Protein AF-A0A836WE67-F1 (afdb_monomer)

Foldseek 3Di:
DVPDDPDDDDDDAFQDKDKDWDWDDDPHDIDIFIDIATRAKQKDKQKDAWAQALVNLVVCCVVDPQQDLNSVQNSLSSVLRNLLVVVLVLLCVLLVKDKTWHIWIKIKIFGWDFDDDPNHTDATWGFKIFIATRGTDMDIDDPDLVSQLSSQLSSVLVSQLSRFLSCCLQPPAAPFTKDGLNVQLLVCLVVVFAKDKAALVCLVVLLVQAAADPVVNVVQVVLRVVGWIKIWTSYWDDTPPDTHIWMWTAHPRRNHIFIDTPPGGRGIMDGHPDIHRHNDGDGRDLALVSLVSSLVSVLVSLVSVLSSLLSNVVNVPVPDPDPVVNVVVSVSSVVSSVLSVVQSVVQPDDPSSTRDRPPPVSDDPDDDDDDDDDPDDDDDPDPDDDDDDDD

Secondary structure (DSSP, 8-state):
-TT----------TT-EEEEEEEEEETTEEEEEEEEEETT-EEEEEEESS---HHHHHHHHHHS-TTSHHHHHHHHHHHHHHHHHHHHHHHHHHTT-EEEE--EEEEEEEPEEEEEETTEEEEEEEEEEEEEEEE--EEEE-SSHHHHHHHHHHHHHHHHHHHHHHHHHHH---SSPPB-HHHHHHHHHHTTPPEEEE-TTTHHHHGGG-BS-HHHHHHHHHHHHTTEEEEEESB-EEETTEEE-EEEEEETTT--EEEEETTTB-SEEEEEEEEESS---------HHHHHHHHHHHHHHHHHHHHHHHHHHHHTTTS---HHHHHHHHHHHHHHHHHHHHHHHH----TTS-----GGGS------------TT-----SS--------

Solvent-accessible surface area (backbone atoms only — not comparable to full-atom values): 22087 Å² total; per-residue (Å²): 105,90,92,48,81,87,77,85,79,81,93,73,61,67,60,41,80,42,78,51,75,49,71,49,78,54,98,96,45,74,50,78,45,74,50,77,44,46,41,74,43,48,75,31,79,33,72,38,64,68,70,49,51,72,68,58,53,49,56,44,55,78,74,43,72,40,65,35,35,66,43,40,29,42,49,45,33,51,50,39,44,27,51,45,55,51,52,41,51,51,43,23,61,74,45,61,35,48,75,44,64,37,75,21,36,27,39,21,30,37,52,53,48,63,44,66,57,96,85,40,70,75,49,62,33,29,41,39,40,36,26,30,68,79,38,86,46,63,53,77,48,50,98,42,63,65,35,42,17,53,36,33,41,50,45,46,46,52,44,26,32,39,36,4,44,43,49,21,51,65,64,51,62,62,97,48,74,27,44,12,14,40,45,43,41,31,52,33,43,75,68,69,41,59,51,44,83,35,33,68,90,44,37,85,71,49,58,83,70,44,55,63,58,72,66,59,55,49,52,44,53,52,35,16,75,73,66,16,30,27,40,35,49,40,44,50,45,80,57,85,93,46,73,40,43,22,30,34,42,28,39,80,68,58,21,51,59,51,51,34,24,62,90,86,40,52,27,8,34,38,72,52,99,56,80,30,84,52,78,73,53,53,77,62,72,74,40,68,68,37,56,51,39,52,49,49,54,50,51,52,46,47,58,41,46,48,51,32,52,53,48,48,58,59,62,65,45,92,76,63,93,53,73,63,62,58,50,51,54,51,51,50,45,53,49,53,44,52,52,50,53,51,52,55,70,65,33,64,69,44,100,79,57,50,78,68,75,66,74,77,75,58,90,56,95,74,84,79,84,79,86,74,93,62,93,91,72,91,83,78,95,57,102,64,90,76,89,78,81,91,130

pLDDT: mean 76.76, std 20.75, range [22.77, 97.44]

Structure (mmCIF, N/CA/C/O backbone):
data_AF-A0A836WE67-F1
#
_entry.id   AF-A0A836WE67-F1
#
loop_
_atom_site.group_PDB
_atom_site.id
_atom_site.type_symbol
_atom_site.label_atom_id
_atom_site.label_alt_id
_atom_site.label_comp_id
_atom_site.label_asym_id
_atom_site.label_entity_id
_atom_site.label_seq_id
_atom_site.pdbx_PDB_ins_code
_atom_site.Cartn_x
_atom_site.Cartn_y
_atom_site.Cartn_z
_atom_site.occupancy
_atom_site.B_iso_or_equiv
_atom_site.auth_seq_id
_atom_site.auth_comp_id
_atom_site.auth_asym_id
_atom_site.auth_atom_id
_atom_site.pdbx_PDB_model_num
ATOM 1 N N . MET A 1 1 ? 21.323 -11.302 -8.410 1.00 49.28 1 MET A N 1
ATOM 2 C CA . MET A 1 1 ? 21.196 -9.966 -7.781 1.00 49.28 1 MET A CA 1
ATOM 3 C C . MET A 1 1 ? 22.179 -9.048 -8.478 1.00 49.28 1 MET A C 1
ATOM 5 O O . MET A 1 1 ? 23.247 -9.537 -8.820 1.00 49.28 1 MET A O 1
ATOM 9 N N . ASP A 1 2 ? 21.801 -7.798 -8.745 1.00 66.12 2 ASP A N 1
ATOM 10 C CA . ASP A 1 2 ? 22.573 -6.847 -9.568 1.00 66.12 2 ASP A CA 1
ATOM 11 C C . ASP A 1 2 ? 22.919 -7.418 -10.956 1.00 66.12 2 ASP A C 1
ATOM 13 O O . ASP A 1 2 ? 24.046 -7.830 -11.211 1.00 66.12 2 ASP A O 1
ATOM 17 N N . ASP A 1 3 ? 21.902 -7.539 -11.817 1.00 69.38 3 ASP A N 1
ATOM 18 C CA . ASP A 1 3 ? 21.972 -8.017 -13.215 1.00 69.38 3 ASP A CA 1
ATOM 19 C C . ASP A 1 3 ? 22.482 -9.449 -13.439 1.00 69.38 3 ASP A C 1
ATOM 21 O O . ASP A 1 3 ? 22.493 -9.960 -14.559 1.00 69.38 3 ASP A O 1
ATOM 25 N N . THR A 1 4 ? 22.825 -10.162 -12.367 1.00 81.56 4 THR A N 1
ATOM 26 C CA . THR A 1 4 ? 23.122 -11.592 -12.448 1.00 81.56 4 THR A CA 1
ATOM 27 C C . THR A 1 4 ? 21.824 -12.380 -12.591 1.00 81.56 4 THR A C 1
ATOM 29 O O . THR A 1 4 ? 21.019 -12.437 -11.652 1.00 81.56 4 THR A O 1
ATOM 32 N N . VAL A 1 5 ? 21.649 -13.017 -13.750 1.00 86.31 5 VAL A N 1
ATOM 33 C CA . VAL A 1 5 ? 20.556 -13.954 -14.017 1.00 86.31 5 VAL A CA 1
ATOM 34 C C . VAL A 1 5 ? 20.750 -15.204 -13.163 1.00 86.31 5 VAL A C 1
ATOM 36 O O . VAL A 1 5 ? 21.695 -15.963 -13.356 1.00 86.31 5 VAL A O 1
ATOM 39 N N . ILE A 1 6 ? 19.845 -15.410 -12.209 1.00 86.25 6 ILE A N 1
ATOM 40 C CA . ILE A 1 6 ? 19.878 -16.560 -11.291 1.00 86.25 6 ILE A CA 1
ATOM 41 C C . ILE A 1 6 ? 19.011 -17.730 -11.768 1.00 86.25 6 ILE A C 1
ATOM 43 O O . ILE A 1 6 ? 19.202 -18.857 -11.322 1.00 86.25 6 ILE A O 1
ATOM 47 N N . ALA A 1 7 ? 18.061 -17.469 -12.667 1.00 86.44 7 ALA A N 1
ATOM 48 C CA . ALA A 1 7 ? 17.181 -18.468 -13.256 1.00 86.44 7 ALA A CA 1
ATOM 49 C C . ALA A 1 7 ? 16.641 -17.967 -14.602 1.00 86.44 7 ALA A C 1
ATOM 51 O O . ALA A 1 7 ? 16.434 -16.768 -14.790 1.00 86.44 7 ALA A O 1
ATOM 52 N N . THR A 1 8 ? 16.389 -18.894 -15.525 1.00 88.62 8 THR A N 1
ATOM 53 C CA . THR A 1 8 ? 15.665 -18.645 -16.779 1.00 88.62 8 THR A CA 1
ATOM 54 C C . THR A 1 8 ? 14.652 -19.764 -16.996 1.00 88.62 8 THR A C 1
ATOM 56 O O . THR A 1 8 ? 14.883 -20.899 -16.581 1.00 88.62 8 THR A O 1
ATOM 59 N N . GLY A 1 9 ? 13.513 -19.435 -17.602 1.00 85.44 9 GLY A N 1
ATOM 60 C CA . GLY A 1 9 ? 12.467 -20.392 -17.961 1.00 85.44 9 GLY A CA 1
ATOM 61 C C . GLY A 1 9 ? 12.348 -20.560 -19.474 1.00 85.44 9 GLY A C 1
ATOM 62 O O . GLY A 1 9 ? 12.988 -19.842 -20.244 1.00 85.44 9 GLY A O 1
ATOM 63 N N . SER A 1 10 ? 11.502 -21.493 -19.913 1.00 89.44 10 SER A N 1
ATOM 64 C CA . SER A 1 10 ? 11.122 -21.581 -21.324 1.00 89.44 10 SER A CA 1
ATOM 65 C C . SER A 1 10 ? 10.330 -20.345 -21.747 1.00 89.44 10 SER A C 1
ATOM 67 O O . SER A 1 10 ? 9.582 -19.777 -20.953 1.00 89.44 10 SER A O 1
ATOM 69 N N . ALA A 1 11 ? 10.447 -19.961 -23.018 1.00 88.38 11 ALA A N 1
ATOM 70 C CA . ALA A 1 11 ? 9.616 -18.906 -23.578 1.00 88.38 11 ALA A CA 1
ATOM 71 C C . ALA A 1 11 ? 8.130 -19.291 -23.486 1.00 88.38 11 ALA A C 1
ATOM 73 O O . ALA A 1 11 ? 7.743 -20.413 -23.813 1.00 88.38 11 ALA A O 1
ATOM 74 N N . ILE A 1 12 ? 7.310 -18.338 -23.059 1.00 89.25 12 ILE A N 1
ATOM 75 C CA . ILE A 1 12 ? 5.856 -18.460 -22.949 1.00 89.25 12 ILE A CA 1
ATOM 76 C C . ILE A 1 12 ? 5.199 -17.344 -23.762 1.00 89.25 12 ILE A C 1
ATOM 78 O O . ILE A 1 12 ? 5.821 -16.320 -24.047 1.00 89.25 12 ILE A O 1
ATOM 82 N N . GLY A 1 13 ? 3.941 -17.544 -24.156 1.00 88.88 13 GLY A N 1
ATOM 83 C CA . GLY A 1 13 ? 3.190 -16.525 -24.886 1.00 88.88 13 GLY A CA 1
ATOM 84 C C . GLY A 1 13 ? 2.974 -15.265 -24.044 1.00 88.88 13 GLY A C 1
ATOM 85 O O . GLY A 1 13 ? 2.720 -15.355 -22.846 1.00 88.88 13 GLY A O 1
ATOM 86 N N . MET A 1 14 ? 3.037 -14.095 -24.682 1.00 90.50 14 MET A N 1
ATOM 87 C CA . MET A 1 14 ? 2.681 -12.815 -24.060 1.00 90.50 14 MET A CA 1
ATOM 88 C C . MET A 1 14 ? 1.282 -12.886 -23.435 1.00 90.50 14 MET A C 1
ATOM 90 O O . MET A 1 14 ? 0.361 -13.441 -24.038 1.00 90.50 14 MET A O 1
ATOM 94 N N . GLY A 1 15 ? 1.124 -12.316 -22.240 1.00 85.31 15 GLY A N 1
ATOM 95 C CA . GLY A 1 15 ? -0.166 -12.284 -21.550 1.00 85.31 15 GLY A CA 1
ATOM 96 C C . GLY A 1 15 ? -0.536 -13.560 -20.793 1.00 85.31 15 GLY A C 1
ATOM 97 O O . GLY A 1 15 ? -1.527 -13.568 -20.068 1.00 85.31 15 GLY A O 1
ATOM 98 N N . GLN A 1 16 ? 0.243 -14.637 -20.923 1.00 90.12 16 GLN A N 1
ATOM 99 C CA . GLN A 1 16 ? -0.034 -15.869 -20.191 1.00 90.12 16 GLN A CA 1
ATOM 100 C C . GLN A 1 16 ? 0.242 -15.685 -18.692 1.00 90.12 16 GLN A C 1
ATOM 102 O O . GLN A 1 16 ? 1.294 -15.141 -18.339 1.00 90.12 16 GLN A O 1
ATOM 107 N N . PRO A 1 17 ? -0.655 -16.154 -17.806 1.00 88.69 17 PRO A N 1
ATOM 108 C CA . PRO A 1 17 ? -0.430 -16.087 -16.373 1.00 88.69 17 PRO A CA 1
ATOM 109 C C . PRO A 1 17 ? 0.729 -17.003 -15.980 1.00 88.69 17 PRO A C 1
ATOM 111 O O . PRO A 1 17 ? 0.898 -18.105 -16.504 1.00 88.69 17 PRO A O 1
ATOM 114 N N . GLN A 1 18 ? 1.528 -16.536 -15.039 1.00 88.81 18 GLN A N 1
ATOM 115 C CA . GLN A 1 18 ? 2.616 -17.224 -14.371 1.00 88.81 18 GLN A CA 1
ATOM 116 C C . GLN A 1 18 ? 2.387 -17.122 -12.871 1.00 88.81 18 GLN A C 1
ATOM 118 O O . GLN A 1 18 ? 1.832 -16.144 -12.376 1.00 88.81 18 GLN A O 1
ATOM 123 N N . TYR A 1 19 ? 2.830 -18.133 -12.141 1.00 88.69 19 TYR A N 1
ATOM 124 C CA . TYR A 1 19 ? 2.662 -18.194 -10.698 1.00 88.69 19 TYR A CA 1
ATOM 125 C C . TYR A 1 19 ? 4.036 -18.256 -10.062 1.00 88.69 19 TYR A C 1
ATOM 127 O O . TYR A 1 19 ? 4.873 -19.065 -10.464 1.00 88.69 19 TYR A O 1
ATOM 135 N N . TYR A 1 20 ? 4.262 -17.419 -9.060 1.00 86.31 20 TYR A N 1
ATOM 136 C CA . TYR A 1 20 ? 5.470 -17.472 -8.254 1.00 86.31 20 TYR A CA 1
ATOM 137 C C . TYR A 1 20 ? 5.114 -17.735 -6.797 1.00 86.31 20 TYR A C 1
ATOM 139 O O . TYR A 1 20 ? 4.047 -17.359 -6.304 1.00 86.31 20 TYR A O 1
ATOM 147 N N . SER A 1 21 ? 6.038 -18.391 -6.104 1.00 86.62 21 SER A N 1
ATOM 148 C CA . SER A 1 21 ? 6.018 -18.483 -4.655 1.00 86.62 21 SER A CA 1
ATOM 149 C C . SER A 1 21 ? 7.333 -17.953 -4.115 1.00 86.62 21 SER A C 1
ATOM 151 O O . SER A 1 21 ? 8.408 -18.334 -4.570 1.00 86.62 21 SER A O 1
ATOM 153 N N . MET A 1 22 ? 7.218 -17.057 -3.152 1.00 84.75 22 MET A N 1
ATOM 154 C CA . MET A 1 22 ? 8.314 -16.506 -2.385 1.00 84.75 22 MET A CA 1
ATOM 155 C C . MET A 1 22 ? 8.178 -17.021 -0.963 1.00 84.75 22 MET A C 1
ATOM 157 O O . MET A 1 22 ? 7.103 -16.938 -0.379 1.00 84.75 22 MET A O 1
ATOM 161 N N . ILE A 1 23 ? 9.253 -17.564 -0.410 1.00 85.69 23 ILE A N 1
ATOM 162 C CA . ILE A 1 23 ? 9.249 -18.107 0.944 1.00 85.69 23 ILE A CA 1
ATOM 163 C C . ILE A 1 23 ? 10.268 -17.314 1.743 1.00 85.69 23 ILE A C 1
ATOM 165 O O . ILE A 1 23 ? 11.457 -17.341 1.429 1.00 85.69 23 ILE A O 1
ATOM 169 N N . MET A 1 24 ? 9.797 -16.595 2.757 1.00 81.31 24 MET A N 1
ATOM 170 C CA . MET A 1 24 ? 10.683 -15.946 3.717 1.00 81.31 24 MET A CA 1
ATOM 171 C C . MET A 1 24 ? 10.889 -16.851 4.921 1.00 81.31 24 MET A C 1
ATOM 173 O O . MET A 1 24 ? 9.929 -17.390 5.470 1.00 81.31 24 MET A O 1
ATOM 177 N N . HIS A 1 25 ? 12.144 -17.016 5.327 1.00 79.81 25 HIS A N 1
ATOM 178 C CA . HIS A 1 25 ? 12.525 -17.844 6.464 1.00 79.81 25 HIS A CA 1
ATOM 179 C C . HIS A 1 25 ? 12.961 -16.959 7.635 1.00 79.81 25 HIS A C 1
ATOM 181 O O . HIS A 1 25 ? 13.867 -16.142 7.486 1.00 79.81 25 HIS A O 1
ATOM 187 N N . HIS A 1 26 ? 12.357 -17.159 8.808 1.00 69.75 26 HIS A N 1
ATOM 188 C CA . HIS A 1 26 ? 12.765 -16.533 10.067 1.00 69.75 26 HIS A CA 1
ATOM 189 C C . HIS A 1 26 ? 12.726 -17.568 11.198 1.00 69.75 26 HIS A C 1
ATOM 191 O O . HIS A 1 26 ? 11.671 -18.148 11.432 1.00 69.75 26 HIS A O 1
ATOM 197 N N . HIS A 1 27 ? 13.859 -17.802 11.881 1.00 60.75 27 HIS A N 1
ATOM 198 C CA . HIS A 1 27 ? 14.019 -18.701 13.044 1.00 60.75 27 HIS A CA 1
ATOM 199 C C . HIS A 1 27 ? 13.004 -19.869 13.101 1.00 60.75 27 HIS A C 1
ATOM 201 O O . HIS A 1 27 ? 12.121 -19.906 13.952 1.00 60.75 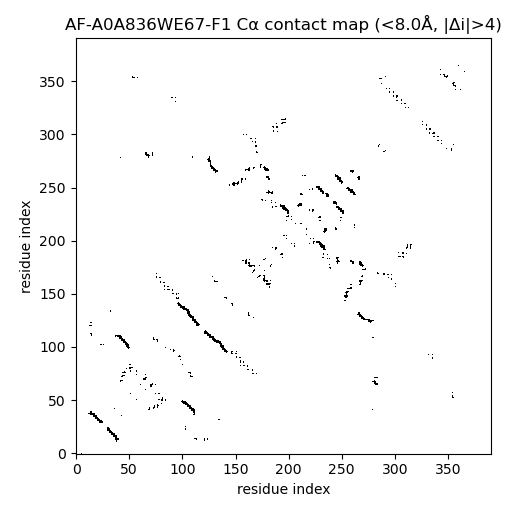27 HIS A O 1
ATOM 207 N N . HIS A 1 28 ? 13.146 -20.823 12.170 1.00 61.28 28 HIS A N 1
ATOM 208 C CA . HIS A 1 28 ? 12.333 -22.047 12.001 1.00 61.28 28 HIS A CA 1
ATOM 209 C C . HIS A 1 28 ? 10.898 -21.890 11.466 1.00 61.28 28 HIS A C 1
ATOM 211 O O . HIS A 1 28 ? 10.246 -22.900 11.203 1.00 61.28 28 HIS A O 1
ATOM 217 N N . ILE A 1 29 ? 10.425 -20.671 11.216 1.00 71.06 29 ILE A N 1
ATOM 218 C CA . ILE A 1 29 ? 9.120 -20.397 10.605 1.00 71.06 29 ILE A CA 1
ATOM 219 C C . ILE A 1 29 ? 9.329 -19.959 9.151 1.00 71.06 29 ILE A C 1
ATOM 221 O O . ILE A 1 29 ? 10.255 -19.211 8.831 1.00 71.06 29 ILE A O 1
ATOM 225 N N . SER A 1 30 ? 8.488 -20.474 8.254 1.00 80.06 30 SER A N 1
ATOM 226 C CA . SER A 1 30 ? 8.497 -20.124 6.832 1.00 80.06 30 SER A CA 1
ATOM 227 C C . SER A 1 30 ? 7.176 -19.470 6.462 1.00 80.06 30 SER A C 1
ATOM 229 O O . SER A 1 30 ? 6.119 -20.034 6.737 1.00 80.06 30 SER A O 1
ATOM 231 N N . TYR A 1 31 ? 7.248 -18.316 5.809 1.00 78.75 31 TYR A N 1
ATOM 232 C CA . TYR A 1 31 ? 6.091 -17.560 5.345 1.00 78.75 31 TYR A CA 1
ATOM 233 C C . TYR A 1 31 ? 5.999 -17.677 3.820 1.00 78.75 31 TYR A C 1
ATOM 235 O O . TYR A 1 31 ? 6.736 -16.987 3.106 1.00 78.75 31 TYR A O 1
ATOM 243 N N . PRO A 1 32 ? 5.175 -18.604 3.293 1.00 82.88 32 PRO A N 1
ATOM 244 C CA . PRO A 1 32 ? 4.972 -18.730 1.862 1.00 82.88 32 PRO A CA 1
ATOM 245 C C . PRO A 1 32 ? 4.009 -17.647 1.372 1.00 82.88 32 PRO A C 1
ATOM 247 O O . PRO A 1 32 ? 2.823 -17.646 1.694 1.00 82.88 32 PRO A O 1
ATOM 250 N N . HIS A 1 33 ? 4.509 -16.774 0.512 1.00 81.69 33 HIS A N 1
ATOM 251 C CA . HIS A 1 33 ? 3.727 -15.813 -0.249 1.00 81.69 33 HIS A CA 1
ATOM 252 C C . HIS A 1 33 ? 3.585 -16.318 -1.679 1.00 81.69 33 HIS A C 1
ATOM 254 O O . HIS A 1 33 ? 4.555 -16.754 -2.302 1.00 81.69 33 HIS A O 1
ATOM 260 N N . LYS A 1 34 ? 2.364 -16.286 -2.204 1.00 84.00 34 LYS A N 1
ATOM 261 C CA . LYS A 1 34 ? 2.071 -16.628 -3.596 1.00 84.00 34 LYS A CA 1
ATOM 262 C C . LYS A 1 34 ? 1.668 -15.364 -4.331 1.00 84.00 34 LYS A C 1
ATOM 264 O O . LYS A 1 34 ? 1.053 -14.477 -3.745 1.00 84.00 34 LYS A O 1
ATOM 269 N N . GLY A 1 35 ? 1.999 -15.302 -5.607 1.00 82.19 35 GLY A N 1
ATOM 270 C CA . GLY A 1 35 ? 1.532 -14.240 -6.476 1.00 82.19 35 GLY A CA 1
ATOM 271 C C . GLY A 1 35 ? 1.430 -14.704 -7.914 1.00 82.19 35 GLY A C 1
ATOM 272 O O . GLY A 1 35 ? 1.915 -15.776 -8.292 1.00 82.19 35 GLY A O 1
ATOM 273 N N . THR A 1 36 ? 0.755 -13.882 -8.697 1.00 85.69 36 THR A N 1
ATOM 274 C CA . THR A 1 36 ? 0.585 -14.059 -10.131 1.00 85.69 36 THR A CA 1
ATOM 275 C C . THR A 1 36 ? 1.381 -12.992 -10.856 1.00 85.69 36 THR A C 1
ATOM 277 O O . THR A 1 36 ? 1.395 -11.839 -10.442 1.00 85.69 36 THR A O 1
ATOM 280 N N . ALA A 1 37 ? 2.024 -13.380 -11.943 1.00 87.06 37 ALA A N 1
ATOM 281 C CA . ALA A 1 37 ? 2.665 -12.484 -12.887 1.00 87.06 37 ALA A CA 1
ATOM 282 C C . ALA A 1 37 ? 2.082 -12.756 -14.269 1.00 87.06 37 ALA A C 1
ATOM 284 O O . ALA A 1 37 ? 1.751 -13.892 -14.596 1.00 87.06 37 ALA A O 1
ATOM 285 N N . THR A 1 38 ? 1.982 -11.744 -15.106 1.00 88.62 38 THR A N 1
ATOM 286 C CA . THR A 1 38 ? 1.667 -11.904 -16.520 1.00 88.62 38 THR A CA 1
ATOM 287 C C . THR A 1 38 ? 2.967 -11.976 -17.311 1.00 88.62 38 THR A C 1
ATOM 289 O O . THR A 1 38 ? 3.924 -11.253 -17.040 1.00 88.62 38 THR A O 1
ATOM 292 N N . ALA A 1 39 ? 3.035 -12.858 -18.308 1.00 90.50 39 ALA A N 1
ATOM 293 C CA . ALA A 1 39 ? 4.170 -12.923 -19.220 1.00 90.50 39 ALA A CA 1
ATOM 294 C C . ALA A 1 39 ? 4.389 -11.566 -19.914 1.00 90.50 39 ALA A C 1
ATOM 296 O O . ALA A 1 39 ? 3.621 -11.191 -20.807 1.00 90.50 39 ALA A O 1
ATOM 297 N N . GLY A 1 40 ? 5.446 -10.861 -19.500 1.00 90.38 40 GLY A N 1
ATOM 298 C CA . GLY A 1 40 ? 5.772 -9.497 -19.923 1.00 90.38 40 GLY A CA 1
ATOM 299 C C . GLY A 1 40 ? 5.814 -8.474 -18.783 1.00 90.38 40 GLY A C 1
ATOM 300 O O . GLY A 1 40 ? 6.339 -7.382 -18.987 1.00 90.38 40 GLY A O 1
ATOM 301 N N . ASP A 1 41 ? 5.329 -8.813 -17.590 1.00 92.25 41 ASP A N 1
ATOM 302 C CA . ASP A 1 41 ? 5.445 -7.953 -16.414 1.00 92.25 41 ASP A CA 1
ATOM 303 C C . ASP A 1 41 ? 6.907 -7.735 -16.022 1.00 92.25 41 ASP A C 1
ATOM 305 O O . ASP A 1 41 ? 7.746 -8.638 -16.106 1.00 92.25 41 ASP A O 1
ATOM 309 N N . VAL A 1 42 ? 7.200 -6.536 -15.522 1.00 92.88 42 VAL A N 1
ATOM 310 C CA . VAL A 1 42 ? 8.408 -6.292 -14.730 1.00 92.88 42 VAL A CA 1
ATOM 311 C C . VAL A 1 42 ? 8.003 -6.306 -13.269 1.00 92.88 42 VAL A C 1
ATOM 313 O O . VAL A 1 42 ? 7.160 -5.510 -12.875 1.00 92.88 42 VAL A O 1
ATOM 316 N N . ILE A 1 43 ? 8.597 -7.191 -12.470 1.00 92.75 43 ILE A N 1
ATOM 317 C CA . ILE A 1 43 ? 8.320 -7.305 -11.035 1.00 92.75 43 ILE A CA 1
ATOM 318 C C . ILE A 1 43 ? 9.645 -7.267 -10.287 1.00 92.75 43 ILE A C 1
ATOM 320 O O . ILE A 1 43 ? 10.527 -8.095 -10.519 1.00 92.75 43 ILE A O 1
ATOM 324 N N . VAL A 1 44 ? 9.773 -6.311 -9.374 1.00 93.44 44 VAL A N 1
ATOM 325 C CA . VAL A 1 44 ? 10.890 -6.212 -8.439 1.00 93.44 44 VAL A CA 1
ATOM 326 C C . VAL A 1 44 ? 10.411 -6.637 -7.061 1.00 93.44 44 VAL A C 1
ATOM 328 O O . VAL A 1 44 ? 9.445 -6.093 -6.536 1.00 93.44 44 VAL A O 1
ATOM 331 N N . PHE A 1 45 ? 11.103 -7.603 -6.466 1.00 92.12 45 PHE A N 1
ATOM 332 C CA . PHE A 1 45 ? 10.903 -7.978 -5.069 1.00 92.12 45 PHE A CA 1
ATOM 333 C C . PHE A 1 45 ? 11.757 -7.059 -4.194 1.00 92.12 45 PHE A C 1
ATOM 335 O O . PHE A 1 45 ? 12.974 -7.232 -4.115 1.00 92.12 45 PHE A O 1
ATOM 342 N N . GLY A 1 46 ? 11.135 -6.057 -3.576 1.00 91.81 46 GLY A N 1
ATOM 343 C CA . GLY A 1 46 ? 11.808 -5.139 -2.662 1.00 91.81 46 GLY A CA 1
ATOM 344 C C . GLY A 1 46 ? 11.794 -5.713 -1.254 1.00 91.81 46 GLY A C 1
ATOM 345 O O . GLY A 1 46 ? 10.732 -5.810 -0.642 1.00 91.81 46 GLY A O 1
ATOM 346 N N . ILE A 1 47 ? 12.965 -6.096 -0.751 1.00 90.31 47 ILE A N 1
ATOM 347 C CA . ILE A 1 47 ? 13.134 -6.745 0.553 1.00 90.31 47 ILE A CA 1
ATOM 348 C C . ILE A 1 47 ? 13.622 -5.715 1.573 1.00 90.31 47 ILE A C 1
ATOM 350 O O . ILE A 1 47 ? 14.605 -5.019 1.326 1.00 90.31 47 ILE A O 1
ATOM 354 N N . ASN A 1 48 ? 12.985 -5.680 2.741 1.00 91.69 48 ASN A N 1
ATOM 355 C CA . ASN A 1 48 ? 13.442 -4.933 3.906 1.00 91.69 48 ASN A CA 1
ATOM 356 C C . ASN A 1 48 ? 13.843 -5.915 5.009 1.00 91.69 48 ASN A C 1
ATOM 358 O O . ASN A 1 48 ? 12.996 -6.562 5.617 1.00 91.69 48 ASN A O 1
ATOM 362 N N . GLY A 1 49 ? 15.149 -6.057 5.239 1.00 86.06 49 GLY A N 1
ATOM 363 C CA . GLY A 1 49 ? 15.665 -6.982 6.247 1.00 86.06 49 GLY A CA 1
ATOM 364 C C . GLY A 1 49 ? 15.542 -6.453 7.676 1.00 86.06 49 GLY A C 1
ATOM 365 O O . GLY A 1 49 ? 15.141 -7.198 8.564 1.00 86.06 49 GLY A O 1
ATOM 366 N N . ASN A 1 50 ? 15.926 -5.192 7.897 1.00 85.69 50 ASN A N 1
ATOM 367 C CA . ASN A 1 50 ? 15.947 -4.552 9.217 1.00 85.69 50 ASN A CA 1
ATOM 368 C C . ASN A 1 50 ? 16.078 -3.017 9.109 1.00 85.69 50 ASN A C 1
ATOM 370 O O . ASN A 1 50 ? 16.925 -2.392 9.749 1.00 85.69 50 ASN A O 1
ATOM 374 N N . GLY A 1 51 ? 15.288 -2.408 8.236 1.00 86.81 51 GLY A N 1
ATOM 375 C CA . GLY A 1 51 ? 15.324 -0.979 7.972 1.00 86.81 51 GLY A CA 1
ATOM 376 C C . GLY A 1 51 ? 16.015 -0.617 6.658 1.00 86.81 51 GLY A C 1
ATOM 377 O O . GLY A 1 51 ? 17.065 -1.173 6.328 1.00 86.81 51 GLY A O 1
ATOM 378 N N . ILE A 1 52 ? 15.471 0.371 5.943 1.00 87.25 52 ILE A N 1
ATOM 379 C CA . ILE A 1 52 ? 16.158 1.048 4.831 1.00 87.25 52 ILE A CA 1
ATOM 380 C C . ILE A 1 52 ? 16.546 2.468 5.259 1.00 87.25 52 ILE A C 1
ATOM 382 O O . ILE A 1 52 ? 15.718 3.216 5.773 1.00 87.25 52 ILE A O 1
ATOM 386 N N . THR A 1 53 ? 17.816 2.846 5.063 1.00 82.50 53 THR A N 1
ATOM 387 C CA . THR A 1 53 ? 18.322 4.189 5.406 1.00 82.50 53 THR A CA 1
ATOM 388 C C . THR A 1 53 ? 18.589 5.032 4.157 1.00 82.50 53 THR A C 1
ATOM 390 O O . THR A 1 53 ? 18.905 4.465 3.105 1.00 82.50 53 THR A O 1
ATOM 393 N N . PRO A 1 54 ? 18.556 6.375 4.255 1.00 79.62 54 PRO A N 1
ATOM 394 C CA . PRO A 1 54 ? 18.912 7.254 3.141 1.00 79.62 54 PRO A CA 1
ATOM 395 C C . PRO A 1 54 ? 20.299 6.958 2.554 1.00 79.62 54 PRO A C 1
ATOM 397 O O . PRO A 1 54 ? 20.485 6.989 1.341 1.00 79.62 54 PRO A O 1
ATOM 400 N N . GLU A 1 55 ? 21.277 6.596 3.390 1.00 80.00 55 GLU A N 1
ATOM 401 C CA . GLU A 1 55 ? 22.627 6.251 2.935 1.00 80.00 55 GLU A CA 1
ATOM 402 C C . GLU A 1 55 ? 22.649 4.971 2.094 1.00 80.00 55 GLU A C 1
ATOM 404 O O . GLU A 1 55 ? 23.471 4.854 1.185 1.00 80.00 55 GLU A O 1
ATOM 409 N N . LEU A 1 56 ? 21.778 3.998 2.389 1.00 85.69 56 LEU A N 1
ATOM 410 C CA . LEU A 1 56 ? 21.660 2.778 1.590 1.00 85.69 56 LEU A CA 1
ATOM 411 C C . LEU A 1 56 ? 21.097 3.090 0.200 1.00 85.69 56 LEU A C 1
ATOM 413 O O . LEU A 1 56 ? 21.6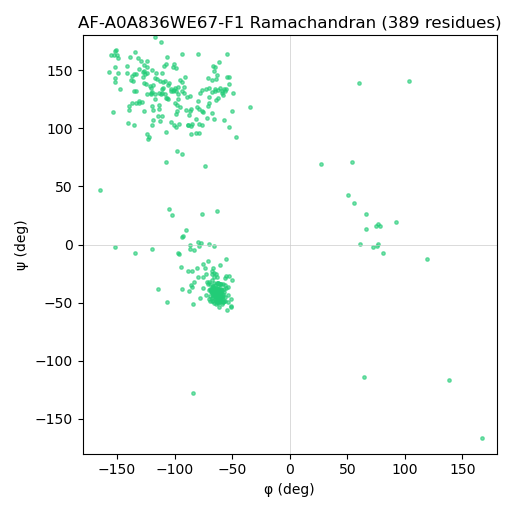02 2.567 -0.794 1.00 85.69 56 LEU A O 1
ATOM 417 N N . ILE A 1 57 ? 20.101 3.975 0.136 1.00 85.44 57 ILE A N 1
ATOM 418 C CA . ILE A 1 57 ? 19.519 4.451 -1.121 1.00 85.44 57 ILE A CA 1
ATOM 419 C C . ILE A 1 57 ? 20.566 5.207 -1.938 1.00 85.44 57 ILE A C 1
ATOM 421 O O . ILE A 1 57 ? 20.788 4.878 -3.103 1.00 85.44 57 ILE A O 1
ATOM 425 N N . GLN A 1 58 ? 21.280 6.152 -1.321 1.00 81.94 58 GLN A N 1
ATOM 426 C CA . GLN A 1 58 ? 22.312 6.918 -2.018 1.00 81.94 58 GLN A CA 1
ATOM 427 C C . GLN A 1 58 ? 23.420 6.007 -2.556 1.00 81.94 58 GLN A C 1
ATOM 429 O O . GLN A 1 58 ? 23.776 6.090 -3.727 1.00 81.94 58 GLN A O 1
ATOM 434 N N . LYS A 1 59 ? 23.897 5.048 -1.749 1.00 86.81 59 LYS A N 1
ATOM 435 C CA . LYS A 1 59 ? 24.866 4.037 -2.204 1.00 86.81 59 LYS A CA 1
ATOM 436 C C . LYS A 1 59 ? 24.358 3.220 -3.391 1.00 86.81 59 LYS A C 1
ATOM 438 O O . LYS A 1 59 ? 25.166 2.793 -4.217 1.00 86.81 59 LYS A O 1
ATOM 443 N N . ARG A 1 60 ? 23.048 2.953 -3.473 1.00 88.56 60 ARG A N 1
ATOM 444 C CA . ARG A 1 60 ? 22.453 2.265 -4.622 1.00 88.56 60 ARG A CA 1
ATOM 445 C C . ARG A 1 60 ? 22.493 3.148 -5.866 1.00 88.56 60 ARG A C 1
ATOM 447 O O . ARG A 1 60 ? 22.959 2.664 -6.894 1.00 88.56 60 ARG A O 1
ATOM 454 N N . LEU A 1 61 ? 22.068 4.405 -5.755 1.00 85.19 61 LEU A N 1
ATOM 455 C CA . LEU A 1 61 ? 22.060 5.373 -6.858 1.00 85.19 61 LEU A CA 1
ATOM 456 C C . LEU A 1 61 ? 23.473 5.664 -7.390 1.00 85.19 61 LEU A C 1
ATOM 458 O O . LEU A 1 61 ? 23.674 5.735 -8.598 1.00 85.19 61 LEU A O 1
ATOM 462 N N . ASP A 1 62 ? 24.473 5.734 -6.508 1.00 86.94 62 ASP A N 1
ATOM 463 C CA . ASP A 1 62 ? 25.877 5.919 -6.901 1.00 86.94 62 ASP A CA 1
ATOM 464 C C . ASP A 1 62 ? 26.428 4.714 -7.689 1.00 86.94 62 ASP A C 1
ATOM 466 O O . ASP A 1 62 ? 27.354 4.850 -8.493 1.00 86.94 62 ASP A O 1
ATOM 470 N N . LYS A 1 63 ? 25.884 3.513 -7.443 1.00 89.88 63 LYS A N 1
ATOM 471 C CA . LYS A 1 63 ? 26.345 2.251 -8.041 1.00 89.88 63 LYS A CA 1
ATOM 472 C C . LYS A 1 63 ? 25.582 1.883 -9.313 1.00 89.88 63 LYS A C 1
ATOM 474 O O . LYS A 1 63 ? 26.172 1.310 -10.228 1.00 89.88 63 LYS A O 1
ATOM 479 N N . VAL A 1 64 ? 24.275 2.128 -9.349 1.00 88.44 64 VAL A N 1
ATOM 480 C CA . VAL A 1 64 ? 23.373 1.668 -10.408 1.00 88.44 64 VAL A CA 1
ATOM 481 C C . VAL A 1 64 ? 22.529 2.835 -10.883 1.00 88.44 64 VAL A C 1
ATOM 483 O O . VAL A 1 64 ? 21.788 3.430 -10.109 1.00 88.44 64 VAL A O 1
ATOM 486 N N . SER A 1 65 ? 22.616 3.124 -12.182 1.00 84.94 65 SER A N 1
ATOM 487 C CA . SER A 1 65 ? 21.801 4.175 -12.776 1.00 84.94 65 SER A CA 1
ATOM 488 C C . SER A 1 65 ? 20.318 3.815 -12.724 1.00 84.94 65 SER A C 1
ATOM 490 O O . SER A 1 65 ? 19.882 2.756 -13.179 1.00 84.94 65 SER A O 1
ATOM 492 N N . GLU A 1 66 ? 19.538 4.780 -12.271 1.00 80.56 66 GLU A N 1
ATOM 493 C CA . GLU A 1 66 ? 18.090 4.803 -12.183 1.00 80.56 66 GLU A CA 1
ATOM 494 C C . GLU A 1 66 ? 17.379 4.789 -13.545 1.00 80.56 66 GLU A C 1
ATOM 496 O O . GLU A 1 66 ? 16.160 4.747 -13.600 1.00 80.56 66 GLU A O 1
ATOM 501 N N . ASN A 1 67 ? 18.096 4.783 -14.671 1.00 84.38 67 ASN A N 1
ATOM 502 C CA . ASN A 1 67 ? 17.509 4.939 -16.007 1.00 84.38 67 ASN A CA 1
ATOM 503 C C . ASN A 1 67 ? 16.815 3.685 -16.576 1.00 84.38 67 ASN A C 1
ATOM 505 O O . ASN A 1 67 ? 16.298 3.716 -17.700 1.00 84.38 67 ASN A O 1
ATOM 509 N N . SER A 1 68 ? 16.780 2.580 -15.828 1.00 90.06 68 SER A N 1
ATOM 510 C CA . SER A 1 68 ? 16.080 1.355 -16.226 1.00 90.06 68 SER A CA 1
ATOM 511 C C . SER A 1 68 ? 14.736 1.206 -15.512 1.00 90.06 68 SER A C 1
ATOM 513 O O . SER A 1 68 ? 14.541 1.688 -14.401 1.00 90.06 68 SER A O 1
ATOM 515 N N . ALA A 1 69 ? 13.794 0.507 -16.147 1.00 91.19 69 ALA A N 1
ATOM 516 C CA . ALA A 1 69 ? 12.467 0.266 -15.582 1.00 91.19 69 ALA A CA 1
ATOM 517 C C . ALA A 1 69 ? 12.529 -0.606 -14.313 1.00 91.19 69 ALA A C 1
ATOM 519 O O . ALA A 1 69 ? 11.778 -0.397 -13.365 1.00 91.19 69 ALA A O 1
ATOM 520 N N . VAL A 1 70 ? 13.469 -1.556 -14.287 1.00 92.19 70 VAL A N 1
ATOM 521 C CA . VAL A 1 70 ? 13.745 -2.404 -13.121 1.00 92.19 70 VAL A CA 1
ATOM 522 C C . VAL A 1 70 ? 14.320 -1.564 -11.985 1.00 92.19 70 VAL A C 1
ATOM 524 O O . VAL A 1 70 ? 13.814 -1.633 -10.870 1.00 92.19 70 VAL A O 1
ATOM 527 N N . GLU A 1 71 ? 15.329 -0.732 -12.258 1.00 91.62 71 GLU A N 1
ATOM 528 C CA . GLU A 1 71 ? 15.916 0.108 -11.212 1.00 91.62 71 GLU A CA 1
ATOM 529 C C . GLU A 1 71 ? 14.922 1.157 -10.712 1.00 91.62 71 GLU A C 1
ATOM 531 O O . GLU A 1 71 ? 14.856 1.385 -9.513 1.00 91.62 71 GLU A O 1
ATOM 536 N N . ASN A 1 72 ? 14.075 1.719 -11.581 1.00 91.62 72 ASN A N 1
ATOM 537 C CA . ASN A 1 72 ? 12.955 2.568 -11.169 1.00 91.62 72 ASN A CA 1
ATOM 538 C C . ASN A 1 72 ? 12.104 1.894 -10.087 1.00 91.62 72 ASN A C 1
ATOM 540 O O . ASN A 1 72 ? 11.907 2.475 -9.026 1.00 91.62 72 ASN A O 1
ATOM 544 N N . MET A 1 73 ? 11.630 0.668 -10.324 1.00 93.12 73 MET A N 1
ATOM 545 C CA . MET A 1 73 ? 10.796 -0.031 -9.340 1.00 93.12 73 MET A CA 1
ATOM 546 C C . MET A 1 73 ? 11.584 -0.518 -8.120 1.00 93.12 73 MET A C 1
ATOM 548 O O . MET A 1 73 ? 11.021 -0.645 -7.037 1.00 93.12 73 MET A O 1
ATOM 552 N N . HIS A 1 74 ? 12.889 -0.749 -8.255 1.00 93.38 74 HIS A N 1
ATOM 553 C CA . HIS A 1 74 ? 13.748 -1.019 -7.107 1.00 93.38 74 HIS A CA 1
ATOM 554 C C . HIS A 1 74 ? 13.884 0.208 -6.201 1.00 93.38 74 HIS A C 1
ATOM 556 O O . HIS A 1 74 ? 13.737 0.076 -4.988 1.00 93.38 74 HIS A O 1
ATOM 562 N N . GLN A 1 75 ? 14.070 1.397 -6.779 1.00 91.12 75 GLN A N 1
ATOM 563 C CA . GLN A 1 75 ? 14.058 2.657 -6.038 1.00 91.12 75 GLN A CA 1
ATOM 564 C C . GLN A 1 75 ? 12.704 2.870 -5.357 1.00 91.12 75 GLN A C 1
ATOM 566 O O . GLN A 1 75 ? 12.682 3.149 -4.164 1.00 91.12 75 GLN A O 1
ATOM 571 N N . VAL A 1 76 ? 11.580 2.622 -6.043 1.00 92.19 76 VAL A N 1
ATOM 572 C CA . VAL A 1 76 ? 10.246 2.642 -5.407 1.00 92.19 76 VAL A CA 1
ATOM 573 C C . VAL A 1 76 ? 10.219 1.769 -4.154 1.00 92.19 76 VAL A C 1
ATOM 575 O O . VAL A 1 76 ? 9.776 2.230 -3.109 1.00 92.19 76 VAL A O 1
ATOM 578 N N . GLY A 1 77 ? 10.745 0.544 -4.227 1.00 94.06 77 GLY A N 1
ATOM 579 C CA . GLY A 1 77 ? 10.810 -0.338 -3.065 1.00 94.06 77 GLY A CA 1
ATOM 580 C C . GLY A 1 77 ? 11.672 0.195 -1.928 1.00 94.06 77 GLY A C 1
ATOM 581 O O . GLY A 1 77 ? 11.256 0.150 -0.774 1.00 94.06 77 GLY A O 1
ATOM 582 N N . LEU A 1 78 ? 12.851 0.735 -2.233 1.00 92.06 78 LEU A N 1
ATOM 583 C CA . LEU A 1 78 ? 13.723 1.330 -1.221 1.00 92.06 78 LEU A CA 1
ATOM 584 C C . LEU A 1 78 ? 13.067 2.536 -0.532 1.00 92.06 78 LEU A C 1
ATOM 586 O O . LEU A 1 78 ? 13.128 2.644 0.692 1.00 92.06 78 LEU A O 1
ATOM 590 N N . HIS A 1 79 ? 12.416 3.407 -1.302 1.00 89.69 79 HIS A N 1
ATOM 591 C CA . HIS A 1 79 ? 11.734 4.592 -0.784 1.00 89.69 79 HIS A CA 1
ATOM 592 C C . HIS A 1 79 ? 10.500 4.243 0.034 1.00 89.69 79 HIS A C 1
ATOM 594 O O . HIS A 1 79 ? 10.369 4.738 1.151 1.00 89.69 79 HIS A O 1
ATOM 600 N N . PHE A 1 80 ? 9.682 3.309 -0.457 1.00 93.19 80 PHE A N 1
ATOM 601 C CA . PHE A 1 80 ? 8.545 2.769 0.279 1.00 93.19 80 PHE A CA 1
ATOM 602 C C . PHE A 1 80 ? 8.975 2.310 1.676 1.00 93.19 80 PHE A C 1
ATOM 604 O O . PHE A 1 80 ? 8.426 2.755 2.679 1.00 93.19 80 PHE A O 1
ATOM 611 N N . TRP A 1 81 ? 10.003 1.460 1.749 1.00 93.69 81 TRP A N 1
ATOM 612 C CA . TRP A 1 81 ? 10.468 0.915 3.021 1.00 93.69 81 TRP A CA 1
ATOM 613 C C . TRP A 1 81 ? 11.072 1.972 3.941 1.00 93.69 81 TRP A C 1
ATOM 615 O O . TRP A 1 81 ? 10.778 1.967 5.132 1.00 93.69 81 TRP A O 1
ATOM 625 N N . MET A 1 82 ? 11.885 2.884 3.402 1.00 89.50 82 MET A N 1
ATOM 626 C CA . MET A 1 82 ? 12.480 3.976 4.173 1.00 89.50 82 MET A CA 1
ATOM 627 C C . MET A 1 82 ? 11.406 4.873 4.800 1.00 89.50 82 MET A C 1
ATOM 629 O O . MET A 1 82 ? 11.487 5.186 5.988 1.00 89.50 82 MET A O 1
ATOM 633 N N . GLU A 1 83 ? 10.413 5.287 4.012 1.00 86.75 83 GLU A N 1
ATOM 634 C CA . GLU A 1 83 ? 9.303 6.115 4.485 1.00 86.75 83 GLU A CA 1
ATOM 635 C C . GLU A 1 83 ? 8.475 5.369 5.521 1.00 86.75 83 GLU A C 1
ATOM 637 O O . GLU A 1 83 ? 8.256 5.882 6.617 1.00 86.75 83 GLU A O 1
ATOM 642 N N . HIS A 1 84 ? 8.104 4.124 5.228 1.00 90.69 84 HIS A N 1
ATOM 643 C CA . HIS A 1 84 ? 7.343 3.292 6.149 1.00 90.69 84 HIS A CA 1
ATOM 644 C C . HIS A 1 84 ? 8.056 3.127 7.500 1.00 90.69 84 HIS A C 1
ATOM 646 O O . HIS A 1 84 ? 7.461 3.363 8.549 1.00 90.69 84 HIS A O 1
ATOM 652 N N . ASP A 1 85 ? 9.350 2.790 7.496 1.00 89.50 85 ASP A N 1
ATOM 653 C CA . ASP A 1 85 ? 10.155 2.640 8.714 1.00 89.50 85 ASP A CA 1
ATOM 654 C C . ASP A 1 85 ? 10.268 3.942 9.510 1.00 89.50 85 ASP A C 1
ATOM 656 O O . ASP A 1 85 ? 10.328 3.932 10.743 1.00 89.50 85 ASP A O 1
ATOM 660 N N . TRP A 1 86 ? 10.347 5.075 8.817 1.00 83.25 86 TRP A N 1
ATOM 661 C CA . TRP A 1 86 ? 10.440 6.374 9.463 1.00 83.25 86 TRP A CA 1
ATOM 662 C C . TRP A 1 86 ? 9.122 6.757 10.137 1.00 83.25 86 TRP A C 1
ATOM 664 O O . TRP A 1 86 ? 9.127 7.130 11.314 1.00 83.25 86 TRP A O 1
ATOM 674 N N . PHE A 1 87 ? 7.996 6.600 9.444 1.00 82.69 87 PHE A N 1
ATOM 675 C CA . PHE A 1 87 ? 6.685 6.909 10.005 1.00 82.69 87 PHE A CA 1
ATOM 676 C C . PHE A 1 87 ? 6.268 5.924 11.094 1.00 82.69 87 PHE A C 1
ATOM 678 O O . PHE A 1 87 ? 5.645 6.331 12.074 1.00 82.69 87 PHE A O 1
ATOM 685 N N . ASP A 1 88 ? 6.673 4.657 11.004 1.00 88.62 88 ASP A N 1
ATOM 686 C CA . ASP A 1 88 ? 6.473 3.694 12.087 1.00 88.62 88 ASP A CA 1
ATOM 687 C C . ASP A 1 88 ? 7.206 4.130 13.354 1.00 88.62 88 ASP A C 1
ATOM 689 O O . ASP A 1 88 ? 6.636 4.059 14.438 1.00 88.62 88 ASP A O 1
ATOM 693 N N . LYS A 1 89 ? 8.443 4.633 13.246 1.00 86.50 89 LYS A N 1
ATOM 694 C CA . LYS A 1 89 ? 9.184 5.150 14.409 1.00 86.50 89 LYS A CA 1
ATOM 695 C C . LYS A 1 89 ? 8.478 6.340 15.051 1.00 86.50 89 LYS A C 1
ATOM 697 O O . LYS A 1 89 ? 8.419 6.407 16.276 1.00 86.50 89 LYS A O 1
ATOM 702 N N . ILE A 1 90 ? 7.934 7.250 14.243 1.00 79.81 90 ILE A N 1
ATOM 703 C CA . ILE A 1 90 ? 7.176 8.406 14.739 1.00 79.81 90 ILE A CA 1
ATOM 704 C C . ILE A 1 90 ? 5.902 7.931 15.455 1.00 79.81 90 ILE A C 1
ATOM 706 O O . ILE A 1 90 ? 5.687 8.283 16.613 1.00 79.81 90 ILE A O 1
ATOM 710 N N . ALA A 1 91 ? 5.100 7.075 14.817 1.00 80.94 91 ALA A N 1
ATOM 711 C CA . ALA A 1 91 ? 3.881 6.528 15.412 1.00 80.94 91 ALA A CA 1
ATOM 712 C C . ALA A 1 91 ? 4.174 5.744 16.703 1.00 80.94 91 ALA A C 1
ATOM 714 O O . ALA A 1 91 ? 3.481 5.903 17.708 1.00 80.94 91 ALA A O 1
ATOM 715 N N . ALA A 1 92 ? 5.236 4.938 16.709 1.00 86.62 92 ALA A N 1
ATOM 716 C CA . ALA A 1 92 ? 5.667 4.180 17.874 1.00 86.62 92 ALA A CA 1
ATOM 717 C C . ALA A 1 92 ? 6.036 5.100 19.047 1.00 86.62 92 ALA A C 1
ATOM 719 O O . ALA A 1 92 ? 5.619 4.852 20.175 1.00 86.62 92 ALA A O 1
ATOM 720 N N . GLN A 1 93 ? 6.748 6.203 18.795 1.00 84.00 93 GLN A N 1
ATOM 721 C CA . GLN A 1 93 ? 7.028 7.209 19.824 1.00 84.00 93 GLN A CA 1
ATOM 722 C C . GLN A 1 93 ? 5.742 7.846 20.366 1.00 84.00 93 GLN A C 1
ATOM 724 O O . GLN A 1 93 ? 5.587 7.950 21.582 1.00 84.00 93 GLN A O 1
ATOM 729 N N . THR A 1 94 ? 4.807 8.221 19.488 1.00 78.06 94 THR A N 1
ATOM 730 C CA . THR A 1 94 ? 3.526 8.835 19.870 1.00 78.06 94 THR A CA 1
ATOM 731 C C . THR A 1 94 ? 2.684 7.930 20.765 1.00 78.06 94 THR A C 1
ATOM 733 O O . THR A 1 94 ? 2.131 8.397 21.759 1.00 78.06 94 THR A O 1
ATOM 736 N N . TYR A 1 95 ? 2.608 6.640 20.444 1.00 81.56 95 TYR A N 1
ATOM 737 C CA . TYR A 1 95 ? 1.824 5.665 21.206 1.00 81.56 95 TYR A CA 1
ATOM 738 C C . TYR A 1 95 ? 2.630 4.941 22.293 1.00 81.56 95 TYR A C 1
ATOM 740 O O . TYR A 1 95 ? 2.111 4.018 22.912 1.00 81.56 95 TYR A O 1
ATOM 748 N N . GLN A 1 96 ? 3.880 5.352 22.542 1.00 86.69 96 GLN A N 1
ATOM 749 C CA . GLN A 1 96 ? 4.784 4.723 23.515 1.00 86.69 96 GLN A CA 1
ATOM 750 C C . GLN A 1 96 ? 4.998 3.217 23.268 1.00 86.69 96 GLN A C 1
ATOM 752 O O . GLN A 1 96 ? 5.161 2.425 24.193 1.00 86.69 96 GLN A O 1
ATOM 757 N N . VAL A 1 97 ? 5.032 2.824 21.997 1.00 90.62 97 VAL A N 1
ATOM 758 C CA . VAL A 1 97 ? 5.298 1.458 21.543 1.00 90.62 97 VAL A CA 1
ATOM 759 C C . VAL A 1 97 ? 6.784 1.312 21.211 1.00 90.62 97 VAL A C 1
ATOM 761 O O . VAL A 1 97 ? 7.429 2.211 20.666 1.00 90.62 97 VAL A O 1
ATOM 764 N N . ARG A 1 98 ? 7.363 0.163 21.545 1.00 94.00 98 ARG A N 1
ATOM 765 C CA . ARG A 1 98 ? 8.685 -0.267 21.083 1.00 94.00 98 ARG A CA 1
ATOM 766 C C . ARG A 1 98 ? 8.507 -1.197 19.898 1.00 94.00 98 ARG A C 1
ATOM 768 O O . ARG A 1 98 ? 7.724 -2.140 19.974 1.00 94.00 98 ARG A O 1
ATOM 775 N N . ILE A 1 99 ? 9.231 -0.919 18.820 1.00 92.94 99 ILE A N 1
ATOM 776 C CA . ILE A 1 99 ? 9.061 -1.619 17.549 1.00 92.94 99 ILE A CA 1
ATOM 777 C C . ILE A 1 99 ? 10.386 -2.170 17.039 1.00 92.94 99 ILE A C 1
ATOM 779 O O . ILE A 1 99 ? 11.441 -1.571 17.252 1.00 92.94 99 ILE A O 1
ATOM 783 N N . GLN A 1 100 ? 10.319 -3.296 16.337 1.00 90.56 100 GLN A N 1
ATOM 784 C CA . GLN A 1 100 ? 11.453 -3.909 15.657 1.00 90.56 100 GLN A CA 1
ATOM 785 C C . GLN A 1 100 ? 10.999 -4.442 14.295 1.00 90.56 100 GLN A C 1
ATOM 787 O O . GLN A 1 100 ? 10.143 -5.324 14.230 1.00 90.56 100 GLN A O 1
ATOM 792 N N . ARG A 1 101 ? 11.586 -3.922 13.207 1.00 88.69 101 ARG A N 1
ATOM 793 C CA . ARG A 1 101 ? 11.338 -4.401 11.838 1.00 88.69 101 ARG A CA 1
ATOM 794 C C . ARG A 1 101 ? 11.786 -5.854 11.716 1.00 88.69 101 ARG A C 1
ATOM 796 O O . ARG A 1 101 ? 12.901 -6.196 12.115 1.00 88.69 101 ARG A O 1
ATOM 803 N N . MET A 1 102 ? 10.926 -6.678 11.131 1.00 88.00 102 MET A N 1
ATOM 804 C CA . MET A 1 102 ? 11.228 -8.057 10.757 1.00 88.00 102 MET A CA 1
ATOM 805 C C . MET A 1 102 ? 11.389 -8.160 9.233 1.00 88.00 102 MET A C 1
ATOM 807 O O . MET A 1 102 ? 10.916 -7.269 8.517 1.00 88.00 102 MET A O 1
ATOM 811 N N . PRO A 1 103 ? 12.034 -9.228 8.715 1.00 88.38 103 PRO A N 1
ATOM 812 C CA . PRO A 1 103 ? 12.173 -9.441 7.280 1.00 88.38 103 PRO A CA 1
ATOM 813 C C . PRO A 1 103 ? 10.833 -9.317 6.555 1.00 88.38 103 PRO A C 1
ATOM 815 O O . PRO A 1 103 ? 9.913 -10.103 6.768 1.00 88.38 103 PRO A O 1
ATOM 818 N N . SER A 1 104 ? 10.748 -8.306 5.703 1.00 90.38 104 SER A N 1
ATOM 819 C CA . SER A 1 104 ? 9.542 -7.877 5.007 1.00 90.38 104 SER A CA 1
ATOM 820 C C . SER A 1 104 ? 9.807 -7.810 3.509 1.00 90.38 104 SER A C 1
ATOM 822 O O . SER A 1 104 ? 10.949 -7.654 3.066 1.00 90.38 104 SER A O 1
ATOM 824 N N . VAL A 1 105 ? 8.757 -7.957 2.708 1.00 91.25 105 VAL A N 1
ATOM 825 C CA . VAL A 1 105 ? 8.875 -7.973 1.254 1.00 91.25 105 VAL A CA 1
ATOM 826 C C . VAL A 1 105 ? 7.615 -7.472 0.566 1.00 91.25 105 VAL A C 1
ATOM 828 O O . VAL A 1 105 ? 6.489 -7.798 0.942 1.00 91.25 105 VAL A O 1
ATOM 831 N N . GLY A 1 106 ? 7.837 -6.697 -0.488 1.00 91.69 106 GLY A N 1
ATOM 832 C CA . GLY A 1 106 ? 6.810 -6.190 -1.378 1.00 91.69 106 GLY A CA 1
ATOM 833 C C . GLY A 1 106 ? 7.189 -6.425 -2.830 1.00 91.69 106 GLY A C 1
ATOM 834 O O . GLY A 1 106 ? 8.353 -6.663 -3.166 1.00 91.69 106 GLY A O 1
ATOM 835 N N . THR A 1 107 ? 6.186 -6.378 -3.690 1.00 92.25 107 THR A N 1
ATOM 836 C CA . THR A 1 107 ? 6.339 -6.419 -5.137 1.00 92.25 107 THR A CA 1
ATOM 837 C C . THR A 1 107 ? 6.082 -5.047 -5.728 1.00 92.25 107 THR A C 1
ATOM 839 O O . THR A 1 107 ? 5.037 -4.448 -5.510 1.00 92.25 107 THR A O 1
ATOM 842 N N . PHE A 1 108 ? 7.048 -4.573 -6.502 1.00 93.88 108 PHE A N 1
ATOM 843 C CA . PHE A 1 108 ? 7.057 -3.268 -7.144 1.00 93.88 108 PHE A CA 1
ATOM 844 C C . PHE A 1 108 ? 7.104 -3.524 -8.642 1.00 93.88 108 PHE A C 1
ATOM 846 O O . PHE A 1 108 ? 8.103 -4.029 -9.161 1.00 93.88 108 PHE A O 1
ATOM 853 N N . SER A 1 109 ? 5.992 -3.288 -9.327 1.00 93.31 109 SER A N 1
ATOM 854 C CA . SER A 1 109 ? 5.777 -3.827 -10.663 1.00 93.31 109 SER A CA 1
ATOM 855 C C . SER A 1 109 ? 5.338 -2.801 -11.700 1.00 93.31 109 SER A C 1
ATOM 857 O O . SER A 1 109 ? 4.815 -1.729 -11.398 1.00 93.31 109 SER A O 1
ATOM 859 N N . ILE A 1 110 ? 5.586 -3.156 -12.957 1.00 93.19 110 ILE A N 1
ATOM 860 C CA . ILE A 1 110 ? 5.076 -2.485 -14.148 1.00 93.19 110 ILE A CA 1
ATOM 861 C C . ILE A 1 110 ? 4.322 -3.563 -14.933 1.00 93.19 110 ILE A C 1
ATOM 863 O O . ILE A 1 110 ? 4.947 -4.296 -15.713 1.00 93.19 110 ILE A O 1
ATOM 867 N N . PRO A 1 111 ? 3.014 -3.728 -14.683 1.00 91.06 111 PRO A N 1
ATOM 868 C CA . PRO A 1 111 ? 2.235 -4.780 -15.314 1.00 91.06 111 PRO A CA 1
ATOM 869 C C . PRO A 1 111 ? 2.015 -4.497 -16.804 1.00 91.06 111 PRO A C 1
ATOM 871 O O . PRO A 1 111 ? 1.808 -3.355 -17.234 1.00 91.06 111 PRO A O 1
ATOM 874 N N . LEU A 1 112 ? 2.038 -5.557 -17.607 1.00 91.38 112 LEU A N 1
ATOM 875 C CA . LEU A 1 112 ? 1.728 -5.513 -19.027 1.00 91.38 112 LEU A CA 1
ATOM 876 C C . LEU A 1 112 ? 0.214 -5.649 -19.235 1.00 91.38 112 LEU A C 1
ATOM 878 O O . LEU A 1 112 ? -0.379 -6.694 -18.980 1.00 91.38 112 LEU A O 1
ATOM 882 N N . SER A 1 113 ? -0.417 -4.617 -19.793 1.00 87.81 113 SER A N 1
ATOM 883 C CA . SER A 1 113 ? -1.803 -4.701 -20.259 1.00 87.81 113 SER A CA 1
ATOM 884 C C . SER A 1 113 ? -1.853 -5.365 -21.633 1.00 87.81 113 SER A C 1
ATOM 886 O O . SER A 1 113 ? -1.305 -4.827 -22.599 1.00 87.81 113 SER A O 1
ATOM 888 N N . VAL A 1 114 ? -2.532 -6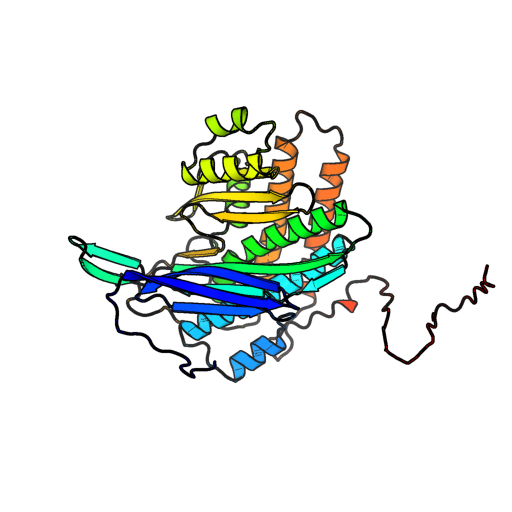.510 -21.741 1.00 88.62 114 VAL A N 1
ATOM 889 C CA . VAL A 1 114 ? -2.614 -7.293 -22.984 1.00 88.62 114 VAL A CA 1
ATOM 890 C C . VAL A 1 114 ? -4.017 -7.253 -23.578 1.00 88.62 114 VAL A C 1
ATOM 892 O O . VAL A 1 114 ? -5.004 -7.523 -22.897 1.00 88.62 114 VAL A O 1
ATOM 895 N N . ARG A 1 115 ? -4.110 -6.956 -24.878 1.00 86.50 115 ARG A N 1
ATOM 896 C CA . ARG A 1 115 ? -5.359 -7.048 -25.645 1.00 86.50 115 ARG A CA 1
ATOM 897 C C . ARG A 1 115 ? -5.415 -8.347 -26.431 1.00 86.50 115 ARG A C 1
ATOM 899 O O . ARG A 1 115 ? -4.477 -8.702 -27.152 1.00 86.50 115 ARG A O 1
ATOM 906 N N . TYR A 1 116 ? -6.555 -9.019 -26.324 1.00 86.12 116 TYR A N 1
ATOM 907 C CA . TYR A 1 116 ? -6.819 -10.295 -26.973 1.00 86.12 116 TYR A CA 1
ATOM 908 C C . TYR A 1 116 ? -7.813 -10.138 -28.120 1.00 86.12 116 TYR A C 1
ATOM 910 O O . TYR A 1 116 ? -8.811 -9.431 -28.006 1.00 86.12 116 TYR A O 1
ATOM 918 N N . PHE A 1 117 ? -7.569 -10.860 -29.210 1.00 85.94 117 PHE A N 1
ATOM 919 C CA . PHE A 1 117 ? -8.512 -11.014 -30.312 1.00 85.94 117 PHE A CA 1
ATOM 920 C C . PHE A 1 117 ? -8.721 -12.504 -30.570 1.00 85.94 117 PHE A C 1
ATOM 922 O O . PHE A 1 117 ? -7.770 -13.204 -30.924 1.00 85.94 117 PHE A O 1
ATOM 929 N N . PHE A 1 118 ? -9.945 -12.994 -30.341 1.00 85.81 118 PHE A N 1
ATOM 930 C CA . PHE A 1 118 ? -10.277 -14.428 -30.347 1.00 85.81 118 PHE A CA 1
ATOM 931 C C . PHE A 1 118 ? -9.340 -15.275 -29.459 1.00 85.81 118 PHE A C 1
ATOM 933 O O . PHE A 1 118 ? -8.871 -16.333 -29.865 1.00 85.81 118 PHE A O 1
ATOM 940 N N . GLY A 1 119 ? -9.019 -14.784 -28.255 1.00 82.88 119 GLY A N 1
ATOM 941 C CA . GLY A 1 119 ? -8.137 -15.475 -27.299 1.00 82.88 119 GLY A CA 1
ATOM 942 C C . GLY A 1 119 ? -6.639 -15.415 -27.628 1.00 82.88 119 GLY A C 1
ATOM 943 O O . GLY A 1 119 ? -5.824 -15.905 -26.854 1.00 82.88 119 GLY A O 1
ATOM 944 N N . ILE A 1 120 ? -6.253 -14.783 -28.740 1.00 86.00 120 ILE A N 1
ATOM 945 C CA . ILE A 1 120 ? -4.854 -14.607 -29.142 1.00 86.00 120 ILE A CA 1
ATOM 946 C C . ILE A 1 120 ? -4.390 -13.219 -28.704 1.00 86.00 120 ILE A C 1
ATOM 948 O O . ILE A 1 120 ? -5.012 -12.222 -29.075 1.00 86.00 120 ILE A O 1
ATOM 952 N N . ALA A 1 121 ? -3.299 -13.144 -27.941 1.00 88.88 121 ALA A N 1
ATOM 953 C CA . ALA A 1 121 ? -2.675 -11.877 -27.564 1.00 88.88 121 ALA A CA 1
ATOM 954 C C . ALA A 1 121 ? -2.185 -11.134 -28.823 1.00 88.88 121 ALA A C 1
ATOM 956 O O . ALA A 1 121 ? -1.457 -11.704 -29.638 1.00 88.88 121 ALA A O 1
ATOM 957 N N . ARG A 1 122 ? -2.605 -9.876 -29.007 1.00 88.56 122 ARG A N 1
ATOM 958 C CA . ARG A 1 122 ? -2.269 -9.054 -30.187 1.00 88.56 122 ARG A CA 1
ATOM 959 C C . ARG A 1 122 ? -1.408 -7.848 -29.854 1.00 88.56 122 ARG A C 1
ATOM 961 O O . ARG A 1 122 ? -0.521 -7.514 -30.630 1.00 88.56 122 ARG A O 1
ATOM 968 N N . GLU A 1 123 ? -1.669 -7.220 -28.716 1.00 87.75 123 GLU A N 1
ATOM 969 C CA . GLU A 1 123 ? -1.000 -5.993 -28.288 1.00 87.75 123 GLU A CA 1
ATOM 970 C C . GLU A 1 123 ? -0.675 -6.096 -26.802 1.00 87.75 123 GLU A C 1
ATOM 972 O O . GLU A 1 123 ? -1.482 -6.620 -26.032 1.00 87.75 123 GLU A O 1
ATOM 977 N N . GLY A 1 124 ? 0.493 -5.594 -26.413 1.00 88.94 124 GLY A N 1
ATOM 978 C CA . GLY A 1 124 ? 0.926 -5.478 -25.028 1.00 88.94 124 GLY A CA 1
ATOM 979 C C . GLY A 1 124 ? 1.452 -4.069 -24.793 1.00 88.94 124 GLY A C 1
ATOM 980 O O . GLY A 1 124 ? 2.351 -3.632 -25.508 1.00 88.94 124 GLY A O 1
ATOM 981 N N . ASN A 1 125 ? 0.889 -3.364 -23.814 1.00 89.38 125 ASN A N 1
ATOM 982 C CA . ASN A 1 125 ? 1.299 -2.010 -23.457 1.00 89.38 125 ASN A CA 1
ATOM 983 C C . ASN A 1 125 ? 1.394 -1.862 -21.937 1.00 89.38 125 ASN A C 1
ATOM 985 O O . ASN A 1 125 ? 0.542 -2.354 -21.202 1.00 89.38 125 ASN A O 1
ATOM 989 N N . TYR A 1 126 ? 2.399 -1.140 -21.465 1.00 88.69 126 TYR A N 1
ATOM 990 C CA . TYR A 1 126 ? 2.530 -0.725 -20.075 1.00 88.69 126 TYR A CA 1
ATOM 991 C C . TYR A 1 126 ? 1.779 0.587 -19.877 1.00 88.69 126 TYR A C 1
ATOM 993 O O . TYR A 1 126 ? 1.965 1.537 -20.645 1.00 88.69 126 TYR A O 1
ATOM 1001 N N . ARG A 1 127 ? 0.907 0.603 -18.867 1.00 85.44 127 ARG A N 1
ATOM 1002 C CA . ARG A 1 127 ? -0.026 1.707 -18.585 1.00 85.44 127 ARG A CA 1
ATOM 1003 C C . ARG A 1 127 ? -0.078 2.095 -17.112 1.00 85.44 127 ARG A C 1
ATOM 1005 O O . ARG A 1 127 ? -0.711 3.086 -16.765 1.00 85.44 127 ARG A O 1
ATOM 1012 N N . SER A 1 128 ? 0.585 1.333 -16.248 1.00 87.00 128 SER A N 1
ATOM 1013 C CA . SER A 1 128 ? 0.598 1.599 -14.818 1.00 87.00 128 SER A CA 1
ATOM 1014 C C . SER A 1 128 ? 1.887 1.132 -14.152 1.00 87.00 128 SER A C 1
ATOM 1016 O O . SER A 1 128 ? 2.671 0.364 -14.719 1.00 87.00 128 SER A O 1
ATOM 1018 N N . ARG A 1 129 ? 2.109 1.644 -12.944 1.00 90.75 129 ARG A N 1
ATOM 1019 C CA . ARG A 1 129 ? 3.035 1.098 -11.949 1.00 90.75 129 ARG A CA 1
ATOM 1020 C C . ARG A 1 129 ? 2.223 0.652 -10.744 1.00 90.75 129 ARG A C 1
ATOM 1022 O O . ARG A 1 129 ? 1.193 1.259 -10.462 1.00 90.75 129 ARG A O 1
ATOM 1029 N N . GLN A 1 130 ? 2.668 -0.392 -10.061 1.00 91.38 130 GLN A N 1
ATOM 1030 C CA . GLN A 1 130 ? 1.960 -0.949 -8.913 1.00 91.38 130 GLN A CA 1
ATOM 1031 C C . GLN A 1 130 ? 2.923 -1.287 -7.784 1.00 91.38 130 GLN A C 1
ATOM 1033 O O . GLN A 1 130 ? 4.055 -1.721 -8.020 1.00 91.38 130 GLN A O 1
ATOM 1038 N N . VAL A 1 131 ? 2.447 -1.096 -6.563 1.00 92.94 131 VAL A N 1
ATOM 1039 C CA . VAL A 1 131 ? 3.089 -1.514 -5.323 1.00 92.94 131 VAL A CA 1
ATOM 1040 C C . VAL A 1 131 ? 2.131 -2.459 -4.620 1.00 92.94 131 VAL A C 1
ATOM 1042 O O . VAL A 1 131 ? 0.961 -2.144 -4.462 1.00 92.94 131 VAL A O 1
ATOM 1045 N N . ASP A 1 132 ? 2.621 -3.622 -4.222 1.00 89.19 132 ASP A N 1
ATOM 1046 C CA . ASP A 1 132 ? 1.829 -4.604 -3.486 1.00 89.19 132 ASP A CA 1
ATOM 1047 C C . ASP A 1 132 ? 2.709 -5.233 -2.415 1.00 89.19 132 ASP A C 1
ATOM 1049 O O . ASP A 1 132 ? 3.620 -6.022 -2.709 1.00 89.19 132 ASP A O 1
ATOM 1053 N N . VAL A 1 133 ? 2.501 -4.823 -1.167 1.00 88.56 133 VAL A N 1
ATOM 1054 C CA . VAL A 1 133 ? 3.304 -5.291 -0.045 1.00 88.56 133 VAL A CA 1
ATOM 1055 C C . VAL A 1 133 ? 2.750 -6.613 0.471 1.00 88.56 133 VAL A C 1
ATOM 1057 O O . VAL A 1 133 ? 1.763 -6.692 1.195 1.00 88.56 133 VAL A O 1
ATOM 1060 N N . LYS A 1 134 ? 3.448 -7.696 0.119 1.00 79.69 134 LYS A N 1
ATOM 1061 C CA . LYS A 1 134 ? 3.056 -9.074 0.452 1.00 79.69 134 LYS A CA 1
ATOM 1062 C C . LYS A 1 134 ? 3.232 -9.425 1.922 1.00 79.69 134 LYS A C 1
ATOM 1064 O O . LYS A 1 134 ? 2.516 -10.286 2.433 1.00 79.69 134 LYS A O 1
ATOM 1069 N N . HIS A 1 135 ? 4.235 -8.842 2.568 1.00 85.25 135 HIS A N 1
ATOM 1070 C CA . HIS A 1 135 ? 4.549 -9.105 3.962 1.00 85.25 135 HIS A CA 1
ATOM 1071 C C . HIS A 1 135 ? 5.245 -7.897 4.566 1.00 85.25 135 HIS A C 1
ATOM 1073 O O . HIS A 1 135 ? 6.369 -7.567 4.193 1.00 85.25 135 HIS A O 1
ATOM 1079 N N . ASN A 1 136 ? 4.574 -7.270 5.518 1.00 88.19 136 ASN A N 1
ATOM 1080 C CA . ASN A 1 136 ? 5.086 -6.152 6.279 1.00 88.19 136 ASN A CA 1
ATOM 1081 C C . ASN A 1 136 ? 4.995 -6.525 7.751 1.00 88.19 136 ASN A C 1
ATOM 1083 O O . ASN A 1 136 ? 3.923 -6.437 8.344 1.00 88.19 136 ASN A O 1
ATOM 1087 N N . THR A 1 137 ? 6.085 -7.039 8.312 1.00 84.88 137 THR A N 1
ATOM 1088 C CA . THR A 1 137 ? 6.085 -7.515 9.693 1.00 84.88 137 THR A CA 1
ATOM 1089 C C . THR A 1 137 ? 7.021 -6.727 10.577 1.00 84.88 137 THR A C 1
ATOM 1091 O O . THR A 1 137 ? 8.121 -6.303 10.208 1.00 84.88 137 THR A O 1
ATOM 1094 N N . GLN A 1 138 ? 6.543 -6.554 11.798 1.00 87.88 138 GLN A N 1
ATOM 1095 C CA . GLN A 1 138 ? 7.234 -5.886 12.875 1.00 87.88 138 GLN A CA 1
ATOM 1096 C C . GLN A 1 138 ? 6.792 -6.508 14.189 1.00 87.88 138 GLN A C 1
ATOM 1098 O O . GLN A 1 138 ? 5.656 -6.958 14.330 1.00 87.88 138 GLN A O 1
ATOM 1103 N N . VAL A 1 139 ? 7.703 -6.543 15.150 1.00 89.31 139 VAL A N 1
ATOM 1104 C CA . VAL A 1 139 ? 7.362 -6.836 16.538 1.00 89.31 139 VAL A CA 1
ATOM 1105 C C . VAL A 1 139 ? 7.026 -5.510 17.202 1.00 89.31 139 VAL A C 1
ATOM 1107 O O . VAL A 1 139 ? 7.833 -4.586 17.128 1.00 89.31 139 VAL A O 1
ATOM 1110 N N . ALA A 1 140 ? 5.862 -5.424 17.842 1.00 92.12 140 ALA A N 1
ATOM 1111 C CA . ALA A 1 140 ? 5.406 -4.257 18.589 1.00 92.12 140 ALA A CA 1
ATOM 1112 C C . ALA A 1 140 ? 5.145 -4.644 20.050 1.00 92.12 140 ALA A C 1
ATOM 1114 O O . ALA A 1 140 ? 4.474 -5.639 20.321 1.00 92.12 140 ALA A O 1
ATOM 1115 N N . ILE A 1 141 ? 5.691 -3.873 20.991 1.00 93.44 141 ILE A N 1
ATOM 1116 C CA . ILE A 1 141 ? 5.574 -4.112 22.435 1.00 93.44 141 ILE A CA 1
ATOM 1117 C C . ILE A 1 141 ? 5.225 -2.795 23.121 1.00 93.44 141 ILE A C 1
ATOM 1119 O O . ILE A 1 141 ? 5.876 -1.779 22.881 1.00 93.44 141 ILE A O 1
ATOM 1123 N N . ALA A 1 142 ? 4.222 -2.812 23.994 1.00 93.56 142 ALA A N 1
ATOM 1124 C CA . ALA A 1 142 ? 3.833 -1.667 24.809 1.00 93.56 142 ALA A CA 1
ATOM 1125 C C . ALA A 1 142 ? 3.220 -2.130 26.135 1.00 93.56 142 ALA A C 1
ATOM 1127 O O . ALA A 1 142 ? 2.848 -3.296 26.274 1.00 93.56 142 ALA A O 1
ATOM 1128 N N . ASP A 1 143 ? 3.054 -1.200 27.076 1.00 92.19 143 ASP A N 1
ATOM 1129 C CA . ASP A 1 143 ? 2.459 -1.477 28.391 1.00 92.19 143 ASP A CA 1
ATOM 1130 C C . ASP A 1 143 ? 0.966 -1.837 28.310 1.00 92.19 143 ASP A C 1
ATOM 1132 O O . ASP A 1 143 ? 0.421 -2.468 29.215 1.00 92.19 143 ASP A O 1
ATOM 1136 N N . THR A 1 144 ? 0.278 -1.433 27.232 1.00 88.81 144 THR A N 1
ATOM 1137 C CA . THR A 1 144 ? -1.157 -1.688 27.045 1.00 88.81 144 THR A CA 1
ATOM 1138 C C . THR A 1 144 ? -1.473 -2.210 25.647 1.00 88.81 144 THR A C 1
ATOM 1140 O O . THR A 1 144 ? -0.883 -1.781 24.655 1.00 88.81 144 THR A O 1
ATOM 1143 N N . GLN A 1 145 ? -2.482 -3.083 25.554 1.00 87.69 145 GLN A N 1
ATOM 1144 C CA . GLN A 1 145 ? -2.987 -3.582 24.269 1.00 87.69 145 GLN A CA 1
ATOM 1145 C C . GLN A 1 145 ? -3.553 -2.455 23.394 1.00 87.69 145 GLN A C 1
ATOM 1147 O O . GLN A 1 145 ? -3.415 -2.491 22.177 1.00 87.69 145 GLN A O 1
ATOM 1152 N N . VAL A 1 146 ? -4.145 -1.425 24.008 1.00 84.06 146 VAL A N 1
ATOM 1153 C CA . VAL A 1 146 ? -4.688 -0.258 23.296 1.00 84.06 146 VAL A CA 1
ATOM 1154 C C . VAL A 1 146 ? -3.582 0.521 22.579 1.00 84.06 146 VAL A C 1
ATOM 1156 O O . VAL A 1 146 ? -3.780 0.957 21.449 1.00 84.06 146 VAL A O 1
ATOM 1159 N N . ALA A 1 147 ? -2.403 0.666 23.194 1.00 84.69 147 ALA A N 1
ATOM 1160 C CA . ALA A 1 147 ? -1.259 1.303 22.545 1.00 84.69 147 ALA A CA 1
ATOM 1161 C C . ALA A 1 147 ? -0.802 0.520 21.303 1.00 84.69 147 ALA A C 1
ATOM 1163 O O . ALA A 1 147 ? -0.568 1.123 20.257 1.00 84.69 147 ALA A O 1
ATOM 1164 N N . ILE A 1 148 ? -0.750 -0.816 21.396 1.00 87.81 148 ILE A N 1
ATOM 1165 C CA . ILE A 1 148 ? -0.435 -1.691 20.256 1.00 87.81 148 ILE A CA 1
ATOM 1166 C C . ILE A 1 148 ? -1.498 -1.547 19.164 1.00 87.81 148 ILE A C 1
ATOM 1168 O O . ILE A 1 148 ? -1.144 -1.298 18.017 1.00 87.81 148 ILE A O 1
ATOM 1172 N N . PHE A 1 149 ? -2.785 -1.630 19.514 1.00 85.88 149 PHE A N 1
ATOM 1173 C CA . PHE A 1 149 ? -3.894 -1.488 18.567 1.00 85.88 149 PHE A CA 1
ATOM 1174 C C . PHE A 1 149 ? -3.835 -0.158 17.801 1.00 85.88 149 PHE A C 1
ATOM 1176 O O . PHE A 1 149 ? -3.910 -0.140 16.571 1.00 85.88 149 PHE A O 1
ATOM 1183 N N . ASN A 1 150 ? -3.655 0.958 18.515 1.00 83.56 150 ASN A N 1
ATOM 1184 C CA . ASN A 1 150 ? -3.580 2.288 17.910 1.00 83.56 150 ASN A CA 1
ATOM 1185 C C . ASN A 1 150 ? -2.366 2.415 16.984 1.00 83.56 150 ASN A C 1
ATOM 1187 O O . ASN A 1 150 ? -2.485 2.925 15.871 1.00 83.56 150 ASN A O 1
ATOM 1191 N N . TYR A 1 151 ? -1.212 1.907 17.422 1.00 88.31 151 TYR A N 1
ATOM 1192 C CA . TYR A 1 151 ? -0.005 1.883 16.609 1.00 88.31 151 TYR A CA 1
ATOM 1193 C C . TYR A 1 151 ? -0.174 1.038 15.340 1.00 88.31 151 TYR A C 1
ATOM 1195 O O . TYR A 1 151 ? 0.149 1.514 14.255 1.00 88.31 151 TYR A O 1
ATOM 1203 N N . MET A 1 152 ? -0.708 -0.182 15.445 1.00 90.06 152 MET A N 1
ATOM 1204 C CA . MET A 1 152 ? -0.894 -1.071 14.292 1.00 90.06 152 MET A CA 1
ATOM 1205 C C . MET A 1 152 ? -1.921 -0.511 13.302 1.00 90.06 152 MET A C 1
ATOM 1207 O O . MET A 1 152 ? -1.695 -0.570 12.094 1.00 90.06 152 MET A O 1
ATOM 1211 N N . THR A 1 153 ? -2.990 0.117 13.802 1.00 87.94 153 THR A N 1
ATOM 1212 C CA . THR A 1 153 ? -3.970 0.834 12.971 1.00 87.94 153 THR A CA 1
ATOM 1213 C C . THR A 1 153 ? -3.302 1.975 12.200 1.00 87.94 153 THR A C 1
ATOM 1215 O O . THR A 1 153 ? -3.437 2.062 10.982 1.00 87.94 153 THR A O 1
ATOM 1218 N N . GLN A 1 154 ? -2.522 2.817 12.889 1.00 85.50 154 GLN A N 1
ATOM 1219 C CA . GLN A 1 154 ? -1.787 3.923 12.270 1.00 85.50 154 GLN A CA 1
ATOM 1220 C C . GLN A 1 154 ? -0.775 3.433 11.226 1.00 85.50 154 GLN A C 1
ATOM 1222 O O . GLN A 1 154 ? -0.727 3.958 10.115 1.00 85.50 154 GLN A O 1
ATOM 1227 N N . SER A 1 155 ? 0.029 2.432 11.591 1.00 91.44 155 SER A N 1
ATOM 1228 C CA . SER A 1 155 ? 1.074 1.848 10.747 1.00 91.44 155 SER A CA 1
ATOM 1229 C C . SER A 1 155 ? 0.482 1.235 9.474 1.00 91.44 155 SER A C 1
ATOM 1231 O O . SER A 1 155 ? 0.998 1.466 8.383 1.00 91.44 155 SER A O 1
ATOM 1233 N N . GLY A 1 156 ? -0.656 0.542 9.573 1.00 92.12 156 GLY A N 1
ATOM 1234 C CA . GLY A 1 156 ? -1.352 0.014 8.402 1.00 92.12 156 GLY A CA 1
ATOM 1235 C C . GLY A 1 156 ? -1.937 1.109 7.500 1.00 92.12 156 GLY A C 1
ATOM 1236 O O . GLY A 1 156 ? -1.722 1.074 6.288 1.00 92.12 156 GLY A O 1
ATOM 1237 N N . MET A 1 157 ? -2.616 2.111 8.075 1.00 90.06 157 MET A N 1
ATOM 1238 C CA . MET A 1 157 ? -3.206 3.222 7.313 1.00 90.06 157 MET A CA 1
ATOM 1239 C C . MET A 1 157 ? -2.145 4.001 6.536 1.00 90.06 157 MET A C 1
ATOM 1241 O O . MET A 1 157 ? -2.302 4.238 5.336 1.00 90.06 157 MET A O 1
ATOM 1245 N N . GLN A 1 158 ? -1.047 4.374 7.196 1.00 89.00 158 GLN A N 1
ATOM 1246 C CA . GLN A 1 158 ? 0.043 5.082 6.530 1.00 89.00 158 GLN A CA 1
ATOM 1247 C C . GLN A 1 158 ? 0.780 4.173 5.543 1.00 89.00 158 GLN A C 1
ATOM 1249 O O . GLN A 1 158 ? 1.121 4.621 4.455 1.00 89.00 158 GLN A O 1
ATOM 1254 N N . GLY A 1 159 ? 0.975 2.893 5.876 1.00 92.50 159 GLY A N 1
ATOM 1255 C CA . GLY A 1 159 ? 1.616 1.927 4.995 1.00 92.50 159 GLY A CA 1
ATOM 1256 C C . GLY A 1 159 ? 0.877 1.795 3.671 1.00 92.50 159 GLY A C 1
ATOM 1257 O O . GLY A 1 159 ? 1.493 1.956 2.621 1.00 92.50 159 GLY A O 1
ATOM 1258 N N . SER A 1 160 ? -0.447 1.616 3.717 1.00 94.06 160 SER A N 1
ATOM 1259 C CA . SER A 1 160 ? -1.272 1.566 2.508 1.00 94.06 160 SER A CA 1
ATOM 1260 C C . SER A 1 160 ? -1.234 2.883 1.729 1.00 94.06 160 SER A C 1
ATOM 1262 O O . SER A 1 160 ? -1.097 2.857 0.510 1.00 94.06 160 SER A O 1
ATOM 1264 N N . TYR A 1 161 ? -1.261 4.039 2.400 1.00 92.44 161 TYR A N 1
ATOM 1265 C CA . TYR A 1 161 ? -1.116 5.328 1.715 1.00 92.44 161 TYR A CA 1
ATOM 1266 C C . TYR A 1 161 ? 0.220 5.447 0.960 1.00 92.44 161 TYR A C 1
ATOM 1268 O O . TYR A 1 161 ? 0.236 5.849 -0.207 1.00 92.44 161 TYR A O 1
ATOM 1276 N N . ILE A 1 162 ? 1.330 5.044 1.594 1.00 91.81 162 ILE A N 1
ATOM 1277 C CA . ILE A 1 162 ? 2.676 5.114 1.007 1.00 91.81 162 ILE A CA 1
ATOM 1278 C C . ILE A 1 162 ? 2.780 4.238 -0.245 1.00 91.81 162 ILE A C 1
ATOM 1280 O O . ILE A 1 162 ? 3.471 4.633 -1.179 1.00 91.81 162 ILE A O 1
ATOM 1284 N N . GLU A 1 163 ? 2.074 3.102 -0.328 1.00 92.88 163 GLU A N 1
ATOM 1285 C CA . GLU A 1 163 ? 2.066 2.259 -1.539 1.00 92.88 163 GLU A CA 1
ATOM 1286 C C . GLU A 1 163 ? 1.619 3.036 -2.790 1.00 92.88 163 GLU A C 1
ATOM 1288 O O . GLU A 1 163 ? 2.147 2.806 -3.881 1.00 92.88 163 GLU A O 1
ATOM 1293 N N . GLY A 1 164 ? 0.685 3.980 -2.641 1.00 90.31 164 GLY A N 1
ATOM 1294 C CA . GLY A 1 164 ? 0.286 4.900 -3.706 1.00 90.31 164 GLY A CA 1
ATOM 1295 C C . GLY A 1 164 ? 1.211 6.116 -3.807 1.00 90.31 164 GLY A C 1
ATOM 1296 O O . GLY A 1 164 ? 1.731 6.419 -4.884 1.00 90.31 164 GLY A O 1
ATOM 1297 N N . SER A 1 165 ? 1.457 6.809 -2.690 1.00 88.69 165 SER A N 1
ATOM 1298 C CA . SER A 1 165 ? 2.141 8.108 -2.704 1.00 88.69 165 SER A CA 1
ATOM 1299 C C . SER A 1 165 ? 3.608 8.018 -3.121 1.00 88.69 165 SER A C 1
ATOM 1301 O O . SER A 1 165 ? 4.114 8.945 -3.751 1.00 88.69 165 SER A O 1
ATOM 1303 N N . VAL A 1 166 ? 4.299 6.907 -2.836 1.00 88.50 166 VAL A N 1
ATOM 1304 C CA . VAL A 1 166 ? 5.693 6.707 -3.268 1.00 88.50 166 VAL A CA 1
ATOM 1305 C C . VAL A 1 166 ? 5.814 6.748 -4.793 1.00 88.50 166 VAL A C 1
ATOM 1307 O O . VAL A 1 166 ? 6.798 7.247 -5.347 1.00 88.50 166 VAL A O 1
ATOM 1310 N N . LEU A 1 167 ? 4.786 6.270 -5.503 1.00 88.94 167 LEU A N 1
ATOM 1311 C CA . LEU A 1 167 ? 4.747 6.348 -6.954 1.00 88.94 167 LEU A CA 1
ATOM 1312 C C . LEU A 1 167 ? 4.602 7.795 -7.398 1.00 88.94 167 LEU A C 1
ATOM 1314 O O . LEU A 1 167 ? 5.286 8.167 -8.335 1.00 88.94 167 LEU A O 1
ATOM 1318 N N . ASP A 1 168 ? 3.809 8.625 -6.729 1.00 85.81 168 ASP A N 1
ATOM 1319 C CA . ASP A 1 168 ? 3.694 10.048 -7.064 1.00 85.81 168 ASP A CA 1
ATOM 1320 C C . ASP A 1 168 ? 4.960 10.842 -6.766 1.00 85.81 168 ASP A C 1
ATOM 1322 O O . ASP A 1 168 ? 5.361 11.680 -7.568 1.00 85.81 168 ASP A O 1
ATOM 1326 N N . GLN A 1 169 ? 5.621 10.577 -5.645 1.00 82.44 169 GLN A N 1
ATOM 1327 C CA . GLN A 1 169 ? 6.839 11.290 -5.258 1.00 82.44 169 GLN A CA 1
ATOM 1328 C C . GLN A 1 169 ? 7.981 11.032 -6.258 1.00 82.44 169 GLN A C 1
ATOM 1330 O O . GLN A 1 169 ? 8.702 11.946 -6.653 1.00 82.44 169 GLN A O 1
ATOM 1335 N N . LEU A 1 170 ? 8.136 9.788 -6.727 1.00 82.50 170 LEU A N 1
ATOM 1336 C CA . LEU A 1 170 ? 9.178 9.420 -7.698 1.00 82.50 170 LEU A CA 1
ATOM 1337 C C . LEU A 1 170 ? 8.742 9.665 -9.151 1.00 82.50 170 LEU A C 1
ATOM 1339 O O . LEU A 1 170 ? 9.557 10.002 -10.015 1.00 82.50 170 LEU A O 1
ATOM 1343 N N . PHE A 1 171 ? 7.448 9.452 -9.397 1.00 82.88 171 PHE A N 1
ATOM 1344 C CA . PHE A 1 171 ? 6.611 9.527 -10.606 1.00 82.88 171 PHE A CA 1
ATOM 1345 C C . PHE A 1 171 ? 6.116 10.893 -11.069 1.00 82.88 171 PHE A C 1
ATOM 1347 O O . PHE A 1 171 ? 5.745 11.083 -12.230 1.00 82.88 171 PHE A O 1
ATOM 1354 N N . GLY A 1 172 ? 6.101 11.867 -10.171 1.00 78.44 172 GLY A N 1
ATOM 1355 C CA . GLY A 1 172 ? 5.137 12.957 -10.262 1.00 78.44 172 GLY A CA 1
ATOM 1356 C C . GLY A 1 172 ? 3.691 12.441 -10.198 1.00 78.44 172 GLY A C 1
ATOM 1357 O O . GLY A 1 172 ? 3.325 11.453 -10.851 1.00 78.44 172 GLY A O 1
ATOM 1358 N N . THR A 1 173 ? 2.843 13.165 -9.476 1.00 76.81 173 THR A N 1
ATOM 1359 C CA . THR A 1 173 ? 1.393 12.966 -9.540 1.00 76.81 173 THR A CA 1
ATOM 1360 C C . THR A 1 173 ? 0.912 13.099 -10.983 1.00 76.81 173 THR A C 1
ATOM 1362 O O . THR A 1 173 ? 1.340 14.002 -11.709 1.00 76.81 173 THR A O 1
ATOM 1365 N N . GLN A 1 174 ? 0.068 12.166 -11.430 1.00 73.38 174 GLN A N 1
ATOM 1366 C CA . GLN A 1 174 ? -0.522 12.223 -12.770 1.00 73.38 174 GLN A CA 1
ATOM 1367 C C . GLN A 1 174 ? -1.763 13.122 -12.737 1.00 73.38 174 GLN A C 1
ATOM 1369 O O . GLN A 1 174 ? -1.697 14.265 -12.295 1.00 73.38 174 GLN A O 1
ATOM 1374 N N . ARG A 1 175 ? -2.910 12.640 -13.226 1.00 70.12 175 ARG A N 1
ATOM 1375 C CA . ARG A 1 175 ? -4.182 13.369 -13.099 1.00 70.12 175 ARG A CA 1
ATOM 1376 C C . ARG A 1 175 ? -4.764 13.300 -11.692 1.00 70.12 175 ARG A C 1
ATOM 1378 O O . ARG A 1 175 ? -5.506 14.201 -11.327 1.00 70.12 175 ARG A O 1
ATOM 1385 N N . GLN A 1 176 ? -4.459 12.233 -10.967 1.00 79.00 176 GLN A N 1
ATOM 1386 C CA . GLN A 1 176 ? -4.898 11.976 -9.603 1.00 79.00 176 GLN A CA 1
ATOM 1387 C C . GLN A 1 176 ? -3.728 11.395 -8.797 1.00 79.00 176 GLN A C 1
ATOM 1389 O O . GLN A 1 176 ? -2.756 10.941 -9.424 1.00 79.00 176 GLN A O 1
ATOM 1394 N N . PRO A 1 177 ? -3.800 11.440 -7.454 1.00 84.75 177 PRO A N 1
ATOM 1395 C CA . PRO A 1 177 ? -2.863 10.741 -6.582 1.00 84.75 177 PRO A CA 1
ATOM 1396 C C . PRO A 1 177 ? -2.761 9.241 -6.893 1.00 84.75 177 PRO A C 1
ATOM 1398 O O . PRO A 1 177 ? -3.616 8.669 -7.561 1.00 84.75 177 PRO A O 1
ATOM 1401 N N . GLY A 1 178 ? -1.720 8.579 -6.403 1.00 86.69 178 GLY A N 1
ATOM 1402 C CA . GLY A 1 178 ? -1.620 7.127 -6.442 1.00 86.69 178 GLY A CA 1
ATOM 1403 C C . GLY A 1 178 ? -2.796 6.478 -5.708 1.00 86.69 178 GLY A C 1
ATOM 1404 O O . GLY A 1 178 ? -3.121 6.841 -4.579 1.00 86.69 178 GLY A O 1
ATOM 1405 N N . ILE A 1 179 ? -3.417 5.487 -6.340 1.00 90.00 179 ILE A N 1
ATOM 1406 C CA . ILE A 1 179 ? -4.520 4.710 -5.775 1.00 90.00 179 ILE A CA 1
ATOM 1407 C C . ILE A 1 179 ? -3.978 3.878 -4.617 1.00 90.00 179 ILE A C 1
ATOM 1409 O O . ILE A 1 179 ? -2.978 3.194 -4.793 1.00 90.00 179 ILE A O 1
ATOM 1413 N N . SER A 1 180 ? -4.646 3.900 -3.468 1.00 93.25 180 SER A N 1
ATOM 1414 C CA . SER A 1 180 ? -4.453 2.955 -2.364 1.00 93.25 180 SER A CA 1
ATOM 1415 C C . SER A 1 180 ? -5.715 2.871 -1.514 1.00 93.25 180 SER A C 1
ATOM 1417 O O . SER A 1 180 ? -6.551 3.770 -1.568 1.00 93.25 180 SER A O 1
ATOM 1419 N N . SER A 1 181 ? -5.861 1.834 -0.690 1.00 94.25 181 SER A N 1
ATOM 1420 C CA . SER A 1 181 ? -7.037 1.681 0.180 1.00 94.25 181 SER A CA 1
ATOM 1421 C C . SER A 1 181 ? -7.238 2.895 1.087 1.00 94.25 181 SER A C 1
ATOM 1423 O O . SER A 1 181 ? -8.342 3.429 1.167 1.00 94.25 181 SER A O 1
ATOM 1425 N N . SER A 1 182 ? -6.156 3.378 1.707 1.00 93.88 182 SER A N 1
ATOM 1426 C CA . SER A 1 182 ? -6.180 4.586 2.537 1.00 93.88 182 SER A CA 1
ATOM 1427 C C . SER A 1 182 ? -6.532 5.835 1.735 1.00 93.88 182 SER A C 1
ATOM 1429 O O . SER A 1 182 ? -7.366 6.614 2.186 1.00 93.88 182 SER A O 1
ATOM 1431 N N . GLN A 1 183 ? -5.942 6.019 0.546 1.00 93.38 183 GLN A N 1
ATOM 1432 C CA . GLN A 1 183 ? -6.259 7.158 -0.322 1.00 93.38 183 GLN A CA 1
ATOM 1433 C C . GLN A 1 183 ? -7.747 7.179 -0.684 1.00 93.38 183 GLN A C 1
ATOM 1435 O O . GLN A 1 183 ? -8.402 8.205 -0.535 1.00 93.38 183 GLN A O 1
ATOM 1440 N N . LEU A 1 184 ? -8.301 6.036 -1.092 1.00 94.56 184 LEU A N 1
ATOM 1441 C CA . LEU A 1 184 ? -9.701 5.933 -1.494 1.00 94.56 184 LEU A CA 1
ATOM 1442 C C . LEU A 1 184 ? -10.659 6.138 -0.306 1.00 94.56 184 LEU A C 1
ATOM 1444 O O . LEU A 1 184 ? -11.701 6.769 -0.461 1.00 94.56 184 LEU A O 1
ATOM 1448 N N . LEU A 1 185 ? -10.315 5.654 0.892 1.00 94.88 185 LEU A N 1
ATOM 1449 C CA . LEU A 1 185 ? -11.104 5.916 2.103 1.00 94.88 185 LEU A CA 1
ATOM 1450 C C . LEU A 1 185 ? -11.116 7.404 2.470 1.00 94.88 185 LEU A C 1
ATOM 1452 O O . LEU A 1 185 ? -12.171 7.943 2.805 1.00 94.88 185 LEU A O 1
ATOM 1456 N N . MET A 1 186 ? -9.963 8.070 2.383 1.00 91.50 186 MET A N 1
ATOM 1457 C CA . MET A 1 186 ? -9.862 9.511 2.622 1.00 91.50 186 MET A CA 1
ATOM 1458 C C . MET A 1 186 ? -10.655 10.306 1.578 1.00 91.50 186 MET A C 1
ATOM 1460 O O . MET A 1 186 ? -11.444 11.167 1.953 1.00 91.50 186 MET A O 1
ATOM 1464 N N . GLU A 1 187 ? -10.544 9.965 0.291 1.00 92.88 187 GLU A N 1
ATOM 1465 C CA . GLU A 1 187 ? -11.328 10.599 -0.780 1.00 92.88 187 GLU A CA 1
ATOM 1466 C C . GLU A 1 187 ? -12.836 10.397 -0.606 1.00 92.88 187 GLU A C 1
ATOM 1468 O O . GLU A 1 187 ? -13.621 11.314 -0.847 1.00 92.88 187 GLU A O 1
ATOM 1473 N N . ALA A 1 188 ? -13.266 9.209 -0.176 1.00 94.50 188 ALA A N 1
ATOM 1474 C CA . ALA A 1 188 ? -14.670 8.946 0.106 1.00 94.50 188 ALA A CA 1
ATOM 1475 C C . ALA A 1 188 ? -15.192 9.841 1.242 1.00 94.50 188 ALA A C 1
ATOM 1477 O O . ALA A 1 188 ? -16.259 10.444 1.098 1.00 94.50 188 ALA A O 1
ATOM 1478 N N . ALA A 1 189 ? -14.419 9.987 2.325 1.00 89.56 189 ALA A N 1
ATOM 1479 C CA . ALA A 1 189 ? -14.755 10.885 3.427 1.00 89.56 189 ALA A CA 1
ATOM 1480 C C . ALA A 1 189 ? -14.805 12.357 2.974 1.00 89.56 189 ALA A C 1
ATOM 1482 O O . ALA A 1 189 ? -15.760 13.065 3.291 1.00 89.56 189 ALA A O 1
ATOM 1483 N N . GLU A 1 190 ? -13.843 12.814 2.165 1.00 89.38 190 GLU A N 1
ATOM 1484 C CA . GLU A 1 190 ? -13.839 14.170 1.588 1.00 89.38 190 GLU A CA 1
ATOM 1485 C C . GLU A 1 190 ? -15.058 14.445 0.693 1.00 89.38 190 GLU A C 1
ATOM 1487 O O . GLU A 1 190 ? -15.583 15.559 0.666 1.00 89.38 190 GLU A O 1
ATOM 1492 N N . GLN A 1 191 ? -15.543 13.426 -0.021 1.00 92.25 191 GLN A N 1
ATOM 1493 C CA . GLN A 1 191 ? -16.752 13.501 -0.845 1.00 92.25 191 GLN A CA 1
ATOM 1494 C C . GLN A 1 191 ? -18.055 13.406 -0.028 1.00 92.25 191 GLN A C 1
ATOM 1496 O O . GLN A 1 191 ? -19.142 13.460 -0.612 1.00 92.25 191 GLN A O 1
ATOM 1501 N N . GLY A 1 192 ? -17.974 13.245 1.297 1.00 91.19 192 GLY A N 1
ATOM 1502 C CA . GLY A 1 192 ? -19.132 13.038 2.168 1.00 91.19 192 GLY A CA 1
ATOM 1503 C C . GLY A 1 192 ? -19.850 11.711 1.908 1.00 91.19 192 GLY A C 1
ATOM 1504 O O . GLY A 1 192 ? -21.061 11.610 2.114 1.00 91.19 192 GLY A O 1
ATOM 1505 N N . ILE A 1 193 ? -19.137 10.706 1.391 1.00 93.94 193 ILE A N 1
ATOM 1506 C CA . ILE A 1 193 ? -19.656 9.345 1.254 1.00 93.94 193 ILE A CA 1
ATOM 1507 C C . ILE A 1 193 ? -19.545 8.678 2.629 1.00 93.94 193 ILE A C 1
ATOM 1509 O O . ILE A 1 193 ? -18.431 8.590 3.146 1.00 93.94 193 ILE A O 1
ATOM 1513 N N . PRO A 1 194 ? -20.650 8.171 3.210 1.00 93.06 194 PRO A N 1
ATOM 1514 C CA . PRO A 1 194 ? -20.600 7.534 4.521 1.00 93.06 194 PRO A CA 1
ATOM 1515 C C . PRO A 1 194 ? -19.605 6.374 4.542 1.00 93.06 194 PRO A C 1
ATOM 1517 O O . PRO A 1 194 ? -19.621 5.535 3.637 1.00 93.06 194 PRO A O 1
ATOM 1520 N N . ILE A 1 195 ? -18.773 6.310 5.578 1.00 92.81 195 ILE A N 1
ATOM 1521 C CA . ILE A 1 195 ? -17.864 5.188 5.830 1.00 92.81 195 ILE A CA 1
ATOM 1522 C C . ILE A 1 195 ? -18.455 4.336 6.953 1.00 92.81 195 ILE A C 1
ATOM 1524 O O . ILE A 1 195 ? -18.900 4.866 7.967 1.00 92.81 195 ILE A O 1
ATOM 1528 N N . TYR A 1 196 ? -18.479 3.018 6.771 1.00 91.94 196 TYR A N 1
ATOM 1529 C CA . TYR A 1 196 ? -19.042 2.080 7.736 1.00 91.94 196 TYR A CA 1
ATOM 1530 C C . TYR A 1 196 ? -17.963 1.226 8.389 1.00 91.94 196 TYR A C 1
ATOM 1532 O O . TYR A 1 196 ? -17.154 0.615 7.688 1.00 91.94 196 TYR A O 1
ATOM 1540 N N . THR A 1 197 ? -18.047 1.100 9.715 1.00 91.88 197 THR A N 1
ATOM 1541 C CA . THR A 1 197 ? -17.405 0.031 10.486 1.00 91.88 197 THR A CA 1
ATOM 1542 C C . THR A 1 197 ? -18.370 -1.152 10.593 1.00 91.88 197 THR A C 1
ATOM 1544 O O . THR A 1 197 ? -19.452 -1.062 11.179 1.00 91.88 197 THR A O 1
ATOM 1547 N N . ILE A 1 198 ? -17.997 -2.285 10.008 1.00 91.44 198 ILE A N 1
ATOM 1548 C CA . ILE A 1 198 ? -18.841 -3.475 9.908 1.00 91.44 198 ILE A CA 1
ATOM 1549 C C . ILE A 1 198 ? -18.231 -4.597 10.738 1.00 91.44 198 ILE A C 1
ATOM 1551 O O . ILE A 1 198 ? -17.123 -5.051 10.472 1.00 91.44 198 ILE A O 1
ATOM 1555 N N . THR A 1 199 ? -18.971 -5.089 11.720 1.00 91.25 199 THR A N 1
ATOM 1556 C CA . THR A 1 199 ? -18.607 -6.239 12.548 1.00 91.25 199 THR A CA 1
ATOM 1557 C C . THR A 1 199 ? -19.613 -7.364 12.336 1.00 91.25 199 THR A C 1
ATOM 1559 O O . THR A 1 199 ? -20.601 -7.227 11.613 1.00 91.25 199 THR A O 1
ATOM 1562 N N . LYS A 1 200 ? -19.400 -8.501 13.003 1.00 89.94 200 LYS A N 1
ATOM 1563 C CA . LYS A 1 200 ? -20.374 -9.597 13.007 1.00 89.94 200 LYS A CA 1
ATOM 1564 C C . LYS A 1 200 ? -21.770 -9.169 13.485 1.00 89.94 200 LYS A C 1
ATOM 1566 O O . LYS A 1 200 ? -22.750 -9.779 13.069 1.00 89.94 200 LYS A O 1
ATOM 1571 N N . ASP A 1 201 ? -21.860 -8.133 14.315 1.00 88.94 201 ASP A N 1
ATOM 1572 C CA . ASP A 1 201 ? -23.114 -7.721 14.949 1.00 88.94 201 ASP A CA 1
ATOM 1573 C C . ASP A 1 201 ? -24.015 -6.899 14.017 1.00 88.94 201 ASP A C 1
ATOM 1575 O O . ASP A 1 201 ? -25.236 -6.931 14.157 1.00 88.94 201 ASP A O 1
ATOM 1579 N N . ASN A 1 202 ? -23.435 -6.179 13.050 1.00 91.19 202 ASN A N 1
ATOM 1580 C CA . ASN A 1 202 ? -24.168 -5.268 12.163 1.00 91.19 202 ASN A CA 1
ATOM 1581 C C . ASN A 1 202 ? -24.073 -5.636 10.668 1.00 91.19 202 ASN A C 1
ATOM 1583 O O . ASN A 1 202 ? -24.745 -5.013 9.843 1.00 91.19 202 ASN A O 1
ATOM 1587 N N . VAL A 1 203 ? -23.293 -6.663 10.308 1.00 93.62 203 VAL A N 1
ATOM 1588 C CA . VAL A 1 203 ? -23.030 -7.052 8.913 1.00 93.62 203 VAL A CA 1
ATOM 1589 C C . VAL A 1 203 ? -24.301 -7.278 8.094 1.00 93.62 203 VAL A C 1
ATOM 1591 O O . VAL A 1 203 ? -24.405 -6.785 6.973 1.00 93.62 203 VAL A O 1
ATOM 1594 N N . ASP A 1 204 ? -25.309 -7.951 8.645 1.00 94.44 204 ASP A N 1
ATOM 1595 C CA . ASP A 1 204 ? -26.541 -8.238 7.903 1.00 94.44 204 ASP A CA 1
ATOM 1596 C C . ASP A 1 204 ? -27.434 -7.003 7.713 1.00 94.44 204 ASP A C 1
ATOM 1598 O O . ASP A 1 204 ? -28.251 -6.979 6.791 1.00 94.44 204 ASP A O 1
ATOM 1602 N N . ALA A 1 205 ? -27.251 -5.962 8.532 1.00 93.69 205 ALA A N 1
ATOM 1603 C CA . ALA A 1 205 ? -27.944 -4.686 8.385 1.00 93.69 205 ALA A CA 1
ATOM 1604 C C . ALA A 1 205 ? -27.241 -3.753 7.385 1.00 93.69 205 ALA A C 1
ATOM 1606 O O . ALA A 1 205 ? -27.915 -3.048 6.636 1.00 93.69 205 ALA A O 1
ATOM 1607 N N . ILE A 1 206 ? -25.902 -3.757 7.352 1.00 94.31 206 ILE A N 1
ATOM 1608 C CA . ILE A 1 206 ? -25.117 -2.826 6.527 1.00 94.31 206 ILE A CA 1
ATOM 1609 C C . ILE A 1 206 ? -24.884 -3.362 5.109 1.00 94.31 206 ILE A C 1
ATOM 1611 O O . ILE A 1 206 ? -24.985 -2.607 4.148 1.00 94.31 206 ILE A O 1
ATOM 1615 N N . LEU A 1 207 ? -24.619 -4.659 4.918 1.00 95.69 207 LEU A N 1
ATOM 1616 C CA . LEU A 1 207 ? -24.312 -5.178 3.576 1.00 95.69 207 LEU A CA 1
ATOM 1617 C C . LEU A 1 207 ? -25.379 -4.879 2.503 1.00 95.69 207 LEU A C 1
ATOM 1619 O O . LEU A 1 207 ? -24.985 -4.590 1.376 1.00 95.69 207 LEU A O 1
ATOM 1623 N N . PRO A 1 208 ? -26.698 -4.907 2.790 1.00 96.94 208 PRO A N 1
ATOM 1624 C CA . PRO A 1 208 ? -27.717 -4.582 1.790 1.00 96.94 208 PRO A CA 1
ATOM 1625 C C . PRO A 1 208 ? -27.722 -3.123 1.317 1.00 96.94 208 PRO A C 1
ATOM 1627 O O . PRO A 1 208 ? -28.302 -2.845 0.270 1.00 96.94 208 PRO A O 1
ATOM 1630 N N . ILE A 1 209 ? -27.134 -2.195 2.083 1.00 96.19 209 ILE A N 1
ATOM 1631 C CA . ILE A 1 209 ? -27.080 -0.766 1.729 1.00 96.19 209 ILE A CA 1
ATOM 1632 C C . ILE A 1 209 ? -25.769 -0.370 1.039 1.00 96.19 209 ILE A C 1
ATOM 1634 O O . ILE A 1 209 ? -25.668 0.754 0.548 1.00 96.19 209 ILE A O 1
ATOM 1638 N N . LEU A 1 210 ? -24.780 -1.269 0.986 1.00 97.06 210 LEU A N 1
ATOM 1639 C CA . LEU A 1 210 ? -23.536 -1.020 0.266 1.00 97.06 210 LEU A CA 1
ATOM 1640 C C . LEU A 1 210 ? -23.744 -1.172 -1.245 1.00 97.06 210 LEU A C 1
ATOM 1642 O O . LEU A 1 210 ? -24.293 -2.167 -1.716 1.00 97.06 210 LEU A O 1
ATOM 1646 N N . ASN A 1 211 ? -23.246 -0.210 -2.016 1.00 97.31 211 ASN A N 1
ATOM 1647 C CA . ASN A 1 211 ? -23.210 -0.252 -3.475 1.00 97.31 211 ASN A CA 1
ATOM 1648 C C . ASN A 1 211 ? -21.772 -0.488 -3.957 1.00 97.31 211 ASN A C 1
ATOM 1650 O O . ASN A 1 211 ? -21.110 0.426 -4.459 1.00 97.31 211 ASN A O 1
ATOM 1654 N N . VAL A 1 212 ? -21.300 -1.712 -3.727 1.00 96.50 212 VAL A N 1
ATOM 1655 C CA . VAL A 1 212 ? -19.946 -2.194 -4.040 1.00 96.50 212 VAL A CA 1
ATOM 1656 C C . VAL A 1 212 ? -20.014 -3.568 -4.706 1.00 96.50 212 VAL A C 1
ATOM 1658 O O . VAL A 1 212 ? -21.058 -4.231 -4.671 1.00 96.50 212 VAL A O 1
ATOM 1661 N N . SER A 1 213 ? -18.917 -4.015 -5.313 1.00 95.75 213 SER A N 1
ATOM 1662 C CA . SER A 1 213 ? -18.876 -5.311 -5.992 1.00 95.75 213 SER A CA 1
ATOM 1663 C C . SER A 1 213 ? -19.148 -6.510 -5.071 1.00 95.75 213 SER A C 1
ATOM 1665 O O . SER A 1 213 ? -18.916 -6.498 -3.860 1.00 95.75 213 SER A O 1
ATOM 1667 N N . SER A 1 214 ? -19.594 -7.620 -5.666 1.00 95.06 214 SER A N 1
ATOM 1668 C CA . SER A 1 214 ? -19.834 -8.872 -4.935 1.00 95.06 214 SER A CA 1
ATOM 1669 C C . SER A 1 214 ? -18.567 -9.488 -4.333 1.00 95.06 214 SER A C 1
ATOM 1671 O O . SER A 1 214 ? -18.670 -10.236 -3.363 1.00 95.06 214 SER A O 1
ATOM 1673 N N . GLU A 1 215 ? -17.396 -9.203 -4.915 1.00 93.50 215 GLU A N 1
ATOM 1674 C CA . GLU A 1 215 ? -16.089 -9.603 -4.377 1.00 93.50 215 GLU A CA 1
ATOM 1675 C C . GLU A 1 215 ? -15.884 -8.972 -2.997 1.00 93.50 215 GLU A C 1
ATOM 1677 O O . GLU A 1 215 ? -15.745 -9.684 -2.005 1.00 93.50 215 GLU A O 1
ATOM 1682 N N . VAL A 1 216 ? -16.036 -7.650 -2.913 1.00 96.00 216 VAL A N 1
ATOM 1683 C CA . VAL A 1 216 ? -15.898 -6.893 -1.665 1.00 96.00 216 VAL A CA 1
ATOM 1684 C C . VAL A 1 216 ? -16.915 -7.344 -0.612 1.00 96.00 216 VAL A C 1
ATOM 1686 O O . VAL A 1 216 ? -16.570 -7.546 0.552 1.00 96.00 216 VAL A O 1
ATOM 1689 N N . ILE A 1 217 ? -18.169 -7.595 -1.011 1.00 97.00 217 ILE A N 1
ATOM 1690 C CA . ILE A 1 217 ? -19.191 -8.146 -0.103 1.00 97.00 217 ILE A CA 1
ATOM 1691 C C . ILE A 1 217 ? -18.767 -9.513 0.460 1.00 97.00 217 ILE A C 1
ATOM 1693 O O . ILE A 1 217 ? -18.991 -9.794 1.641 1.00 97.00 217 ILE A O 1
ATOM 1697 N N . SER A 1 218 ? -18.168 -10.374 -0.367 1.00 95.94 218 SER A N 1
ATOM 1698 C CA . SER A 1 218 ? -17.665 -11.681 0.065 1.00 95.94 218 SER A CA 1
ATOM 1699 C C . SER A 1 218 ? -16.528 -11.534 1.077 1.00 95.94 218 SER A C 1
ATOM 1701 O O . SER A 1 218 ? -16.546 -12.206 2.114 1.00 95.94 218 SER A O 1
ATOM 1703 N N . ASP A 1 219 ? -15.590 -10.624 0.826 1.00 95.19 219 ASP A N 1
ATOM 1704 C CA . ASP A 1 219 ? -14.446 -10.383 1.705 1.00 95.19 219 ASP A CA 1
ATOM 1705 C C . ASP A 1 219 ? -14.877 -9.825 3.065 1.00 95.19 219 ASP A C 1
ATOM 1707 O O . ASP A 1 219 ? -14.438 -10.328 4.104 1.00 95.19 219 ASP A O 1
ATOM 1711 N N . ILE A 1 220 ? -15.836 -8.891 3.094 1.00 96.94 220 ILE A N 1
ATOM 1712 C CA . ILE A 1 220 ? -16.425 -8.384 4.345 1.00 96.94 220 ILE A CA 1
ATOM 1713 C C . ILE A 1 220 ? -17.110 -9.510 5.123 1.00 96.94 220 ILE A C 1
ATOM 1715 O O . ILE A 1 220 ? -16.904 -9.647 6.333 1.00 96.94 220 ILE A O 1
ATOM 1719 N N . ARG A 1 221 ? -17.911 -10.355 4.457 1.00 97.00 221 ARG A N 1
ATOM 1720 C CA . ARG A 1 221 ? -18.552 -11.504 5.121 1.00 97.00 221 ARG A CA 1
ATOM 1721 C C . ARG A 1 221 ? -17.519 -12.472 5.680 1.00 97.00 221 ARG A C 1
ATOM 1723 O O . ARG A 1 221 ? -17.716 -12.997 6.773 1.00 97.00 221 ARG A O 1
ATOM 1730 N N . HIS A 1 222 ? -16.436 -12.739 4.957 1.00 95.88 222 HIS A N 1
ATOM 1731 C CA . HIS A 1 222 ? -15.380 -13.614 5.451 1.00 95.88 222 HIS A CA 1
ATOM 1732 C C . HIS A 1 222 ? -14.675 -13.001 6.668 1.00 95.88 222 HIS A C 1
ATOM 1734 O O . HIS A 1 222 ? -14.592 -13.645 7.715 1.00 95.88 222 HIS A O 1
ATOM 1740 N N . GLY A 1 223 ? -14.252 -11.738 6.566 1.00 94.38 223 GLY A N 1
ATOM 1741 C CA . GLY A 1 223 ? -13.597 -10.998 7.643 1.00 94.38 223 GLY A CA 1
ATOM 1742 C C . GLY A 1 223 ? -14.426 -10.993 8.927 1.00 94.38 223 GLY A C 1
ATOM 1743 O O . GLY A 1 223 ? -13.976 -11.508 9.955 1.00 94.38 223 GLY A O 1
ATOM 1744 N N . THR A 1 224 ? -15.670 -10.522 8.845 1.00 92.94 224 THR A N 1
ATOM 1745 C CA . THR A 1 224 ? -16.601 -10.444 9.988 1.00 92.94 224 THR A CA 1
ATOM 1746 C C . THR A 1 224 ? -16.904 -11.807 10.611 1.00 92.94 224 THR A C 1
AT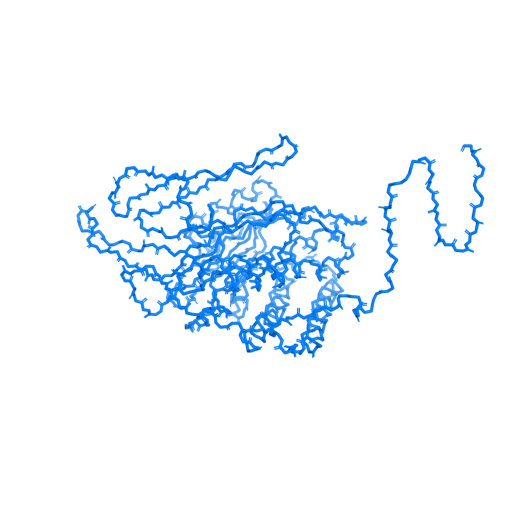OM 1748 O O . THR A 1 224 ? -16.927 -11.943 11.836 1.00 92.94 224 THR A O 1
ATOM 1751 N N . ASN A 1 225 ? -17.037 -12.866 9.805 1.00 94.69 225 ASN A N 1
ATOM 1752 C CA . ASN A 1 225 ? -17.218 -14.224 10.325 1.00 94.69 2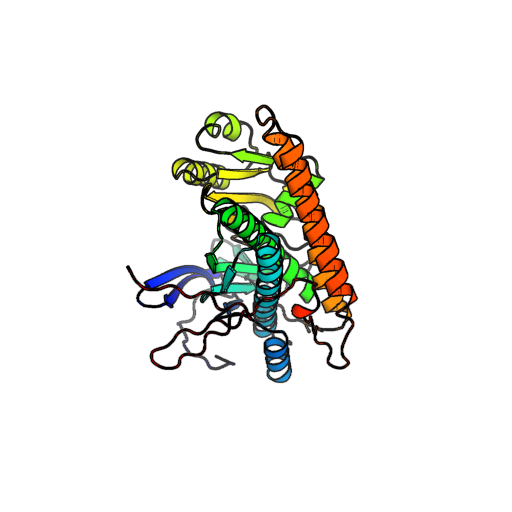25 ASN A CA 1
ATOM 1753 C C . ASN A 1 225 ? -16.000 -14.756 11.091 1.00 94.69 225 ASN A C 1
ATOM 1755 O O . ASN A 1 225 ? -16.171 -15.611 11.962 1.00 94.69 225 ASN A O 1
ATOM 1759 N N . THR A 1 226 ? -14.803 -14.238 10.808 1.00 93.81 226 THR A N 1
ATOM 1760 C CA . THR A 1 226 ? -13.568 -14.555 11.545 1.00 93.81 226 THR A CA 1
ATOM 1761 C C . THR A 1 226 ? -13.304 -13.630 12.738 1.00 93.81 226 THR A C 1
ATOM 1763 O O . THR A 1 226 ? -12.204 -13.656 13.281 1.00 93.81 226 THR A O 1
ATOM 1766 N N . GLY A 1 227 ? -14.290 -12.825 13.155 1.00 88.50 227 GLY A N 1
ATOM 1767 C CA . GLY A 1 227 ? -14.173 -11.929 14.311 1.00 88.50 227 GLY A CA 1
ATOM 1768 C C . GLY A 1 227 ? -13.403 -10.635 14.037 1.00 88.50 227 GLY A C 1
ATOM 1769 O O . GLY A 1 227 ? -12.989 -9.973 14.981 1.00 88.50 227 GLY A O 1
ATOM 1770 N N . LYS A 1 228 ? -13.202 -10.281 12.764 1.00 92.50 228 LYS A N 1
ATOM 1771 C CA . LYS A 1 228 ? -12.588 -9.015 12.339 1.00 92.50 228 LYS A CA 1
ATOM 1772 C C . LYS A 1 228 ? -13.659 -7.963 12.056 1.00 92.50 228 LYS A C 1
ATOM 1774 O O . LYS A 1 228 ? -14.827 -8.306 11.869 1.00 92.50 228 LYS A O 1
ATOM 1779 N N . GLN A 1 229 ? -13.259 -6.702 11.978 1.00 92.06 229 GLN A N 1
ATOM 1780 C CA . GLN A 1 229 ? -14.095 -5.629 11.445 1.00 92.06 229 GLN A CA 1
ATOM 1781 C C . GLN A 1 229 ? -13.716 -5.294 10.004 1.00 92.06 229 GLN A C 1
ATOM 1783 O O . GLN A 1 229 ? -12.578 -5.523 9.594 1.00 92.06 229 GLN A O 1
ATOM 1788 N N . ALA A 1 230 ? -14.658 -4.742 9.246 1.00 95.75 230 ALA A N 1
ATOM 1789 C CA . ALA A 1 230 ? -14.405 -4.130 7.954 1.00 95.75 230 ALA A CA 1
ATOM 1790 C C . ALA A 1 230 ? -14.640 -2.618 8.017 1.00 95.75 230 ALA A C 1
ATOM 1792 O O . ALA A 1 230 ? -15.596 -2.186 8.651 1.00 95.75 230 ALA A O 1
ATOM 1793 N N . ILE A 1 231 ? -13.804 -1.830 7.345 1.00 95.31 231 ILE A N 1
ATOM 1794 C CA . ILE A 1 231 ? -13.983 -0.380 7.187 1.00 95.31 231 ILE A CA 1
ATOM 1795 C C . ILE A 1 231 ? -14.099 -0.093 5.693 1.00 95.31 231 ILE A C 1
ATOM 1797 O O . ILE A 1 231 ? -13.180 -0.418 4.940 1.00 95.31 231 ILE A O 1
ATOM 1801 N N . ILE A 1 232 ? -15.231 0.459 5.252 1.00 96.75 232 ILE A N 1
ATOM 1802 C CA . ILE A 1 232 ? -15.544 0.603 3.822 1.00 96.75 232 ILE A CA 1
ATOM 1803 C C . ILE A 1 232 ? -16.473 1.797 3.545 1.00 96.75 232 ILE A C 1
ATOM 1805 O O . ILE A 1 232 ? -17.389 2.037 4.337 1.00 96.75 232 ILE A O 1
ATOM 1809 N N . PRO A 1 233 ? -16.310 2.536 2.429 1.00 96.69 233 PRO A N 1
ATOM 1810 C CA . PRO A 1 233 ? -17.318 3.496 1.987 1.00 96.69 233 PRO A CA 1
ATOM 1811 C C . PRO A 1 233 ? -18.639 2.826 1.589 1.00 96.69 233 PRO A C 1
ATOM 1813 O O . PRO A 1 233 ? -18.682 1.697 1.108 1.00 96.69 233 PRO A O 1
ATOM 1816 N N . GLN A 1 234 ? -19.747 3.557 1.706 1.00 96.75 234 GLN A N 1
ATOM 1817 C CA . GLN A 1 234 ? -21.079 3.080 1.323 1.00 96.75 234 GLN A CA 1
ATOM 1818 C C . G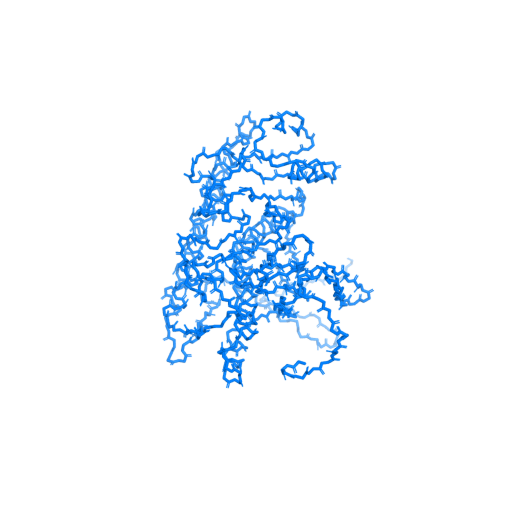LN A 1 234 ? -21.156 2.619 -0.139 1.00 96.75 234 GLN A C 1
ATOM 1820 O O . GLN A 1 234 ? -21.992 1.790 -0.491 1.00 96.75 234 GLN A O 1
ATOM 1825 N N . ARG A 1 235 ? -20.333 3.191 -1.016 1.00 97.44 235 ARG A N 1
ATOM 1826 C CA . ARG A 1 235 ? -20.348 2.922 -2.450 1.00 97.44 235 ARG A CA 1
ATOM 1827 C C . ARG A 1 235 ? -18.960 3.064 -3.046 1.00 97.44 235 ARG A C 1
ATOM 1829 O O . ARG A 1 235 ? -18.127 3.782 -2.500 1.00 97.44 235 ARG A O 1
ATOM 1836 N N . GLU A 1 236 ? -18.785 2.469 -4.218 1.00 96.69 236 GLU A N 1
ATOM 1837 C CA . GLU A 1 236 ? -17.618 2.710 -5.065 1.00 96.69 236 GLU A CA 1
ATOM 1838 C C . GLU A 1 236 ? -17.431 4.206 -5.354 1.00 96.69 236 GLU A C 1
ATOM 1840 O O . GLU A 1 236 ? -18.400 4.957 -5.560 1.00 96.69 236 GLU A O 1
ATOM 1845 N N . ILE A 1 237 ? -16.167 4.611 -5.429 1.00 94.19 237 ILE A N 1
ATOM 1846 C CA . ILE A 1 237 ? -15.750 5.968 -5.758 1.00 94.19 237 ILE A CA 1
ATOM 1847 C C . ILE A 1 237 ? -15.124 6.025 -7.145 1.00 94.19 237 ILE A C 1
ATOM 1849 O O . ILE A 1 237 ? -14.594 5.036 -7.651 1.00 94.19 237 ILE A O 1
ATOM 1853 N N . GLU A 1 238 ? -15.200 7.199 -7.762 1.00 91.06 238 GLU A N 1
ATOM 1854 C CA . GLU A 1 238 ? -14.513 7.495 -9.015 1.00 91.06 238 GLU A CA 1
ATOM 1855 C C . GLU A 1 238 ? -13.184 8.180 -8.693 1.00 91.06 238 GLU A C 1
ATOM 1857 O O . GLU A 1 238 ? -13.165 9.267 -8.118 1.00 91.06 238 GLU A O 1
ATOM 1862 N N . HIS A 1 239 ? -12.081 7.550 -9.087 1.00 86.62 239 HIS A N 1
ATOM 1863 C CA . HIS A 1 239 ? -10.728 8.064 -8.931 1.00 86.62 239 HIS A CA 1
ATOM 1864 C C . HIS A 1 239 ? -10.070 8.147 -10.313 1.00 86.62 239 HIS A C 1
ATOM 1866 O O . HIS A 1 239 ? -9.514 7.185 -10.851 1.00 86.62 239 HIS A O 1
ATOM 1872 N N . GLY A 1 240 ? -10.178 9.313 -10.949 1.00 83.25 240 GLY A N 1
ATOM 1873 C CA . GLY A 1 240 ? -9.698 9.495 -12.318 1.00 83.25 240 GLY A CA 1
ATOM 1874 C C . GLY A 1 240 ? -10.488 8.629 -13.305 1.00 83.25 240 GLY A C 1
ATOM 1875 O O . GLY A 1 240 ? -11.669 8.875 -13.517 1.00 83.25 240 GLY A O 1
ATOM 1876 N N . ASN A 1 241 ? -9.833 7.646 -13.933 1.00 77.88 241 ASN A N 1
ATOM 1877 C CA . ASN A 1 241 ? -10.497 6.677 -14.822 1.00 77.88 241 ASN A CA 1
ATOM 1878 C C . ASN A 1 241 ? -10.848 5.359 -14.118 1.00 77.88 241 ASN A C 1
ATOM 1880 O O . ASN A 1 241 ? -11.476 4.490 -14.725 1.00 77.88 241 ASN A O 1
ATOM 1884 N N . TRP A 1 242 ? -10.398 5.192 -12.878 1.00 85.88 242 TRP A N 1
ATOM 1885 C CA . TRP A 1 242 ? -10.651 4.005 -12.087 1.00 85.88 242 TRP A CA 1
ATOM 1886 C C . TRP A 1 242 ? -11.925 4.194 -11.261 1.00 85.88 242 TRP A C 1
ATOM 1888 O O . TRP A 1 242 ? -12.223 5.297 -10.798 1.00 85.88 242 TRP A O 1
ATOM 1898 N N . LYS A 1 243 ? -12.684 3.113 -11.083 1.00 90.31 243 LYS A N 1
ATOM 1899 C CA . LYS A 1 243 ? -13.866 3.076 -10.226 1.00 90.31 243 LYS A CA 1
ATOM 1900 C C . LYS A 1 243 ? -13.840 1.803 -9.395 1.00 90.31 243 LYS A C 1
ATOM 1902 O O . LYS A 1 243 ? -13.644 0.728 -9.955 1.00 90.31 243 LYS A O 1
ATOM 1907 N N . GLY A 1 244 ? -14.065 1.940 -8.097 1.00 93.31 244 GLY A N 1
ATOM 1908 C CA . GLY A 1 244 ? -14.090 0.825 -7.158 1.00 93.31 244 GLY A CA 1
ATOM 1909 C C . GLY A 1 244 ? -14.062 1.315 -5.714 1.00 93.31 244 GLY A C 1
ATOM 1910 O O . GLY A 1 244 ? -14.262 2.502 -5.449 1.00 93.31 244 GLY A O 1
ATOM 1911 N N . SER A 1 245 ? -13.796 0.408 -4.777 1.00 94.25 245 SER A N 1
ATOM 1912 C CA . SER A 1 245 ? -13.705 0.720 -3.346 1.00 94.25 245 SER A CA 1
ATOM 1913 C C . SER A 1 245 ? -12.337 0.354 -2.776 1.00 94.25 245 SER A C 1
ATOM 1915 O O . SER A 1 245 ? -11.819 -0.729 -3.045 1.00 94.25 245 SER A O 1
ATOM 1917 N N . GLY A 1 246 ? -11.774 1.240 -1.956 1.00 94.94 246 GLY A N 1
ATOM 1918 C CA . GLY A 1 246 ? -10.722 0.893 -1.001 1.00 94.94 246 GLY A CA 1
ATOM 1919 C C . GLY A 1 246 ? -11.355 0.536 0.339 1.00 94.94 246 GLY A C 1
ATOM 1920 O O . GLY A 1 246 ? -12.285 1.216 0.773 1.00 94.94 246 GLY A O 1
ATOM 1921 N N . TYR A 1 247 ? -10.900 -0.538 0.975 1.00 95.75 247 TYR A N 1
ATOM 1922 C CA . TYR A 1 247 ? -11.475 -1.029 2.223 1.00 95.75 247 TYR A CA 1
ATOM 1923 C C . TYR A 1 247 ? -10.452 -1.791 3.061 1.00 95.75 247 TYR A C 1
ATOM 1925 O O . TYR A 1 247 ? -9.391 -2.193 2.587 1.00 95.75 247 TYR A O 1
ATOM 1933 N N . ILE A 1 248 ? -10.763 -1.964 4.341 1.00 95.44 248 ILE A N 1
ATOM 1934 C CA . ILE A 1 248 ? -9.862 -2.578 5.319 1.00 95.44 248 ILE A CA 1
ATOM 1935 C C . ILE A 1 248 ? -10.586 -3.740 5.974 1.00 95.44 248 ILE A C 1
ATOM 1937 O O . ILE A 1 248 ? -11.750 -3.593 6.334 1.00 95.44 248 ILE A O 1
ATOM 1941 N N . ILE A 1 249 ? -9.899 -4.863 6.178 1.00 95.25 249 ILE A N 1
ATOM 1942 C CA . ILE A 1 249 ? -10.333 -5.920 7.100 1.00 95.25 249 ILE A CA 1
ATOM 1943 C C . ILE A 1 249 ? -9.326 -5.980 8.247 1.00 95.25 249 ILE A C 1
ATOM 1945 O O . ILE A 1 249 ? -8.158 -6.295 8.022 1.00 95.25 249 ILE A O 1
ATOM 1949 N N . GLN A 1 250 ? -9.771 -5.686 9.467 1.00 93.50 250 GLN A N 1
ATOM 1950 C CA . GLN A 1 250 ? -8.907 -5.431 10.618 1.00 93.50 250 GLN A CA 1
ATOM 1951 C C . GLN A 1 250 ? -9.261 -6.299 11.828 1.00 93.50 250 GLN A C 1
ATOM 1953 O O . GLN A 1 250 ? -10.431 -6.488 12.163 1.00 93.50 250 GLN A O 1
ATOM 1958 N N . ASP A 1 251 ? -8.244 -6.809 12.512 1.00 90.62 251 ASP A N 1
ATOM 1959 C CA . ASP A 1 251 ? -8.378 -7.469 13.803 1.00 90.62 251 ASP A CA 1
ATOM 1960 C C . ASP A 1 251 ? -8.733 -6.460 14.908 1.00 90.62 251 ASP A C 1
ATOM 1962 O O . ASP A 1 251 ? -8.048 -5.456 15.110 1.00 90.62 251 ASP A O 1
ATOM 1966 N N . LEU A 1 252 ? -9.811 -6.751 15.638 1.00 85.12 252 LEU A N 1
ATOM 1967 C CA . LEU A 1 252 ? -10.371 -5.892 16.687 1.00 85.12 252 LEU A CA 1
ATOM 1968 C C . LEU A 1 252 ? -9.511 -5.815 17.959 1.00 85.12 252 LEU A C 1
ATOM 1970 O O . LEU A 1 252 ? -9.757 -4.964 18.810 1.00 85.12 252 LEU A O 1
ATOM 1974 N N . ILE A 1 253 ? -8.537 -6.714 18.124 1.00 83.81 253 ILE A N 1
ATOM 1975 C CA . ILE A 1 253 ? -7.692 -6.815 19.317 1.00 83.81 253 ILE A CA 1
ATOM 1976 C C . ILE A 1 253 ? -6.293 -6.287 19.011 1.00 83.81 253 ILE A C 1
ATOM 1978 O O . ILE A 1 253 ? -5.754 -5.485 19.776 1.00 83.81 253 ILE A O 1
ATOM 1982 N N . THR A 1 254 ? -5.686 -6.739 17.912 1.00 85.56 254 THR A N 1
ATOM 1983 C CA . THR A 1 254 ? -4.294 -6.399 17.578 1.00 85.56 254 THR A CA 1
ATOM 1984 C C . THR A 1 254 ? -4.170 -5.118 16.761 1.00 85.56 254 THR A C 1
ATOM 1986 O O . THR A 1 254 ? -3.114 -4.491 16.791 1.00 85.56 254 THR A O 1
ATOM 1989 N N . GLY A 1 255 ? -5.228 -4.710 16.052 1.00 85.81 255 GLY A N 1
ATOM 1990 C CA . GLY A 1 255 ? -5.201 -3.587 15.111 1.00 85.81 255 GLY A CA 1
ATOM 1991 C C . GLY A 1 255 ? -4.533 -3.926 13.774 1.00 85.81 255 GLY A C 1
ATOM 1992 O O . GLY A 1 255 ? -4.461 -3.069 12.894 1.00 85.81 255 GLY A O 1
ATOM 1993 N N . GLU A 1 256 ? -4.063 -5.164 13.593 1.00 89.12 256 GLU A N 1
ATOM 1994 C CA . GLU A 1 256 ? -3.531 -5.653 12.321 1.00 89.12 256 GLU A CA 1
ATOM 1995 C C . GLU A 1 256 ? -4.631 -5.680 11.265 1.00 89.12 256 GLU A C 1
ATOM 1997 O O . GLU A 1 256 ? -5.731 -6.170 11.515 1.00 89.12 256 GLU A O 1
ATOM 2002 N N . GLY A 1 257 ? -4.341 -5.185 10.065 1.00 90.25 257 GLY A N 1
ATOM 2003 C CA . GLY A 1 257 ? -5.321 -5.140 8.990 1.00 90.25 257 GLY A CA 1
ATOM 2004 C C . GLY A 1 257 ? -4.725 -5.456 7.632 1.00 90.25 257 GLY A C 1
ATOM 2005 O O . GLY A 1 257 ? -3.539 -5.239 7.388 1.00 90.25 257 GLY A O 1
ATOM 2006 N N . VAL A 1 258 ? -5.578 -5.962 6.747 1.00 90.94 258 VAL A N 1
ATOM 2007 C CA . VAL A 1 258 ? -5.316 -6.008 5.309 1.00 90.94 258 VAL A CA 1
ATOM 2008 C C . VAL A 1 258 ? -6.043 -4.848 4.645 1.00 90.94 258 VAL A C 1
ATOM 2010 O O . VAL A 1 258 ? -7.206 -4.581 4.949 1.00 90.94 258 VAL A O 1
ATOM 2013 N N . TYR A 1 259 ? -5.333 -4.162 3.759 1.00 93.19 259 TYR A N 1
ATOM 2014 C CA . TYR A 1 259 ? -5.775 -2.953 3.078 1.00 93.19 259 TYR A CA 1
ATOM 2015 C C . TYR A 1 259 ? -5.972 -3.312 1.610 1.00 93.19 259 TYR A C 1
ATOM 2017 O O . TYR A 1 259 ? -5.008 -3.628 0.913 1.00 93.19 259 TYR A O 1
ATOM 2025 N N . LEU A 1 260 ? -7.223 -3.324 1.167 1.00 92.69 260 LEU A N 1
ATOM 2026 C CA . LEU A 1 260 ? -7.652 -3.924 -0.088 1.00 92.69 260 LEU A CA 1
ATOM 2027 C C . LEU A 1 260 ? -8.264 -2.872 -1.016 1.00 92.69 260 LEU A C 1
ATOM 2029 O O . LEU A 1 260 ? -9.078 -2.046 -0.602 1.00 92.69 260 LEU A O 1
ATOM 2033 N N . VAL A 1 261 ? -7.908 -2.949 -2.294 1.00 91.19 261 VAL A N 1
ATOM 2034 C CA . VAL A 1 261 ? -8.500 -2.163 -3.375 1.00 91.19 261 VAL A CA 1
ATOM 2035 C C . VAL A 1 261 ? -9.249 -3.120 -4.299 1.00 91.19 261 VAL A C 1
ATOM 2037 O O . VAL A 1 261 ? -8.727 -4.154 -4.720 1.00 91.19 261 VAL A O 1
ATOM 2040 N N . GLU A 1 262 ? -10.499 -2.781 -4.606 1.00 87.56 262 GLU A N 1
ATOM 2041 C CA . GLU A 1 262 ? -11.359 -3.578 -5.480 1.00 87.56 262 GLU A CA 1
ATOM 2042 C C . GLU A 1 262 ? -10.694 -3.906 -6.833 1.00 87.56 262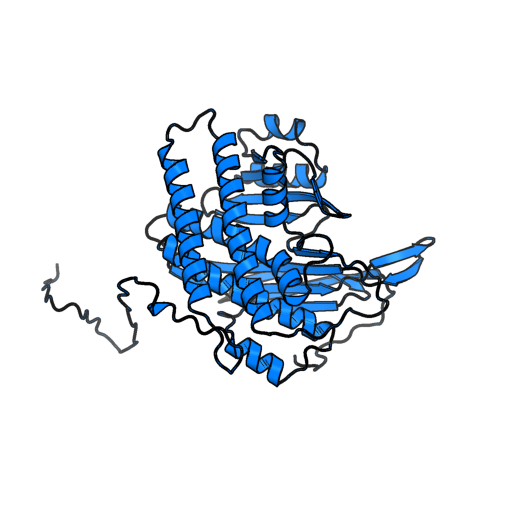 GLU A C 1
ATOM 2044 O O . GLU A 1 262 ? -9.968 -3.091 -7.409 1.00 87.56 262 GLU A O 1
ATOM 2049 N N . GLY A 1 263 ? -10.956 -5.112 -7.353 1.00 77.62 263 GLY A N 1
ATOM 2050 C CA . GLY A 1 263 ? -10.317 -5.634 -8.564 1.00 77.62 263 GLY A CA 1
ATOM 2051 C C . GLY A 1 263 ? -9.060 -6.465 -8.288 1.00 77.62 263 GLY A C 1
ATOM 2052 O O . GLY A 1 263 ? -8.250 -6.663 -9.195 1.00 77.62 263 GLY A O 1
ATOM 2053 N N . GLY A 1 264 ? -8.897 -6.952 -7.053 1.00 63.44 264 GLY A N 1
ATOM 2054 C CA . GLY A 1 264 ? -7.787 -7.811 -6.635 1.00 63.44 264 GLY A CA 1
ATOM 2055 C C . GLY A 1 264 ? -6.460 -7.081 -6.413 1.00 63.44 264 GLY A C 1
ATOM 2056 O O . GLY A 1 264 ? -5.407 -7.724 -6.402 1.00 63.44 264 GLY A O 1
ATOM 2057 N N . PHE A 1 265 ? -6.486 -5.755 -6.257 1.00 62.47 265 PHE A N 1
ATOM 2058 C CA . PHE A 1 265 ? -5.298 -4.966 -5.951 1.00 62.47 265 PHE A CA 1
ATOM 2059 C C . PHE A 1 265 ? -5.073 -4.934 -4.436 1.00 62.47 265 PHE A C 1
ATOM 2061 O O . PHE A 1 265 ? -5.851 -4.353 -3.685 1.00 62.47 265 PHE A O 1
ATOM 2068 N N . ASN A 1 266 ? -3.973 -5.528 -3.975 1.00 58.72 266 ASN A N 1
ATOM 2069 C CA . ASN A 1 266 ? -3.528 -5.399 -2.590 1.00 58.72 266 ASN A CA 1
ATOM 2070 C C . ASN A 1 266 ? -2.450 -4.321 -2.540 1.00 58.72 266 ASN A C 1
ATOM 2072 O O . ASN A 1 266 ? -1.266 -4.637 -2.596 1.00 58.72 266 ASN A O 1
ATOM 2076 N N . GLY A 1 267 ? -2.869 -3.059 -2.521 1.00 63.56 267 GLY A N 1
ATOM 2077 C CA . GLY A 1 267 ? -1.978 -1.960 -2.184 1.00 63.56 267 GLY A CA 1
ATOM 2078 C C . GLY A 1 267 ? -2.120 -0.720 -3.049 1.00 63.56 267 GLY A C 1
ATOM 2079 O O . GLY A 1 267 ? -3.162 -0.069 -3.016 1.00 63.56 267 GLY A O 1
ATOM 2080 N N . GLY A 1 268 ? -1.060 -0.380 -3.783 1.00 72.00 268 GLY A N 1
ATOM 2081 C CA . GLY A 1 268 ? -0.861 0.897 -4.459 1.00 72.00 268 GLY A CA 1
ATOM 2082 C C . GLY A 1 268 ? -0.818 0.825 -5.988 1.00 72.00 268 GLY A C 1
ATOM 2083 O O . GLY A 1 268 ? -0.219 -0.084 -6.567 1.00 72.00 268 GLY A O 1
ATOM 2084 N N . GLY A 1 269 ? -1.385 1.8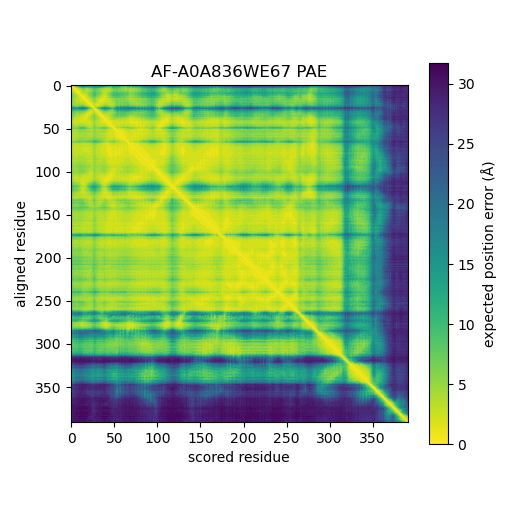15 -6.676 1.00 76.75 269 GLY A N 1
ATOM 2085 C CA . GLY A 1 269 ? -1.385 1.890 -8.137 1.00 76.75 269 GLY A CA 1
ATOM 2086 C C . GLY A 1 269 ? -1.190 3.300 -8.681 1.00 76.75 269 GLY A C 1
ATOM 2087 O O . GLY A 1 269 ? -1.638 4.280 -8.102 1.00 76.75 269 GLY A O 1
ATOM 2088 N N . HIS A 1 270 ? -0.542 3.407 -9.838 1.00 73.81 270 HIS A N 1
ATOM 2089 C CA . HIS A 1 270 ? -0.344 4.668 -10.552 1.00 73.81 270 HIS A CA 1
ATOM 2090 C C . HIS A 1 270 ? -0.631 4.470 -12.033 1.00 73.81 270 HIS A C 1
ATOM 2092 O O . HIS A 1 270 ? 0.186 3.886 -12.751 1.00 73.81 270 HIS A O 1
ATOM 2098 N N . GLU A 1 271 ? -1.800 4.912 -12.495 1.00 77.31 271 GLU A N 1
ATOM 2099 C CA . GLU A 1 271 ? -2.130 4.918 -13.921 1.00 77.31 271 GLU A CA 1
ATOM 2100 C C . GLU A 1 271 ? -1.457 6.099 -14.622 1.00 77.31 271 GLU A C 1
ATOM 2102 O O . GLU A 1 271 ? -1.561 7.249 -14.193 1.00 77.31 271 GLU A O 1
ATOM 2107 N N . VAL A 1 272 ? -0.784 5.831 -15.741 1.00 69.12 272 VAL A N 1
ATOM 2108 C CA . VAL A 1 272 ? -0.144 6.877 -16.543 1.00 69.12 272 VAL A CA 1
ATOM 2109 C C . VAL A 1 272 ? -1.007 7.278 -17.737 1.00 69.12 272 VAL A C 1
ATOM 2111 O O . VAL A 1 272 ? -1.755 6.485 -18.303 1.00 69.12 272 VAL A O 1
ATOM 2114 N N . CYS A 1 273 ? -0.867 8.529 -18.177 1.00 67.25 273 CYS A N 1
ATOM 2115 C CA . CYS A 1 273 ? -1.640 9.074 -19.301 1.00 67.25 273 CYS A CA 1
ATOM 2116 C C . CYS A 1 273 ? -1.115 8.671 -20.693 1.00 67.25 273 CYS A C 1
ATOM 2118 O O . CYS A 1 273 ? -1.638 9.148 -21.701 1.00 67.25 273 CYS A O 1
ATOM 2120 N N . PHE A 1 274 ? -0.071 7.846 -20.770 1.00 72.94 274 PHE A N 1
ATOM 2121 C CA . PHE A 1 274 ? 0.532 7.399 -22.023 1.00 72.94 274 PHE A CA 1
ATOM 2122 C C . PHE A 1 274 ? 0.713 5.884 -22.021 1.00 72.94 274 PHE A C 1
ATOM 2124 O O . PHE A 1 274 ? 0.919 5.265 -20.982 1.00 72.94 274 PHE A O 1
ATOM 2131 N N . GLU A 1 275 ? 0.663 5.288 -23.207 1.00 78.00 275 GLU A N 1
ATOM 2132 C CA . GLU A 1 275 ? 0.925 3.864 -23.389 1.00 78.00 275 GLU A CA 1
ATOM 2133 C C . GLU A 1 275 ? 2.378 3.662 -23.828 1.00 78.00 275 GLU A C 1
ATOM 2135 O O . GLU A 1 275 ? 2.874 4.382 -24.697 1.00 78.00 275 GLU A O 1
ATOM 2140 N N . SER A 1 276 ? 3.066 2.680 -23.241 1.00 84.25 276 SER A N 1
ATOM 2141 C CA . SER A 1 276 ? 4.429 2.315 -23.638 1.00 84.25 276 SER A CA 1
ATOM 2142 C C . SER A 1 276 ? 4.502 0.862 -24.091 1.00 84.25 276 SER A C 1
ATOM 2144 O O . SER A 1 276 ? 4.016 -0.029 -23.408 1.00 84.25 276 SER A O 1
ATOM 2146 N N . VAL A 1 277 ? 5.185 0.597 -25.205 1.00 86.38 277 VAL A N 1
ATOM 2147 C CA . VAL A 1 277 ? 5.465 -0.772 -25.691 1.00 86.38 277 VAL A CA 1
ATOM 2148 C C . VAL A 1 277 ? 6.692 -1.408 -25.023 1.00 86.38 277 VAL A C 1
ATOM 2150 O O . VAL A 1 277 ? 7.024 -2.562 -25.279 1.00 86.38 277 VAL A O 1
ATOM 2153 N N . LYS A 1 278 ? 7.402 -0.648 -24.182 1.00 89.56 278 LYS A N 1
ATOM 2154 C CA . LYS A 1 278 ? 8.534 -1.111 -23.366 1.00 89.56 278 LYS A CA 1
ATOM 2155 C C . LYS A 1 278 ? 8.265 -0.821 -21.890 1.00 89.56 278 LYS A C 1
ATOM 2157 O O . LYS A 1 278 ? 7.565 0.157 -21.610 1.00 89.56 278 LYS A O 1
ATOM 2162 N N . PRO A 1 279 ? 8.843 -1.597 -20.954 1.00 89.25 279 PRO A N 1
ATOM 2163 C CA . PRO A 1 279 ? 8.761 -1.271 -19.539 1.00 89.25 279 PRO A CA 1
ATOM 2164 C C . PRO A 1 279 ? 9.131 0.191 -19.295 1.00 89.25 279 PRO A C 1
ATOM 2166 O O . PRO A 1 279 ? 10.136 0.677 -19.819 1.00 89.25 279 PRO A O 1
ATOM 2169 N N . MET A 1 280 ? 8.286 0.901 -18.552 1.00 88.12 280 MET A N 1
ATOM 2170 C CA . MET A 1 280 ? 8.428 2.342 -18.384 1.00 88.12 280 MET A CA 1
ATOM 2171 C C . MET A 1 280 ? 9.648 2.663 -17.524 1.00 88.12 280 MET A C 1
ATOM 2173 O O . MET A 1 280 ? 9.709 2.260 -16.366 1.00 88.12 280 MET A O 1
ATOM 2177 N N . SER A 1 281 ? 10.579 3.445 -18.064 1.00 87.94 281 SER A N 1
ATOM 2178 C CA . SER A 1 281 ? 11.689 4.012 -17.304 1.00 87.94 281 SER A CA 1
ATOM 2179 C C . SER A 1 281 ? 11.737 5.522 -17.460 1.00 87.94 281 SER A C 1
ATOM 2181 O O . SER A 1 281 ? 11.375 6.075 -18.501 1.00 87.94 281 SER A O 1
ATOM 2183 N N . ARG A 1 282 ? 12.168 6.199 -16.402 1.00 82.06 282 ARG A N 1
ATOM 2184 C CA . ARG A 1 282 ? 12.498 7.620 -16.419 1.00 82.06 282 ARG A CA 1
ATOM 2185 C C . ARG A 1 282 ? 13.555 7.920 -15.360 1.00 82.06 282 ARG A C 1
ATOM 2187 O O . ARG A 1 282 ? 13.585 7.220 -14.347 1.00 82.06 282 ARG A O 1
ATOM 2194 N N . PRO A 1 283 ? 14.379 8.958 -15.550 1.00 74.25 283 PRO A N 1
ATOM 2195 C CA . PRO A 1 283 ? 15.253 9.433 -14.489 1.00 74.25 283 PRO A CA 1
ATOM 2196 C C . PRO A 1 283 ? 14.435 9.784 -13.238 1.00 74.25 283 PRO A C 1
ATOM 2198 O O . PRO A 1 283 ? 13.414 10.473 -13.332 1.00 74.25 283 PRO A O 1
ATOM 2201 N N . ILE A 1 284 ? 14.878 9.300 -12.080 1.00 71.50 284 ILE A N 1
ATOM 2202 C CA . ILE A 1 284 ? 14.344 9.672 -10.768 1.00 71.50 284 ILE A CA 1
ATOM 2203 C C . ILE A 1 284 ? 15.324 10.688 -10.188 1.00 71.50 284 ILE A C 1
ATOM 2205 O O . ILE A 1 284 ? 16.407 10.330 -9.738 1.00 71.50 284 ILE A O 1
ATOM 2209 N N . ALA A 1 285 ? 14.975 11.972 -10.229 1.00 55.00 285 ALA A N 1
ATOM 2210 C CA . ALA A 1 285 ? 15.835 13.006 -9.672 1.00 55.00 285 ALA A CA 1
ATOM 2211 C C . ALA A 1 285 ? 15.502 13.214 -8.186 1.00 55.00 285 ALA A C 1
ATOM 2213 O O . ALA A 1 285 ? 14.532 13.903 -7.862 1.00 55.00 285 ALA A O 1
ATOM 2214 N N . PHE A 1 286 ? 16.331 12.673 -7.283 1.00 58.66 286 PHE A N 1
ATOM 2215 C CA . PHE A 1 286 ? 16.297 12.996 -5.848 1.00 58.66 286 PHE A CA 1
ATOM 2216 C C . PHE A 1 286 ? 16.862 14.394 -5.595 1.00 58.66 286 PHE A C 1
ATOM 2218 O O . PHE A 1 286 ? 17.945 14.602 -5.055 1.00 58.66 286 PHE A O 1
ATOM 2225 N N . THR A 1 287 ? 16.126 15.390 -6.069 1.00 53.25 287 THR A N 1
ATOM 2226 C CA . THR A 1 287 ? 16.407 16.789 -5.767 1.00 53.25 287 THR A CA 1
ATOM 2227 C C . THR A 1 287 ? 15.866 17.129 -4.380 1.00 53.25 287 THR A C 1
ATOM 2229 O O . THR A 1 287 ? 14.986 16.444 -3.858 1.00 53.25 287 THR A O 1
ATOM 2232 N N . ALA A 1 288 ? 16.311 18.246 -3.803 1.00 53.66 288 ALA A N 1
ATOM 2233 C CA . ALA A 1 288 ? 15.686 18.803 -2.600 1.00 53.66 288 ALA A CA 1
ATOM 2234 C C . ALA A 1 288 ? 14.156 18.991 -2.759 1.00 53.66 288 ALA A C 1
ATOM 2236 O O . ALA A 1 288 ? 13.419 18.904 -1.781 1.00 53.66 288 ALA A O 1
ATOM 2237 N N . ALA A 1 289 ? 13.663 19.177 -3.993 1.00 53.19 289 ALA A N 1
ATOM 2238 C CA . ALA A 1 289 ? 12.231 19.226 -4.285 1.00 53.19 289 ALA A CA 1
ATOM 2239 C C . ALA A 1 289 ? 11.536 17.859 -4.118 1.00 53.19 289 ALA A C 1
ATOM 2241 O O . ALA A 1 289 ? 10.404 17.817 -3.650 1.00 53.19 289 ALA A O 1
ATOM 2242 N N . GLY A 1 290 ? 12.210 16.743 -4.421 1.00 55.28 290 GLY A N 1
ATOM 2243 C CA . GLY A 1 290 ? 11.687 15.392 -4.167 1.00 55.28 290 GLY A CA 1
ATOM 2244 C C . GLY A 1 290 ? 11.548 15.083 -2.670 1.00 55.28 290 GLY A C 1
ATOM 2245 O O . GLY A 1 290 ? 10.563 14.492 -2.244 1.00 55.28 290 GLY A O 1
ATOM 2246 N N . GLN A 1 291 ? 12.470 15.578 -1.837 1.00 56.88 291 GLN A N 1
ATOM 2247 C CA . GLN A 1 291 ? 12.355 15.470 -0.372 1.00 56.88 291 GLN A CA 1
ATOM 2248 C C . GLN A 1 291 ? 11.197 16.293 0.195 1.00 56.88 291 GLN A C 1
ATOM 2250 O O . GLN A 1 291 ? 10.496 15.836 1.096 1.00 56.88 291 GLN A O 1
ATOM 2255 N N . GLN A 1 292 ? 10.958 17.487 -0.353 1.00 59.88 292 GLN A N 1
ATOM 2256 C CA . GLN A 1 292 ? 9.776 18.273 0.002 1.00 59.88 292 GLN A CA 1
ATOM 2257 C C . GLN A 1 292 ? 8.475 17.562 -0.390 1.00 59.88 292 GLN A C 1
ATOM 2259 O O . GLN A 1 292 ? 7.500 17.677 0.345 1.00 59.88 292 GLN A O 1
ATOM 2264 N N . GLN A 1 293 ? 8.456 16.794 -1.485 1.00 62.94 293 GLN A N 1
ATOM 2265 C CA . GLN A 1 293 ? 7.276 16.023 -1.889 1.00 62.94 293 GLN A CA 1
ATOM 2266 C C . GLN A 1 293 ? 6.958 14.870 -0.932 1.00 62.94 293 GLN A C 1
ATOM 2268 O O . GLN A 1 293 ? 5.788 14.675 -0.625 1.00 62.94 293 GLN A O 1
ATOM 2273 N N . ILE A 1 294 ? 7.962 14.155 -0.408 1.00 63.06 294 ILE A N 1
ATOM 2274 C CA . ILE A 1 294 ? 7.753 13.115 0.622 1.00 63.06 294 ILE A CA 1
ATOM 2275 C C . ILE A 1 294 ? 7.075 13.721 1.855 1.00 63.06 294 ILE A C 1
ATOM 2277 O O . ILE A 1 294 ? 6.054 13.232 2.338 1.00 63.06 294 ILE A O 1
ATOM 2281 N N . ALA A 1 295 ? 7.619 14.838 2.336 1.00 62.88 295 ALA A N 1
ATOM 2282 C CA . ALA A 1 295 ? 7.073 15.544 3.481 1.00 62.88 295 ALA A CA 1
ATOM 2283 C C . ALA A 1 295 ? 5.645 16.053 3.245 1.00 62.88 295 ALA A C 1
ATOM 2285 O O . ALA A 1 295 ? 4.771 15.847 4.082 1.00 62.88 295 ALA A O 1
ATOM 2286 N N . GLN A 1 296 ? 5.406 16.693 2.098 1.00 67.88 296 GLN A N 1
ATOM 2287 C CA . GLN A 1 296 ? 4.085 17.188 1.714 1.00 67.88 296 GLN A CA 1
ATOM 2288 C C . GLN A 1 296 ? 3.076 16.048 1.607 1.00 67.88 296 GLN A C 1
ATOM 2290 O O . GLN A 1 296 ? 1.986 16.170 2.154 1.00 67.88 296 GLN A O 1
ATOM 2295 N N . ALA A 1 297 ? 3.451 14.929 0.978 1.00 69.88 297 ALA A N 1
ATOM 2296 C CA . ALA A 1 297 ? 2.594 13.756 0.868 1.00 69.88 297 ALA A CA 1
ATOM 2297 C C . ALA A 1 297 ? 2.170 13.249 2.250 1.00 69.88 297 ALA A C 1
ATOM 2299 O O . ALA A 1 297 ? 1.001 12.920 2.437 1.00 69.88 297 ALA A O 1
ATOM 2300 N N . PHE A 1 298 ? 3.076 13.231 3.230 1.00 71.38 298 PHE A N 1
ATOM 2301 C CA . PHE A 1 298 ? 2.722 12.781 4.572 1.00 71.38 298 PHE A CA 1
ATOM 2302 C C . PHE A 1 298 ? 1.906 13.802 5.370 1.00 71.38 298 PHE A C 1
ATOM 2304 O O . PHE A 1 298 ? 0.983 13.423 6.087 1.00 71.38 298 PHE A O 1
ATOM 2311 N N . THR A 1 299 ? 2.191 15.099 5.237 1.00 69.88 299 THR A N 1
ATOM 2312 C CA . THR A 1 299 ? 1.346 16.144 5.832 1.00 69.88 299 THR A CA 1
ATOM 2313 C C . THR A 1 299 ? -0.078 16.073 5.274 1.00 69.88 299 THR A C 1
ATOM 2315 O O . THR A 1 299 ? -1.032 16.107 6.046 1.00 69.88 299 THR A O 1
ATOM 2318 N N . THR A 1 300 ? -0.229 15.897 3.957 1.00 75.50 300 THR A N 1
ATOM 2319 C CA . THR A 1 300 ? -1.529 15.680 3.307 1.00 75.50 300 THR A CA 1
ATOM 2320 C C . THR A 1 300 ? -2.210 14.410 3.809 1.00 75.50 300 THR A C 1
ATOM 2322 O O . THR A 1 300 ? -3.409 14.434 4.076 1.00 75.50 300 THR A O 1
ATOM 2325 N N . PHE A 1 301 ? -1.465 13.317 3.992 1.00 80.44 301 PHE A N 1
ATOM 2326 C CA . PHE A 1 301 ? -2.012 12.103 4.592 1.00 80.44 301 PHE A CA 1
ATOM 2327 C C . PHE A 1 301 ? -2.554 12.362 5.992 1.00 80.44 301 PHE A C 1
ATOM 2329 O O . PHE A 1 301 ? -3.695 12.018 6.261 1.00 80.44 301 PHE A O 1
ATOM 2336 N N . LEU A 1 302 ? -1.781 12.988 6.882 1.00 72.75 302 LEU A N 1
ATOM 2337 C CA . LEU A 1 302 ? -2.228 13.203 8.258 1.00 72.75 302 LEU A CA 1
ATOM 2338 C C . LEU A 1 302 ? -3.462 14.100 8.350 1.00 72.75 302 LEU A C 1
ATOM 2340 O O . LEU A 1 302 ? -4.364 13.801 9.133 1.00 72.75 302 LEU A O 1
ATOM 2344 N N . SER A 1 303 ? -3.533 15.167 7.552 1.00 71.56 303 SER A N 1
ATOM 2345 C CA . SER A 1 303 ? -4.699 16.052 7.550 1.00 71.56 303 SER A CA 1
ATOM 2346 C C . SER A 1 303 ? -5.950 15.336 7.024 1.00 71.56 303 SER A C 1
ATOM 2348 O O . SER A 1 303 ? -7.007 15.381 7.661 1.00 71.56 303 SER A O 1
ATOM 2350 N N . SER A 1 304 ? -5.819 14.593 5.926 1.00 80.00 304 SER A N 1
ATOM 2351 C CA . SER A 1 304 ? -6.916 13.825 5.320 1.00 80.00 304 SER A CA 1
ATOM 2352 C C . SER A 1 304 ? -7.348 12.664 6.221 1.00 80.00 304 SER A C 1
ATOM 2354 O O . SER A 1 304 ? -8.537 12.448 6.458 1.00 80.00 304 SER A O 1
ATOM 2356 N N . TYR A 1 305 ? -6.385 11.976 6.834 1.00 78.25 305 TYR A N 1
ATOM 2357 C CA . TYR A 1 305 ? -6.640 10.885 7.763 1.00 78.25 305 TYR A CA 1
ATOM 2358 C C . TYR A 1 305 ? -7.322 11.374 9.041 1.00 78.25 305 TYR A C 1
ATOM 2360 O O . TYR A 1 305 ? -8.254 10.732 9.518 1.00 78.25 305 TYR A O 1
ATOM 2368 N N . SER A 1 306 ? -6.950 12.550 9.555 1.00 71.44 306 SER A N 1
ATOM 2369 C CA . SER A 1 306 ? -7.654 13.155 10.691 1.00 71.44 306 SER A CA 1
ATOM 2370 C C . SER A 1 306 ? -9.136 13.420 10.387 1.00 71.44 306 SER A C 1
ATOM 2372 O O . SER A 1 306 ? -9.985 13.250 11.263 1.00 71.44 306 SER A O 1
ATOM 2374 N N . SER A 1 307 ? -9.456 13.764 9.134 1.00 73.75 307 SER A N 1
ATOM 2375 C CA . SER A 1 307 ? -10.831 13.984 8.673 1.00 73.75 307 SER A CA 1
ATOM 2376 C C . SER A 1 307 ? -11.598 12.667 8.544 1.00 73.75 307 SER A C 1
ATOM 2378 O O . SER A 1 307 ? -12.719 12.566 9.037 1.00 73.75 307 SER A O 1
ATOM 2380 N N . LEU A 1 308 ? -10.972 11.628 7.975 1.00 79.88 308 LEU A N 1
ATOM 2381 C CA . LEU A 1 308 ? -11.537 10.273 7.934 1.00 79.88 308 LEU A CA 1
ATOM 2382 C C . LEU A 1 308 ? -11.835 9.747 9.343 1.00 79.88 308 LEU A C 1
ATOM 2384 O O . LEU A 1 308 ? -12.903 9.197 9.597 1.00 79.88 308 LEU A O 1
ATOM 2388 N N . VAL A 1 309 ? -10.905 9.937 10.277 1.00 72.56 309 VAL A N 1
ATOM 2389 C CA . VAL A 1 309 ? -11.090 9.529 11.668 1.00 72.56 309 VAL A CA 1
ATOM 2390 C C . VAL A 1 309 ? -12.273 10.254 12.302 1.00 72.56 309 VAL A C 1
ATOM 2392 O O . VAL A 1 309 ? -13.062 9.616 12.993 1.00 72.56 309 VAL A O 1
ATOM 2395 N N . ALA A 1 310 ? -12.426 11.559 12.059 1.00 69.06 310 ALA A N 1
ATOM 2396 C CA . ALA A 1 310 ? -13.581 12.309 12.541 1.00 69.06 310 ALA A CA 1
ATOM 2397 C C . ALA A 1 310 ? -14.904 11.746 11.988 1.00 69.06 310 ALA A C 1
ATOM 2399 O O . ALA A 1 310 ? -15.877 11.664 12.735 1.00 69.06 310 ALA A O 1
ATOM 2400 N N . GLU A 1 311 ? -14.924 11.312 10.725 1.00 73.75 311 GLU A N 1
ATOM 2401 C CA . GLU A 1 311 ? -16.093 10.692 10.090 1.00 73.75 311 GLU A CA 1
ATOM 2402 C C . GLU A 1 311 ? -16.434 9.323 10.695 1.00 73.75 311 GLU A C 1
ATOM 2404 O O . GLU A 1 311 ? -17.572 9.110 11.106 1.00 73.75 311 GLU A O 1
ATOM 2409 N N . LEU A 1 312 ? -15.450 8.429 10.853 1.00 71.31 312 LEU A N 1
ATOM 2410 C CA . LEU A 1 312 ? -15.636 7.111 11.490 1.00 71.31 312 LEU A CA 1
ATOM 2411 C C . LEU A 1 312 ? -16.144 7.235 12.931 1.00 71.31 312 LEU A C 1
ATOM 2413 O O . LEU A 1 312 ? -17.020 6.515 13.407 1.00 71.31 312 LEU A O 1
ATOM 2417 N N . ILE A 1 313 ? -15.617 8.227 13.634 1.00 64.38 313 ILE A N 1
ATOM 2418 C CA . ILE A 1 313 ? -16.072 8.596 14.962 1.00 64.38 313 ILE A CA 1
ATOM 2419 C C . ILE A 1 313 ? -17.494 9.190 14.939 1.00 64.38 313 ILE A C 1
ATOM 2421 O O . ILE A 1 313 ? -18.191 9.179 15.949 1.00 64.38 313 ILE A O 1
ATOM 2425 N N . ASN A 1 314 ? -17.960 9.781 13.849 1.00 62.72 314 ASN A N 1
ATOM 2426 C CA . ASN A 1 314 ? -19.336 10.264 13.771 1.00 62.72 314 ASN A CA 1
ATOM 2427 C C . ASN A 1 314 ? -20.307 9.139 13.398 1.00 62.72 314 ASN A C 1
ATOM 2429 O O . ASN A 1 314 ? -21.419 9.133 13.926 1.00 62.72 314 ASN A O 1
ATOM 2433 N N . SER A 1 315 ? -19.880 8.162 12.592 1.00 55.69 315 SER A N 1
ATOM 2434 C CA . SER A 1 315 ? -20.699 7.014 12.187 1.00 55.69 315 SER A CA 1
ATOM 2435 C C . SER A 1 315 ? -20.961 6.009 13.316 1.00 55.69 315 SER A C 1
ATOM 2437 O O . SER A 1 315 ? -22.057 5.461 13.387 1.00 55.69 315 SER A O 1
ATOM 2439 N N . ASP A 1 316 ? -20.009 5.799 14.234 1.00 47.97 316 ASP A N 1
ATOM 2440 C CA . ASP A 1 316 ? -20.136 4.808 15.323 1.00 47.97 316 ASP A CA 1
ATOM 2441 C C . ASP A 1 316 ? -20.854 5.343 16.589 1.00 47.97 316 ASP A C 1
ATOM 2443 O O . ASP A 1 316 ? -21.046 4.625 17.573 1.00 47.97 316 ASP A O 1
ATOM 2447 N N . PHE A 1 317 ? -21.282 6.612 16.602 1.00 41.66 317 PHE A N 1
ATOM 2448 C CA . PHE A 1 317 ? -21.732 7.308 17.820 1.00 41.66 317 PHE A CA 1
ATOM 2449 C C . PHE A 1 317 ? -23.254 7.491 17.967 1.00 41.66 317 PHE A C 1
ATOM 2451 O O . PHE A 1 317 ? -23.698 8.373 18.701 1.00 41.66 317 PHE A O 1
ATOM 2458 N N . GLU A 1 318 ? -24.067 6.575 17.430 1.00 43.88 318 GLU A N 1
ATOM 2459 C CA . GLU A 1 318 ? -25.402 6.332 18.016 1.00 43.88 318 GLU A CA 1
ATOM 2460 C C . GLU A 1 318 ? -25.323 5.623 19.398 1.00 43.88 318 GLU A C 1
ATOM 2462 O O . GLU A 1 318 ? -26.356 5.411 20.033 1.00 43.88 318 GLU A O 1
ATOM 2467 N N . GLY A 1 319 ? -24.119 5.306 19.925 1.00 39.47 319 GLY A N 1
ATOM 2468 C CA . GLY A 1 319 ? -23.972 4.606 21.216 1.00 39.47 319 GLY A CA 1
ATOM 2469 C C . GLY A 1 319 ? -22.713 4.827 22.082 1.00 39.47 319 GLY A C 1
ATOM 2470 O O . GLY A 1 319 ? -22.668 4.266 23.176 1.00 39.47 319 GLY A O 1
ATOM 2471 N N . MET A 1 320 ? -21.706 5.621 21.688 1.00 34.81 320 MET A N 1
ATOM 2472 C CA . MET A 1 320 ? -20.528 5.906 22.539 1.00 34.81 320 MET A CA 1
ATOM 2473 C C . MET A 1 320 ? -20.625 7.281 23.220 1.00 34.81 320 MET A C 1
ATOM 2475 O O . MET A 1 320 ? -20.935 8.288 22.599 1.00 34.81 320 MET A O 1
ATOM 2479 N N . SER A 1 321 ? -20.359 7.338 24.525 1.00 38.97 321 SER A N 1
ATOM 2480 C CA . SER A 1 321 ? -20.720 8.474 25.382 1.00 38.97 321 SER A CA 1
ATOM 2481 C C . SER A 1 321 ? -19.584 9.444 25.738 1.00 38.97 321 SER A C 1
ATOM 2483 O O . SER A 1 321 ? -19.672 10.069 26.795 1.00 38.97 321 SER A O 1
ATOM 2485 N N . SER A 1 322 ? -18.504 9.591 24.961 1.00 46.50 322 SER A N 1
ATOM 2486 C CA . SER A 1 322 ? -17.540 10.659 25.279 1.00 46.50 322 SER A CA 1
ATOM 2487 C C . SER A 1 322 ? -16.975 11.398 24.070 1.00 46.50 322 SER A C 1
ATOM 2489 O O . SER A 1 322 ? -16.231 10.868 23.246 1.00 46.50 322 SER A O 1
ATOM 2491 N N . GLU A 1 323 ? -17.307 12.685 24.024 1.00 53.66 323 GLU A N 1
ATOM 2492 C CA . GLU A 1 323 ? -16.639 13.721 23.236 1.00 53.66 323 GLU A CA 1
ATOM 2493 C C . GLU A 1 323 ? -15.109 13.693 23.461 1.00 53.66 323 GLU A C 1
ATOM 2495 O O . GLU A 1 323 ? -14.336 13.886 22.524 1.00 53.66 323 GLU A O 1
ATOM 2500 N N . ASP A 1 324 ? -14.672 13.280 24.659 1.00 47.75 324 ASP A N 1
ATOM 2501 C CA . ASP A 1 324 ? -13.272 13.094 25.060 1.00 47.75 324 ASP A CA 1
ATOM 2502 C C . ASP A 1 324 ? -12.470 12.120 24.179 1.00 47.75 324 ASP A C 1
ATOM 2504 O O . ASP A 1 324 ? -11.282 12.346 23.948 1.00 47.75 324 ASP A O 1
ATOM 2508 N N . ALA A 1 325 ? -13.054 11.010 23.705 1.00 46.03 325 ALA A N 1
ATOM 2509 C CA . ALA A 1 325 ? -12.326 10.052 22.862 1.00 46.03 325 ALA A CA 1
ATOM 2510 C C . ALA A 1 325 ? -12.048 10.641 21.469 1.00 46.03 325 ALA A C 1
ATOM 2512 O O . ALA A 1 325 ? -10.946 10.495 20.932 1.00 46.03 325 ALA A O 1
ATOM 2513 N N . LYS A 1 326 ? -13.031 11.383 20.938 1.00 51.91 326 LYS A N 1
ATOM 2514 C CA . LYS A 1 326 ? -12.920 12.138 19.684 1.00 51.91 326 LYS A CA 1
ATOM 2515 C C . LYS A 1 326 ? -11.850 13.216 19.791 1.00 51.91 326 LYS A C 1
ATOM 2517 O O . LYS A 1 326 ? -10.980 13.330 18.925 1.00 51.91 326 LYS A O 1
ATOM 2522 N N . GLU A 1 327 ? -11.884 13.972 20.885 1.00 57.91 327 GLU A N 1
ATOM 2523 C CA . GLU A 1 327 ? -10.955 15.066 21.140 1.00 57.91 327 GLU A CA 1
ATOM 2524 C C . GLU A 1 327 ? -9.519 14.564 21.332 1.00 57.91 327 GLU A C 1
ATOM 2526 O O . GLU A 1 327 ? -8.596 15.113 20.731 1.00 57.91 327 GLU A O 1
ATOM 2531 N N . ARG A 1 328 ? -9.319 13.469 22.079 1.00 56.72 328 ARG A N 1
ATOM 2532 C CA . ARG A 1 328 ? -7.993 12.862 22.286 1.00 56.72 328 ARG A C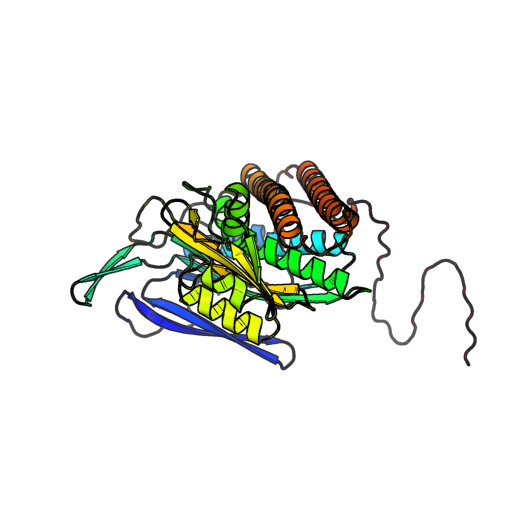A 1
ATOM 2533 C C . ARG A 1 328 ? -7.378 12.364 20.987 1.00 56.72 328 ARG A C 1
ATOM 2535 O O . ARG A 1 328 ? -6.225 12.680 20.717 1.00 56.72 328 ARG A O 1
ATOM 2542 N N . MET A 1 329 ? -8.135 11.630 20.171 1.00 56.69 329 MET A N 1
ATOM 2543 C CA . MET A 1 329 ? -7.607 11.080 18.923 1.00 56.69 329 MET A CA 1
ATOM 2544 C C . MET A 1 329 ? -7.292 12.193 17.912 1.00 56.69 329 MET A C 1
ATOM 2546 O O . MET A 1 329 ? -6.214 12.209 17.320 1.00 56.69 329 MET A O 1
ATOM 2550 N N . THR A 1 330 ? -8.163 13.203 17.819 1.00 59.34 330 THR A N 1
ATOM 2551 C CA . THR A 1 330 ? -7.912 14.413 17.020 1.00 59.34 330 THR A CA 1
ATOM 2552 C C . THR A 1 330 ? -6.673 15.175 17.508 1.00 59.34 330 THR A C 1
ATOM 2554 O O . THR A 1 330 ? -5.854 15.618 16.701 1.00 59.34 330 THR A O 1
ATOM 2557 N N . ALA A 1 331 ? -6.496 15.326 18.824 1.00 61.56 331 ALA A N 1
ATOM 2558 C CA . ALA A 1 331 ? -5.326 15.982 19.405 1.00 61.56 331 ALA A CA 1
ATOM 2559 C C . ALA A 1 331 ? -4.029 15.209 19.118 1.00 61.56 331 ALA A C 1
ATOM 2561 O O . ALA A 1 331 ? -3.012 15.828 18.804 1.00 61.56 331 ALA A O 1
ATOM 2562 N N . THR A 1 332 ? -4.064 13.874 19.154 1.00 62.16 332 THR A N 1
ATOM 2563 C CA . THR A 1 332 ? -2.928 13.024 18.776 1.00 62.16 332 THR A CA 1
ATOM 2564 C C . THR A 1 332 ? -2.539 13.214 17.308 1.00 62.16 332 THR A C 1
ATOM 2566 O O . THR A 1 332 ? -1.354 13.389 17.024 1.00 62.16 332 THR A O 1
ATOM 2569 N N . PHE A 1 333 ? -3.505 13.259 16.383 1.00 64.69 333 PHE A N 1
ATOM 2570 C CA . PHE A 1 333 ? -3.219 13.510 14.963 1.00 64.69 333 PHE A CA 1
ATOM 2571 C C . PHE A 1 333 ? -2.614 14.887 14.711 1.00 64.69 333 PHE A C 1
ATOM 2573 O O . PHE A 1 333 ? -1.625 15.000 13.990 1.00 64.69 333 PHE A O 1
ATOM 2580 N N . ARG A 1 334 ? -3.138 15.926 15.369 1.00 65.00 334 ARG A N 1
ATOM 2581 C CA . ARG A 1 334 ? -2.566 17.278 15.283 1.00 65.00 334 ARG A CA 1
ATOM 2582 C C . ARG A 1 334 ? -1.147 17.343 15.840 1.00 65.00 334 ARG A C 1
ATOM 2584 O O . ARG A 1 334 ? -0.301 18.043 15.288 1.00 65.00 334 ARG A O 1
ATOM 2591 N N . LEU A 1 335 ? -0.872 16.611 16.923 1.00 64.69 335 LEU A N 1
ATOM 2592 C CA . LEU A 1 335 ? 0.476 16.515 17.473 1.00 64.69 335 LEU A CA 1
ATOM 2593 C C . LEU A 1 335 ? 1.425 15.871 16.454 1.00 64.69 335 LEU A C 1
ATOM 2595 O O . LEU A 1 335 ? 2.447 16.475 16.140 1.00 64.69 335 LEU A O 1
ATOM 2599 N N . LEU A 1 336 ? 1.052 14.720 15.884 1.00 62.81 336 LEU A N 1
ATOM 2600 C CA . LEU A 1 336 ? 1.805 14.041 14.821 1.00 62.81 336 LEU A CA 1
ATOM 2601 C C . LEU A 1 336 ? 2.096 14.975 13.637 1.00 62.81 336 LEU A C 1
ATOM 2603 O O . LEU A 1 336 ? 3.249 15.106 13.225 1.00 62.81 336 LEU A O 1
ATOM 2607 N N . GLU A 1 337 ? 1.076 15.676 13.140 1.00 63.59 337 GLU A N 1
ATOM 2608 C CA . GLU A 1 337 ? 1.202 16.624 12.028 1.00 63.59 337 GLU A CA 1
ATOM 2609 C C . GLU A 1 337 ? 2.199 17.742 12.352 1.00 63.59 337 GLU A C 1
ATOM 2611 O O . GLU A 1 337 ? 3.092 18.045 11.552 1.00 63.59 337 GLU A O 1
ATOM 2616 N N . SER A 1 338 ? 2.105 18.314 13.557 1.00 63.97 338 SER A N 1
ATOM 2617 C CA . SER A 1 338 ? 3.016 19.366 14.012 1.00 63.97 338 SER A CA 1
ATOM 2618 C C . SER A 1 338 ? 4.458 18.865 14.157 1.00 63.97 338 SER A C 1
ATOM 2620 O O . SER A 1 338 ? 5.397 19.550 13.743 1.00 63.97 338 SER A O 1
ATOM 2622 N N . THR A 1 339 ? 4.644 17.648 14.680 1.00 61.44 339 THR A N 1
ATOM 2623 C CA . THR A 1 339 ? 5.952 17.009 14.844 1.00 61.44 339 THR A CA 1
ATOM 2624 C C . THR A 1 339 ? 6.601 16.765 13.487 1.00 61.44 339 THR A C 1
ATOM 2626 O O . THR A 1 339 ? 7.753 17.145 13.294 1.00 61.44 339 THR A O 1
ATOM 2629 N N . ILE A 1 340 ? 5.868 16.217 12.519 1.00 59.38 340 ILE A N 1
ATOM 2630 C CA . ILE A 1 340 ? 6.387 15.978 11.166 1.00 59.38 340 ILE A CA 1
ATOM 2631 C C . ILE A 1 340 ? 6.711 17.279 10.451 1.00 59.38 340 ILE A C 1
ATOM 2633 O O . ILE A 1 340 ? 7.799 17.405 9.896 1.00 59.38 340 ILE A O 1
ATOM 2637 N N . THR A 1 341 ? 5.833 18.278 10.533 1.00 62.59 341 THR A N 1
ATOM 2638 C CA . THR A 1 341 ? 6.091 19.602 9.952 1.00 62.59 341 THR A CA 1
ATOM 2639 C C . THR A 1 341 ? 7.373 20.216 10.522 1.00 62.59 341 THR A C 1
ATOM 2641 O O . THR A 1 341 ? 8.197 20.736 9.770 1.00 62.59 341 THR A O 1
ATOM 2644 N N . SER A 1 342 ? 7.586 20.102 11.839 1.00 59.31 342 SER A N 1
ATOM 2645 C CA . SER A 1 342 ? 8.810 20.562 12.504 1.00 59.31 342 SER A CA 1
ATOM 2646 C C . SER A 1 342 ? 10.049 19.792 12.038 1.00 59.31 342 SER A C 1
ATOM 2648 O O . SER A 1 342 ? 11.052 20.407 11.678 1.00 59.31 342 SER A O 1
ATOM 2650 N N . ILE A 1 343 ? 9.982 18.458 11.981 1.00 54.47 343 ILE A N 1
ATOM 2651 C CA . ILE A 1 343 ? 11.106 17.619 11.544 1.00 54.47 343 ILE A CA 1
ATOM 2652 C C . ILE A 1 343 ? 11.495 17.938 10.096 1.00 54.47 343 ILE A C 1
ATOM 2654 O O . ILE A 1 343 ? 12.674 18.099 9.788 1.00 54.47 343 ILE A O 1
ATOM 2658 N N . VAL A 1 344 ? 10.512 18.075 9.209 1.00 52.09 344 VAL A N 1
ATOM 2659 C CA . VAL A 1 344 ? 10.721 18.429 7.800 1.00 52.09 344 VAL A CA 1
ATOM 2660 C C . VAL A 1 344 ? 11.330 19.822 7.673 1.00 52.09 344 VAL A C 1
ATOM 2662 O O . VAL A 1 344 ? 12.266 20.012 6.898 1.00 52.09 344 VAL A O 1
ATOM 2665 N N . ALA A 1 345 ? 10.837 20.792 8.448 1.00 52.91 345 ALA A N 1
ATOM 2666 C CA . ALA A 1 345 ? 11.380 22.147 8.464 1.00 52.91 345 ALA A CA 1
ATOM 2667 C C . ALA A 1 345 ? 12.837 22.193 8.953 1.00 52.91 345 ALA A C 1
ATOM 2669 O O . ALA A 1 345 ? 13.582 23.083 8.553 1.00 52.91 345 ALA A O 1
ATOM 2670 N N . GLN A 1 346 ? 13.254 21.241 9.794 1.00 47.88 346 GLN A N 1
ATOM 2671 C CA . GLN A 1 346 ? 14.638 21.094 10.255 1.00 47.88 346 GLN A CA 1
ATOM 2672 C C . GLN A 1 346 ? 15.512 20.289 9.284 1.00 47.88 346 GLN A C 1
ATOM 2674 O O . GLN A 1 346 ? 16.726 20.474 9.254 1.00 47.88 346 GLN A O 1
ATOM 2679 N N . ALA A 1 347 ? 14.914 19.444 8.445 1.00 44.00 347 ALA A N 1
ATOM 2680 C CA . ALA A 1 347 ? 15.605 18.591 7.482 1.00 44.00 347 ALA A CA 1
ATOM 2681 C C . ALA A 1 347 ? 16.110 19.328 6.220 1.00 44.00 347 ALA A C 1
ATOM 2683 O O . ALA A 1 347 ? 16.271 18.718 5.160 1.00 44.00 347 ALA A O 1
ATOM 2684 N N . VAL A 1 348 ? 16.375 20.637 6.313 1.00 40.03 348 VAL A N 1
ATOM 2685 C CA . VAL A 1 348 ? 16.869 21.452 5.194 1.00 40.03 348 VAL A CA 1
ATOM 2686 C C . VAL A 1 348 ? 18.183 20.876 4.661 1.00 40.03 348 VAL A C 1
ATOM 2688 O O . VAL A 1 348 ? 19.125 20.615 5.408 1.00 40.03 348 VAL A O 1
ATOM 2691 N N . ALA A 1 349 ? 18.197 20.687 3.340 1.00 37.75 349 ALA A N 1
ATOM 2692 C CA . ALA A 1 349 ? 19.210 20.023 2.534 1.00 37.75 349 ALA A CA 1
ATOM 2693 C C . ALA A 1 349 ? 20.652 20.212 3.031 1.00 37.75 349 ALA A C 1
ATOM 2695 O O . ALA A 1 349 ? 21.217 21.308 2.998 1.00 37.75 349 ALA A O 1
ATOM 2696 N N . THR A 1 350 ? 21.296 19.098 3.382 1.00 36.31 350 THR A N 1
ATOM 2697 C CA . THR A 1 350 ? 22.758 19.055 3.348 1.00 36.31 350 THR A CA 1
ATOM 2698 C C . THR A 1 350 ? 23.223 19.160 1.885 1.00 36.31 350 THR A C 1
ATOM 2700 O O . THR A 1 350 ? 22.494 18.732 0.985 1.00 36.31 350 THR A O 1
ATOM 2703 N N . PRO A 1 351 ? 24.437 19.671 1.598 1.00 31.41 351 PRO A N 1
ATOM 2704 C CA . PRO A 1 351 ? 24.970 19.764 0.230 1.00 31.41 351 PRO A CA 1
ATOM 2705 C C . PRO A 1 351 ? 25.009 18.432 -0.544 1.00 31.41 351 PRO A C 1
ATOM 2707 O O . PRO A 1 351 ? 25.216 18.438 -1.752 1.00 31.41 351 PRO A O 1
ATOM 2710 N N . ALA A 1 352 ? 24.811 17.301 0.143 1.00 31.73 352 ALA A N 1
ATOM 2711 C CA . ALA A 1 352 ? 24.760 15.954 -0.417 1.00 31.73 352 ALA A CA 1
ATOM 2712 C C . ALA A 1 352 ? 23.337 15.467 -0.768 1.00 31.73 352 ALA A C 1
ATOM 2714 O O . ALA A 1 352 ? 23.170 14.298 -1.096 1.00 31.73 352 ALA A O 1
ATOM 2715 N N . GLY A 1 353 ? 22.301 16.309 -0.666 1.00 29.69 353 GLY A N 1
ATOM 2716 C CA . GLY A 1 353 ? 20.939 15.936 -1.073 1.00 29.69 353 GLY A CA 1
ATOM 2717 C C . GLY A 1 353 ? 20.287 14.838 -0.224 1.00 29.69 353 GLY A C 1
ATOM 2718 O O . GLY A 1 353 ? 19.253 14.315 -0.617 1.00 29.69 353 GLY A O 1
ATOM 2719 N N . CYS A 1 354 ? 20.840 14.498 0.945 1.00 28.36 354 CYS A N 1
ATOM 2720 C CA . CYS A 1 354 ? 20.266 13.524 1.879 1.00 28.36 354 CYS A CA 1
ATOM 2721 C C . CYS A 1 354 ? 19.623 14.213 3.093 1.00 28.36 354 CYS A C 1
ATOM 2723 O O . CYS A 1 354 ? 20.190 15.154 3.665 1.00 28.36 354 CYS A O 1
ATOM 2725 N N . LEU A 1 355 ? 18.463 13.689 3.494 1.00 33.47 355 LEU A N 1
ATOM 2726 C CA . LEU A 1 355 ? 17.712 14.056 4.690 1.00 33.47 355 LEU A CA 1
ATOM 2727 C C . LEU A 1 355 ? 18.469 13.529 5.924 1.00 33.47 355 LEU A C 1
ATOM 2729 O O . LEU A 1 355 ? 18.518 12.322 6.150 1.00 33.47 355 LEU A O 1
ATOM 2733 N N . ARG A 1 356 ? 19.080 14.411 6.726 1.00 34.50 356 ARG A N 1
ATOM 2734 C CA . ARG A 1 356 ? 19.579 14.054 8.065 1.00 34.50 356 ARG A CA 1
ATOM 2735 C C . ARG A 1 356 ? 18.552 14.505 9.092 1.00 34.50 356 ARG A C 1
ATOM 2737 O O . ARG A 1 356 ? 18.504 15.678 9.440 1.00 34.50 356 ARG A O 1
ATOM 2744 N N . VAL A 1 357 ? 17.750 13.566 9.578 1.00 37.56 357 VAL A N 1
ATOM 2745 C CA . VAL A 1 357 ? 16.856 13.792 10.716 1.00 37.56 357 VAL A CA 1
ATOM 2746 C C . VAL A 1 357 ? 17.533 13.231 11.957 1.00 37.56 357 VAL A C 1
ATOM 2748 O O . VAL A 1 357 ? 17.709 12.019 12.081 1.00 37.56 357 VAL A O 1
ATOM 2751 N N . ASN A 1 358 ? 17.932 14.106 12.877 1.00 37.22 358 ASN A N 1
ATOM 2752 C CA . ASN A 1 358 ? 18.370 13.680 14.197 1.00 37.22 358 ASN A CA 1
ATOM 2753 C C . ASN A 1 358 ? 17.129 13.446 15.063 1.00 37.22 358 ASN A C 1
ATOM 2755 O O . ASN A 1 358 ? 16.566 14.373 15.636 1.00 37.22 358 ASN A O 1
ATOM 2759 N N . VAL A 1 359 ? 16.684 12.192 15.142 1.00 36.44 359 VAL A N 1
ATOM 2760 C CA . VAL A 1 359 ? 15.507 11.792 15.936 1.00 36.44 359 VAL A CA 1
ATOM 2761 C C . VAL A 1 359 ? 15.703 12.099 17.435 1.00 36.44 359 VAL A C 1
ATOM 2763 O O . VAL A 1 359 ? 14.723 12.206 18.163 1.00 36.44 359 VAL A O 1
ATOM 2766 N N . ASN A 1 360 ? 16.946 12.317 17.890 1.00 39.31 360 ASN A N 1
ATOM 2767 C CA . ASN A 1 360 ? 17.256 12.709 19.270 1.00 39.31 360 ASN A CA 1
ATOM 2768 C C . ASN A 1 360 ? 16.939 14.184 19.589 1.00 39.31 360 ASN A C 1
ATOM 2770 O O . ASN A 1 360 ? 16.862 14.532 20.763 1.00 39.31 360 ASN A O 1
ATOM 2774 N N . ASP A 1 361 ? 16.752 15.046 18.579 1.00 36.91 361 ASP A N 1
ATOM 2775 C CA . ASP A 1 361 ? 16.394 16.463 18.778 1.00 36.91 361 ASP A CA 1
ATOM 2776 C C . ASP A 1 361 ? 14.869 16.670 18.900 1.00 36.91 361 ASP A C 1
ATOM 2778 O O . ASP A 1 361 ? 14.389 17.767 19.195 1.00 36.91 361 ASP A O 1
ATOM 2782 N N . ILE A 1 362 ? 14.089 15.595 18.733 1.00 39.94 362 ILE A N 1
ATOM 2783 C CA . ILE A 1 362 ? 12.673 15.550 19.093 1.00 39.94 362 ILE A CA 1
ATOM 2784 C C . ILE A 1 362 ? 12.639 15.346 20.605 1.00 39.94 362 ILE A C 1
ATOM 2786 O O . ILE A 1 362 ? 12.800 14.228 21.083 1.00 39.94 362 ILE A O 1
ATOM 2790 N N . GLY A 1 363 ? 12.513 16.443 21.355 1.00 35.69 363 GLY A N 1
ATOM 2791 C CA . GLY A 1 363 ? 12.585 16.474 22.815 1.00 35.69 363 GLY A CA 1
ATOM 2792 C C . GLY A 1 363 ? 11.756 15.388 23.506 1.00 35.69 363 GLY A C 1
ATOM 2793 O O . GLY A 1 363 ? 10.591 15.586 23.834 1.00 35.69 363 GLY A O 1
ATOM 2794 N N . ALA A 1 364 ? 12.400 14.264 23.787 1.00 31.14 364 ALA A N 1
ATOM 2795 C CA . ALA A 1 364 ? 11.979 13.256 24.733 1.00 31.14 364 ALA A CA 1
ATOM 2796 C C . ALA A 1 364 ? 13.220 12.933 25.557 1.00 31.14 364 ALA A C 1
ATOM 2798 O O . ALA A 1 364 ? 14.264 12.572 25.009 1.00 31.14 364 ALA A O 1
ATOM 2799 N N . GLN A 1 365 ? 13.128 13.107 26.874 1.00 28.23 365 GLN A N 1
ATOM 2800 C CA . GLN A 1 365 ? 14.126 12.592 27.803 1.00 28.23 365 GLN A CA 1
ATOM 2801 C C . GLN A 1 365 ? 14.312 11.101 27.509 1.00 28.23 365 GLN A C 1
ATOM 2803 O O . GLN A 1 365 ? 13.458 10.274 27.819 1.00 28.23 365 GLN A O 1
ATOM 2808 N N . THR A 1 366 ? 15.389 10.778 26.801 1.00 26.97 366 THR A N 1
ATOM 2809 C CA . THR A 1 366 ? 15.655 9.431 26.316 1.00 26.97 366 THR A CA 1
ATOM 2810 C C . THR A 1 366 ? 16.576 8.774 27.328 1.00 26.97 366 THR A C 1
ATOM 2812 O O . THR A 1 366 ? 17.767 9.069 27.374 1.00 26.97 366 THR A O 1
ATOM 2815 N N . HIS A 1 367 ? 16.028 7.889 28.157 1.00 23.05 367 HIS A N 1
ATOM 2816 C CA . HIS A 1 367 ? 16.837 6.904 28.864 1.00 23.05 367 HIS A CA 1
ATOM 2817 C C . HIS A 1 367 ? 17.201 5.811 27.854 1.00 23.05 367 HIS A C 1
ATOM 2819 O O . HIS A 1 367 ? 16.363 4.993 27.473 1.00 23.05 367 HIS A O 1
ATOM 2825 N N . PHE A 1 368 ? 18.437 5.832 27.359 1.00 24.03 368 PHE A N 1
ATOM 2826 C CA . PHE A 1 368 ? 18.987 4.732 26.573 1.00 24.03 368 PHE A CA 1
ATOM 2827 C C . PHE A 1 368 ? 19.360 3.597 27.529 1.00 24.03 368 PHE A C 1
ATOM 2829 O O . PHE A 1 368 ? 20.270 3.756 28.336 1.00 24.03 368 PHE A O 1
ATOM 2836 N N . ILE A 1 369 ? 18.695 2.444 27.428 1.00 22.77 369 ILE A N 1
ATOM 2837 C CA . ILE A 1 369 ? 19.199 1.211 28.042 1.00 22.77 369 ILE A CA 1
ATOM 2838 C C . ILE A 1 369 ? 20.120 0.555 27.014 1.00 22.77 369 ILE A C 1
ATOM 2840 O O . ILE A 1 369 ? 19.667 -0.007 26.015 1.00 22.77 369 ILE A O 1
ATOM 2844 N N . ARG A 1 370 ? 21.430 0.685 27.231 1.00 24.61 370 ARG A N 1
ATOM 2845 C CA . ARG A 1 370 ? 22.460 -0.033 26.478 1.00 24.61 370 ARG A CA 1
ATOM 2846 C C . ARG A 1 370 ? 22.578 -1.430 27.083 1.00 24.61 370 ARG A C 1
ATOM 2848 O O . ARG A 1 370 ? 23.085 -1.574 28.186 1.00 24.61 370 ARG A O 1
ATOM 2855 N N . PHE A 1 371 ? 22.112 -2.453 26.373 1.00 23.89 371 PHE A N 1
ATOM 2856 C CA . PHE A 1 371 ? 22.408 -3.838 26.735 1.00 23.89 371 PHE A CA 1
ATOM 2857 C C . PHE A 1 371 ? 23.752 -4.220 26.115 1.00 23.89 371 PHE A C 1
ATOM 2859 O O . PHE A 1 371 ? 23.819 -4.586 24.941 1.00 23.89 371 PHE A O 1
ATOM 2866 N N . GLU A 1 372 ? 24.829 -4.097 26.886 1.00 25.27 372 GLU A N 1
ATOM 2867 C CA . GLU A 1 372 ? 26.082 -4.779 26.573 1.00 25.27 372 GLU A CA 1
ATOM 2868 C C . GLU A 1 372 ? 26.100 -6.127 27.279 1.00 25.27 372 GLU A C 1
ATOM 2870 O O . GLU A 1 372 ? 25.775 -6.247 28.457 1.00 25.27 372 GLU A O 1
ATOM 2875 N N . ARG A 1 373 ? 26.413 -7.167 26.509 1.00 26.06 373 ARG A N 1
ATOM 2876 C CA . ARG A 1 373 ? 26.597 -8.511 27.031 1.00 26.06 373 ARG A CA 1
ATOM 2877 C C . ARG A 1 373 ? 27.988 -8.564 27.647 1.00 26.06 373 ARG A C 1
ATOM 2879 O O . ARG A 1 373 ? 28.953 -8.680 26.899 1.00 26.06 373 ARG A O 1
ATOM 2886 N N . ASP A 1 374 ? 28.057 -8.521 28.969 1.00 27.95 374 ASP A N 1
ATOM 2887 C CA . ASP A 1 374 ? 29.208 -9.014 29.715 1.00 27.95 374 ASP A CA 1
ATOM 2888 C C . ASP A 1 374 ? 28.724 -10.002 30.779 1.00 27.95 374 ASP A C 1
ATOM 2890 O O . ASP A 1 374 ? 27.594 -9.925 31.265 1.00 27.95 374 ASP A O 1
ATOM 2894 N N . GLU A 1 375 ? 29.531 -11.024 31.018 1.00 36.62 375 GLU A N 1
ATOM 2895 C CA . GLU A 1 375 ? 29.162 -12.216 31.774 1.00 36.62 375 GLU A CA 1
ATOM 2896 C C . GLU A 1 375 ? 28.848 -11.870 33.253 1.00 36.62 375 GLU A C 1
ATOM 2898 O O . GLU A 1 375 ? 29.665 -11.300 33.968 1.00 36.62 375 GLU A O 1
ATOM 2903 N N . ASP A 1 376 ? 27.640 -12.243 33.695 1.00 35.41 376 ASP A N 1
ATOM 2904 C CA . ASP A 1 376 ? 27.195 -12.449 35.086 1.00 35.41 376 ASP A CA 1
ATOM 2905 C C . ASP A 1 376 ? 26.910 -11.278 36.064 1.00 35.41 376 ASP A C 1
ATOM 2907 O O . ASP A 1 376 ? 26.667 -11.549 37.241 1.00 35.41 376 ASP A O 1
ATOM 2911 N N . THR A 1 377 ? 26.743 -10.016 35.643 1.00 25.03 377 THR A N 1
ATOM 2912 C CA . THR A 1 377 ? 26.182 -8.962 36.538 1.00 25.03 377 THR A CA 1
ATOM 2913 C C . THR A 1 377 ? 25.355 -7.892 35.812 1.00 25.03 377 THR A C 1
ATOM 2915 O O . THR A 1 377 ? 25.788 -7.353 34.800 1.00 25.03 377 THR A O 1
ATOM 2918 N N . TRP A 1 378 ? 24.177 -7.549 36.356 1.00 29.09 378 TRP A N 1
ATOM 2919 C CA . TRP A 1 378 ? 23.337 -6.426 35.907 1.00 29.09 378 TRP A CA 1
ATOM 2920 C C . TRP A 1 378 ? 23.585 -5.205 36.807 1.00 29.09 378 TRP A C 1
ATOM 2922 O O . TRP A 1 378 ? 23.243 -5.254 37.987 1.00 29.09 378 TRP A O 1
ATOM 2932 N N . GLU A 1 379 ? 24.133 -4.109 36.277 1.00 26.69 379 GLU A N 1
ATOM 2933 C CA . GLU A 1 379 ? 24.242 -2.829 36.997 1.00 26.69 379 GLU A CA 1
ATOM 2934 C C . GLU A 1 379 ? 23.295 -1.771 36.401 1.00 26.69 379 GLU A C 1
ATOM 2936 O O . GLU A 1 379 ? 23.187 -1.617 35.185 1.00 26.69 379 GLU A O 1
ATOM 2941 N N . TYR A 1 380 ? 22.591 -1.055 37.284 1.00 28.09 380 TYR A N 1
ATOM 2942 C CA . TYR A 1 380 ? 21.756 0.114 36.989 1.00 28.09 380 TYR A CA 1
ATOM 2943 C C . TYR A 1 380 ? 22.566 1.383 37.301 1.00 28.09 380 TYR A C 1
ATOM 2945 O O . TYR A 1 380 ? 22.922 1.599 38.457 1.00 28.09 380 TYR A O 1
ATOM 2953 N N . GLU A 1 381 ? 22.803 2.258 36.319 1.00 30.86 381 GLU A N 1
ATOM 2954 C CA . GLU A 1 381 ? 23.238 3.641 36.578 1.00 30.86 381 GLU A CA 1
ATOM 2955 C C . GLU A 1 381 ? 22.022 4.576 36.635 1.00 30.86 381 GLU A C 1
ATOM 2957 O O . GLU A 1 381 ? 21.688 5.317 35.713 1.00 30.86 381 GLU A O 1
ATOM 2962 N N . ASP A 1 382 ? 21.351 4.529 37.775 1.00 33.19 382 ASP A N 1
ATOM 2963 C CA . ASP A 1 382 ? 20.621 5.645 38.360 1.00 33.19 382 ASP A CA 1
ATOM 2964 C C . ASP A 1 382 ? 21.351 5.884 39.686 1.00 33.19 382 ASP A C 1
ATOM 2966 O O . ASP A 1 382 ? 21.537 4.945 40.456 1.00 33.19 382 ASP A O 1
ATOM 2970 N N . GLY A 1 383 ? 21.822 7.105 39.947 1.00 36.16 383 GLY A N 1
ATOM 2971 C CA . GLY A 1 383 ? 22.585 7.479 41.146 1.00 36.16 383 GLY A CA 1
ATOM 2972 C C . GLY A 1 383 ? 21.849 7.345 42.491 1.00 36.16 383 GLY A C 1
ATOM 2973 O O . GLY A 1 383 ? 22.173 8.071 43.431 1.00 36.16 383 GLY A O 1
ATOM 2974 N N . THR A 1 384 ? 20.895 6.427 42.616 1.00 27.77 384 THR A N 1
ATOM 2975 C CA . THR A 1 384 ? 20.210 6.047 43.845 1.00 27.77 384 THR A CA 1
ATOM 2976 C C . THR A 1 384 ? 20.464 4.564 44.128 1.00 27.77 384 THR A C 1
ATOM 2978 O O . THR A 1 384 ? 19.854 3.674 43.541 1.00 27.77 384 THR A O 1
ATOM 2981 N N . ALA A 1 385 ? 21.369 4.275 45.067 1.00 24.27 385 ALA A N 1
ATOM 2982 C CA . ALA A 1 385 ? 21.580 2.919 45.563 1.00 24.27 385 ALA A CA 1
ATOM 2983 C C . ALA A 1 385 ? 20.324 2.437 46.309 1.00 24.27 385 ALA A C 1
ATOM 2985 O O . ALA A 1 385 ? 20.047 2.892 47.421 1.00 24.27 385 ALA A O 1
ATOM 2986 N N . VAL A 1 386 ? 19.573 1.505 45.720 1.00 25.56 386 VAL A N 1
ATOM 2987 C CA . VAL A 1 386 ? 18.515 0.774 46.426 1.00 25.56 386 VAL A CA 1
ATOM 2988 C C . VAL A 1 386 ? 19.037 -0.620 46.760 1.00 25.56 386 VAL A C 1
ATOM 2990 O O . VAL A 1 386 ? 19.164 -1.481 45.895 1.00 25.56 386 VAL A O 1
ATOM 2993 N N . ASN A 1 387 ? 19.368 -0.834 48.034 1.00 26.86 387 ASN A N 1
ATOM 2994 C CA . ASN A 1 387 ? 19.702 -2.154 48.562 1.00 26.86 387 ASN A CA 1
ATOM 2995 C C . ASN A 1 387 ? 18.436 -3.012 48.634 1.00 26.86 387 ASN A C 1
ATOM 2997 O O . ASN A 1 387 ? 17.534 -2.699 49.411 1.00 26.86 387 ASN A O 1
ATOM 3001 N N . PHE A 1 388 ? 18.416 -4.133 47.916 1.00 27.91 388 PHE A N 1
ATOM 3002 C CA . PHE A 1 388 ? 17.500 -5.233 48.200 1.00 27.91 388 PHE A CA 1
ATOM 3003 C C . PHE A 1 388 ? 18.304 -6.455 48.645 1.00 27.91 388 PHE A C 1
ATOM 3005 O O . PHE A 1 388 ? 19.042 -7.059 47.871 1.00 27.91 388 PHE A O 1
ATOM 3012 N N . THR A 1 389 ? 18.177 -6.790 49.928 1.00 26.25 389 THR A N 1
ATOM 3013 C CA . THR A 1 389 ? 18.522 -8.107 50.465 1.00 26.25 389 THR A CA 1
ATOM 3014 C C . THR A 1 389 ? 17.465 -9.108 50.015 1.00 26.25 389 THR A C 1
ATOM 3016 O O . THR A 1 389 ? 16.274 -8.814 50.096 1.00 26.25 389 THR A O 1
ATOM 3019 N N . SER A 1 390 ? 17.915 -10.267 49.544 1.00 26.50 390 SER A N 1
ATOM 3020 C CA . SER A 1 390 ? 17.079 -11.394 49.137 1.00 26.50 390 SER A CA 1
ATOM 3021 C C . SER A 1 390 ? 16.199 -11.901 50.279 1.00 26.50 390 SER A C 1
ATOM 3023 O O . SER A 1 390 ? 16.741 -12.211 51.339 1.00 26.50 390 SER A O 1
ATOM 3025 N N . ASP A 1 391 ? 14.907 -12.057 50.003 1.00 30.22 391 ASP A N 1
ATOM 3026 C CA . ASP A 1 391 ? 14.086 -13.207 50.409 1.00 30.22 391 ASP A CA 1
ATOM 3027 C C . ASP A 1 391 ? 13.044 -13.489 49.316 1.00 30.22 391 ASP A C 1
ATOM 3029 O O . ASP A 1 391 ? 12.403 -12.516 48.846 1.00 30.22 391 ASP A O 1
#

Radius of gyration: 22.81 Å; Cα contacts (8 Å, |Δi|>4): 661; chains: 1; bounding box: 57×44×81 Å

Mean predicted aligned error: 10.94 Å

Sequence (391 aa):
MDDTVIATGSAIGMGQPQYYSMIMHHHHISYPHKGTATAGDVIVFGINGNGITPELIQKRLDKVSENSAVENMHQVGLHFWMEHDWFDKIAAQTYQVRIQRMPSVGTFSIPLSVRYFFGIAREGNYRSRQVDVKHNTQVAIADTQVAIFNYMTQSGMQGSYIEGSVLDQLFGTQRQPGISSSQLLMEAAEQGIPIYTITKDNVDAILPILNVSSEVISDIRHGTNTGKQAIIPQREIEHGNWKGSGYIIQDLITGEGVYLVEGGFNGGGHEVCFESVKPMSRPIAFTAAGQQQIAQAFTTFLSSYSSLVAELINSDFEGMSSEDAKERMTATFRLLESTITSIVAQAVATPAGCLRVNVNDIGAQTHFIRFERDEDTWEYEDGTAVNFTSD